Protein 1UUR (pdb70)

Foldseek 3Di:
DCVVPLQVVLVVVLVVLVVVLVVLLVVQLVLVVPQPPDDPPVSCPVLVVSLVVLVVVLVVLVVSLVSLVVCLQPDQDDLQVLVRSVVSNQSSVVSNLQSVLQNVVSCCPNPNVVDDCDQSKAKEWPAAPDDEEAEAFDWADQAHTKIAMHHYSDGQWDFDFFKFKDKAFVVPPDDDQWDQRGFHADDVTRMTTGRITGHDWDVLGKMWIKIWTWMQGNVRDIDIHIHDTHQIYTYDHDLVCCQSNLLNSLLCCQAPPHFKGFLSSNVSSVQVSLCNLLVADSNCGLDTCDPVNSVLLCVPQPVNDRMDGSVSSVVSSVFVSLLSSLLNPAPCNVVCCSFQNAVERDDDVGLQVVPPDDPQQEWHWYADPVDRNWIKIWTWHDDPPIDIDIHTCDPVCADDPPDGPLVSQLQDSRHWWYFGFDADDVRRTGTDTDTSCRSCVVPDDDDDDDDDDDDDDPRD

GO terms:
  GO:0005634 nucleus (C, IDA)
  GO:0003677 DNA binding (F, IDA)
  GO:0005829 cytosol (C, IDA)
  GO:0010468 regulation of gene expression (P, IDA)
  GO:0010628 positive regulation of gene expression (P, IDA)
  GO:0030587 sorocarp development (P, HMP)
  GO:0097696 cell surface receptor signaling pathway via STAT (P, IDA)
  GO:0010628 positive regulation of gene expression (P, IMP)
  GO:0045892 negative regulation of DNA-templated transcription (P, IMP)
  GO:0031149 sorocarp stalk cell differentiation (P, IMP)
  GO:0031154 culmination involved in sorocarp development (P, IMP)
  GO:0005515 protein binding (F, IPI)
  GO:0042802 identical protein binding (F, IPI)

Secondary structure (DSSP, 8-state):
---HHHHHHHHHHHHHHHHHHHHHHHHHHHHHHTS-SS-SHHHHHHHHHHHHHHHHHHHHHHHHHHHHHHHHHHS---HHHHHHHHHHHHHHHHHHHHHHHHHHHHHHHHSTTS----SS-EEEEEE---S-EEETT-B--TTTSEEEEE--SS--EEEEEEEEEEEE-SS------EE--EE--BTTTTEEE---EE-S--SS--BEEEEEEEEEETTS-EEEEEPPP---BEEESSTTTHHHHHHHHHHHHHHSS-SEEEHHHHHHHHHHHHHHHTT--SSS-SS---HHHHHHHHHHTTTT-SEEEHHHHHHHHHHHHHHHHHHHHSTTHHHHHHHTSS-BS--HHHHHHTTSS--TT-EEEEE-SSSTT-EEEEEE-SSSS--EEEEE--GGGSBTTTB-HHHHHTT-TT--SBEEEEE-TTS-EEEEE--HHHHTGGGS---SSPPP-----S--

Structure (mmCIF, N/CA/C/O backbone):
data_1UUR
#
_entry.id   1UUR
#
_cell.length_a   121.600
_cell.length_b   144.000
_cell.length_c   67.100
_cell.angle_alpha   90.00
_cell.angle_beta   90.00
_cell.angle_gamma   90.00
#
_symmetry.space_group_name_H-M   'C 2 2 21'
#
loop_
_entity.id
_entity.type
_entity.pdbx_description
1 polymer 'STATA PROTEIN'
2 water water
#
loop_
_atom_site.group_PDB
_atom_site.id
_atom_site.type_symbol
_atom_site.label_atom_id
_atom_site.label_alt_id
_atom_site.label_comp_id
_atom_site.label_asym_id
_atom_site.label_entity_id
_atom_site.label_seq_id
_atom_site.pdbx_PDB_ins_code
_atom_site.Cartn_x
_atom_site.Cartn_y
_atom_site.Cartn_z
_atom_site.occupancy
_atom_site.B_iso_or_equiv
_atom_site.auth_seq_id
_atom_site.auth_comp_id
_atom_site.auth_asym_id
_atom_site.auth_atom_id
_atom_site.pdbx_PDB_model_num
ATOM 1 N N . SER A 1 8 ? 2.436 38.859 15.526 1.00 118.06 242 SER A N 1
ATOM 2 C CA . SER A 1 8 ? 2.458 38.975 14.039 1.00 120.27 242 SER A CA 1
ATOM 3 C C . SER A 1 8 ? 1.244 39.737 13.521 1.00 124.66 242 SER A C 1
ATOM 4 O O . SER A 1 8 ? 0.247 39.897 14.230 1.00 128.05 242 SER A O 1
ATOM 7 N N . SER A 1 9 ? 1.341 40.196 12.276 1.00 125.10 243 SER A N 1
ATOM 8 C CA . SER A 1 9 ? 0.281 40.958 11.621 1.00 123.99 243 SER A CA 1
ATOM 9 C C . SER A 1 9 ? 0.108 42.376 12.176 1.00 123.19 243 SER A C 1
ATOM 10 O O . SER A 1 9 ? -1.009 42.899 12.218 1.00 121.90 243 SER A O 1
ATOM 13 N N . PRO A 1 10 ? 1.211 43.020 12.610 1.00 121.16 244 PRO A N 1
ATOM 14 C CA . PRO A 1 10 ? 1.107 44.381 13.145 1.00 114.71 244 PRO A CA 1
ATOM 15 C C . PRO A 1 10 ? 0.825 45.350 12.007 1.00 110.72 244 PRO A C 1
ATOM 16 O O . PRO A 1 10 ? 1.050 46.551 12.135 1.00 101.13 244 PRO A O 1
ATOM 20 N N . GLN A 1 11 ? 0.333 44.803 10.896 1.00 112.86 245 GLN A N 1
ATOM 21 C CA . GLN A 1 11 ? -0.024 45.574 9.705 1.00 110.37 245 GLN A CA 1
ATOM 22 C C . GLN A 1 11 ? -0.611 46.954 10.048 1.00 107.91 245 GLN A C 1
ATOM 23 O O . GLN A 1 11 ? -0.501 47.895 9.259 1.00 112.84 245 GLN A O 1
ATOM 29 N N . PRO A 1 12 ? -1.262 47.087 11.218 1.00 96.77 246 PRO A N 1
ATOM 30 C CA . PRO A 1 12 ? -1.813 48.404 11.545 1.00 87.32 246 PRO A CA 1
ATOM 31 C C . PRO A 1 12 ? -0.740 49.402 11.987 1.00 75.69 246 PRO A C 1
ATOM 32 O O . PRO A 1 12 ? -0.360 50.298 11.243 1.00 70.04 246 PRO A O 1
ATOM 36 N N . ILE A 1 13 ? -0.267 49.229 13.215 1.00 76.39 247 ILE A N 1
ATOM 37 C CA . ILE A 1 13 ? 0.758 50.082 13.812 1.00 64.12 247 ILE A CA 1
ATOM 38 C C . ILE A 1 13 ? 1.713 50.694 12.788 1.00 62.42 247 ILE A C 1
ATOM 39 O O . ILE A 1 13 ? 1.915 51.907 12.744 1.00 60.77 247 ILE A O 1
ATOM 44 N N . LEU A 1 14 ? 2.298 49.833 11.965 1.00 56.87 248 LEU A N 1
ATOM 45 C CA . LEU A 1 14 ? 3.280 50.257 10.982 1.00 46.44 248 LEU A CA 1
ATOM 46 C C . LEU A 1 14 ? 2.760 51.035 9.790 1.00 42.46 248 LEU A C 1
ATOM 47 O O . LEU A 1 14 ? 3.321 52.065 9.446 1.00 50.42 248 LEU A O 1
ATOM 52 N N . ASP A 1 15 ? 1.700 50.571 9.148 1.00 51.51 249 ASP A N 1
ATOM 53 C CA . ASP A 1 15 ? 1.196 51.312 8.001 1.00 63.28 249 ASP A CA 1
ATOM 54 C C . ASP A 1 15 ? 0.642 52.670 8.437 1.00 62.14 249 ASP A C 1
ATOM 55 O O . ASP A 1 15 ? 0.513 53.595 7.630 1.00 58.20 249 ASP A O 1
ATOM 60 N N . THR A 1 16 ? 0.340 52.787 9.727 1.00 54.68 250 THR A N 1
ATOM 61 C CA . THR A 1 16 ? -0.174 54.030 10.292 1.00 55.22 250 THR A CA 1
ATOM 62 C C . THR A 1 16 ? 0.997 55.002 10.360 1.00 52.23 250 THR A C 1
ATOM 63 O O . THR A 1 16 ? 0.926 56.117 9.848 1.00 52.44 250 THR A O 1
ATOM 67 N N . ILE A 1 17 ? 2.076 54.544 10.991 1.00 51.12 251 ILE A N 1
ATOM 68 C CA . ILE A 1 17 ? 3.302 55.315 11.175 1.00 51.87 251 ILE A CA 1
ATOM 69 C C . ILE A 1 17 ? 4.012 55.654 9.871 1.00 53.56 251 ILE A C 1
ATOM 70 O O . ILE A 1 17 ? 4.753 56.631 9.791 1.00 45.51 251 ILE A O 1
ATOM 75 N N . TYR A 1 18 ? 3.798 54.832 8.854 1.00 53.94 252 TYR A N 1
ATOM 76 C CA . TYR A 1 18 ? 4.418 55.062 7.563 1.00 58.38 252 TYR A CA 1
ATOM 77 C C . TYR A 1 18 ? 3.777 56.280 6.919 1.00 64.75 252 TYR A C 1
ATOM 78 O O . TYR A 1 18 ? 4.471 57.104 6.315 1.00 64.00 252 TYR A O 1
ATOM 87 N N . LYS A 1 19 ? 2.453 56.383 7.039 1.00 61.10 253 LYS A N 1
ATOM 88 C CA . LYS A 1 19 ? 1.731 57.511 6.468 1.00 57.51 253 LYS A CA 1
ATOM 89 C C . LYS A 1 19 ? 2.117 58.785 7.211 1.00 54.01 253 LYS A C 1
ATOM 90 O O . LYS A 1 19 ? 2.178 59.869 6.621 1.00 37.21 253 LYS A O 1
ATOM 96 N N . LEU A 1 20 ? 2.391 58.653 8.505 1.00 36.68 254 LEU A N 1
ATOM 97 C CA . LEU A 1 20 ? 2.802 59.808 9.285 1.00 43.84 254 LEU A CA 1
ATOM 98 C C . LEU A 1 20 ? 4.136 60.321 8.749 1.00 48.78 254 LEU A C 1
ATOM 99 O O . LEU A 1 20 ? 4.281 61.508 8.457 1.00 44.54 254 LEU A O 1
ATOM 104 N N . LEU A 1 21 ? 5.107 59.420 8.618 1.00 53.63 255 LEU A N 1
ATOM 105 C CA . LEU A 1 21 ? 6.430 59.786 8.122 1.00 51.71 255 LEU A CA 1
ATOM 106 C C . LEU A 1 21 ? 6.415 60.378 6.725 1.00 48.94 255 LEU A C 1
ATOM 107 O O . LEU A 1 21 ? 7.188 61.287 6.432 1.00 46.28 255 LEU A O 1
ATOM 112 N N . SER A 1 22 ? 5.564 59.860 5.848 1.00 42.18 256 SER A N 1
ATOM 113 C CA . SER A 1 22 ? 5.507 60.406 4.496 1.00 59.84 256 SER A CA 1
ATOM 114 C C . SER A 1 22 ? 4.990 61.845 4.533 1.00 57.15 256 SER A C 1
ATOM 115 O O . SER A 1 22 ? 5.440 62.692 3.761 1.00 53.92 256 SER A O 1
ATOM 118 N N . GLU A 1 23 ? 4.054 62.111 5.443 1.00 58.06 257 GLU A N 1
ATOM 119 C CA . GLU A 1 23 ? 3.461 63.442 5.601 1.00 49.23 257 GLU A CA 1
ATOM 120 C C . GLU A 1 23 ? 4.433 64.375 6.279 1.00 44.68 257 GLU A C 1
ATOM 121 O O . GLU A 1 23 ? 4.657 65.496 5.829 1.00 49.20 257 GLU A O 1
ATOM 127 N N . GLN A 1 24 ? 5.010 63.877 7.369 1.00 20.90 258 GLN A N 1
ATOM 128 C CA . GLN A 1 24 ? 5.977 64.622 8.173 1.00 20.88 258 GLN A CA 1
ATOM 129 C C . GLN A 1 24 ? 7.205 64.940 7.357 1.00 20.90 258 GLN A C 1
ATOM 130 O O . GLN A 1 24 ? 7.896 65.928 7.614 1.00 20.93 258 GLN A O 1
ATOM 136 N N . GLU A 1 25 ? 7.413 64.131 6.329 1.00 51.88 259 GLU A N 1
ATOM 137 C CA . GLU A 1 25 ? 8.505 64.296 5.400 1.00 51.46 259 GLU A CA 1
ATOM 138 C C . GLU A 1 25 ? 8.260 65.585 4.618 1.00 52.07 259 GLU A C 1
ATOM 139 O O . GLU A 1 25 ? 9.174 66.381 4.398 1.00 54.51 259 GLU A O 1
ATOM 145 N N . GLN A 1 26 ? 7.014 65.790 4.209 1.00 40.47 260 GLN A N 1
ATOM 146 C CA . GLN A 1 26 ? 6.664 66.972 3.435 1.00 39.87 260 GLN A CA 1
ATOM 147 C C . GLN A 1 26 ? 6.516 68.210 4.302 1.00 44.02 260 GLN A C 1
ATOM 148 O O . GLN A 1 26 ? 6.734 69.329 3.850 1.00 31.68 260 GLN A O 1
ATOM 154 N N . THR A 1 27 ? 6.132 68.005 5.553 1.00 46.59 261 THR A N 1
ATOM 155 C CA . THR A 1 27 ? 5.978 69.113 6.472 1.00 42.31 261 THR A CA 1
ATOM 156 C C . THR A 1 27 ? 7.342 69.753 6.684 1.00 44.53 261 THR A C 1
ATOM 157 O O . THR A 1 27 ? 7.4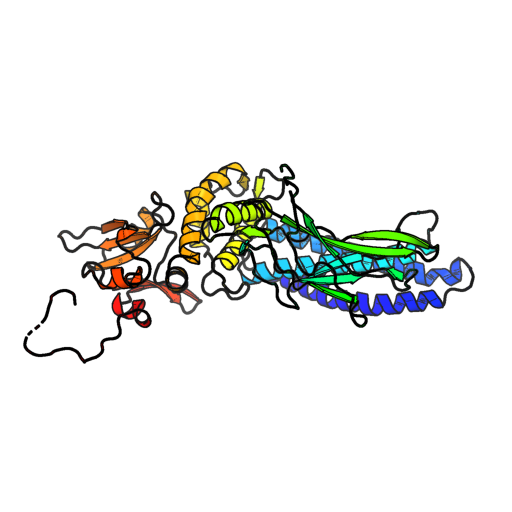51 70.976 6.731 1.00 45.33 261 THR A O 1
ATOM 161 N N . LEU A 1 28 ? 8.378 68.925 6.817 1.00 46.54 262 LEU A N 1
ATOM 162 C CA . LEU A 1 28 ? 9.739 69.433 7.017 1.00 55.86 262 LEU A CA 1
ATOM 163 C C . LEU A 1 28 ? 10.275 70.172 5.779 1.00 54.55 262 LEU A C 1
ATOM 164 O O . LEU A 1 28 ? 11.149 71.026 5.890 1.00 55.75 262 LEU A O 1
ATOM 169 N N . VAL A 1 29 ? 9.755 69.837 4.602 1.00 47.91 263 VAL A N 1
ATOM 170 C CA . VAL A 1 29 ? 10.176 70.489 3.368 1.00 50.27 263 VAL A CA 1
ATOM 171 C C . VAL A 1 29 ? 9.647 71.906 3.375 1.00 56.72 263 VAL A C 1
ATOM 172 O O . VAL A 1 29 ? 10.404 72.864 3.217 1.00 63.34 263 VAL A O 1
ATOM 176 N N . GLN A 1 30 ? 8.337 72.030 3.556 1.00 58.32 264 GLN A N 1
ATOM 177 C CA . GLN A 1 30 ? 7.700 73.334 3.590 1.00 64.11 264 GLN A CA 1
ATOM 178 C C . GLN A 1 30 ? 8.118 74.100 4.842 1.00 53.23 264 GLN A C 1
ATOM 179 O O . GLN A 1 30 ? 8.039 75.322 4.880 1.00 64.73 264 GLN A O 1
ATOM 185 N N . MET A 1 31 ? 8.586 73.389 5.860 1.00 49.69 265 MET A N 1
ATOM 186 C CA . MET A 1 31 ? 9.012 74.044 7.090 1.00 48.03 265 MET A CA 1
ATOM 187 C C . MET A 1 31 ? 10.420 74.606 6.964 1.00 46.59 265 MET A C 1
ATOM 188 O O . MET A 1 31 ? 10.718 75.652 7.521 1.00 45.48 265 MET A O 1
ATOM 193 N N . ILE A 1 32 ? 11.283 73.899 6.241 1.00 48.25 266 ILE A N 1
ATOM 194 C CA . ILE A 1 32 ? 12.659 74.336 6.016 1.00 49.12 266 ILE A CA 1
ATOM 195 C C . ILE A 1 32 ? 12.645 75.601 5.152 1.00 54.69 266 ILE A C 1
ATOM 196 O O . ILE A 1 32 ? 13.489 76.481 5.303 1.00 49.01 266 ILE A O 1
ATOM 201 N N . HIS A 1 33 ? 11.680 75.666 4.239 1.00 54.26 267 HIS A N 1
ATOM 202 C CA . HIS A 1 33 ? 11.514 76.800 3.334 1.00 51.52 267 HIS A CA 1
ATOM 203 C C . HIS A 1 33 ? 10.896 77.955 4.111 1.00 57.43 267 HIS A C 1
ATOM 204 O O . HIS A 1 33 ? 11.437 79.057 4.163 1.00 55.66 267 HIS A O 1
ATOM 211 N N . GLU A 1 34 ? 9.753 77.676 4.722 1.00 63.21 268 GLU A N 1
ATOM 212 C CA . GLU A 1 34 ? 9.031 78.652 5.515 1.00 66.84 268 GLU A CA 1
ATOM 213 C C . GLU A 1 34 ? 9.976 79.313 6.525 1.00 68.17 268 GLU A C 1
ATOM 214 O O . GLU A 1 34 ? 9.922 80.523 6.730 1.00 73.63 268 GLU A O 1
ATOM 220 N N . GLN A 1 35 ? 10.855 78.527 7.143 1.00 64.56 269 GLN A N 1
ATOM 221 C CA . GLN A 1 35 ? 11.777 79.080 8.128 1.00 61.33 269 GLN A CA 1
ATOM 222 C C . GLN A 1 35 ? 12.794 80.046 7.533 1.00 64.84 269 GLN A C 1
ATOM 223 O O . GLN A 1 35 ? 12.677 81.245 7.745 1.00 65.38 269 GLN A O 1
ATOM 229 N N . SER A 1 36 ? 13.780 79.538 6.791 1.00 69.86 270 SER A N 1
ATOM 230 C CA . SER A 1 36 ? 14.824 80.387 6.203 1.00 74.39 270 SER A CA 1
ATOM 231 C C . SER A 1 36 ? 14.248 81.607 5.509 1.00 76.93 270 SER A C 1
ATOM 232 O O . SER A 1 36 ? 14.925 82.625 5.353 1.00 79.54 270 SER A O 1
ATOM 235 N N . LEU A 1 37 ? 12.999 81.494 5.082 1.00 71.70 271 LEU A N 1
ATOM 236 C CA . LEU A 1 37 ? 12.322 82.602 4.430 1.00 75.73 271 LEU A CA 1
ATOM 237 C C . LEU A 1 37 ? 12.117 83.655 5.518 1.00 83.60 271 LEU A C 1
ATOM 238 O O . LEU A 1 37 ? 12.736 84.722 5.509 1.00 88.37 271 LEU A O 1
ATOM 243 N N . LEU A 1 38 ? 11.245 83.311 6.462 1.00 84.19 272 LEU A N 1
ATOM 244 C CA . LEU A 1 38 ? 10.888 84.140 7.607 1.00 79.78 272 LEU A CA 1
ATOM 245 C C . LEU A 1 38 ? 12.098 84.484 8.479 1.00 77.13 272 LEU A C 1
ATOM 246 O O . LEU A 1 38 ? 11.958 85.097 9.531 1.00 76.68 272 LEU A O 1
ATOM 251 N N . LEU A 1 39 ? 13.285 84.088 8.038 1.00 76.69 273 LEU A N 1
ATOM 252 C CA . LEU A 1 39 ? 14.501 84.337 8.797 1.00 79.32 273 LEU A CA 1
ATOM 253 C C . LEU A 1 39 ? 15.303 85.476 8.186 1.00 91.10 273 LEU A C 1
ATOM 254 O O . LEU A 1 39 ? 15.973 86.220 8.901 1.00 96.85 273 LEU A O 1
ATOM 259 N N . ASN A 1 40 ? 15.245 85.607 6.864 1.00 97.09 274 ASN A N 1
ATOM 260 C CA . ASN A 1 40 ? 15.966 86.677 6.183 1.00 97.55 274 ASN A CA 1
ATOM 261 C C . ASN A 1 40 ? 15.122 87.942 6.231 1.00 97.40 274 ASN A C 1
ATOM 262 O O . ASN A 1 40 ? 15.616 89.046 6.007 1.00 93.87 274 ASN A O 1
ATOM 267 N N . ARG A 1 41 ? 13.845 87.760 6.548 1.00 99.29 275 ARG A N 1
ATOM 268 C CA . ARG A 1 41 ? 12.896 88.858 6.636 1.00 98.77 275 ARG A CA 1
ATOM 269 C C . ARG A 1 41 ? 12.743 89.418 8.049 1.00 101.29 275 ARG A C 1
ATOM 270 O O . ARG A 1 41 ? 11.789 90.139 8.339 1.00 98.71 275 ARG A O 1
ATOM 278 N N . LEU A 1 42 ? 13.673 89.078 8.934 1.00 105.44 276 LEU A N 1
ATOM 279 C CA . LEU A 1 42 ? 13.622 89.608 10.289 1.00 104.87 276 LEU A CA 1
ATOM 280 C C . LEU A 1 42 ? 14.444 90.890 10.300 1.00 109.61 276 LEU A C 1
ATOM 281 O O . LEU A 1 42 ? 15.633 90.883 9.958 1.00 106.48 276 LEU A O 1
ATOM 286 N N . PRO A 1 43 ? 13.810 92.012 10.681 1.00 113.39 277 PRO A N 1
ATOM 287 C CA . PRO A 1 43 ? 14.446 93.331 10.748 1.00 115.37 277 PRO A CA 1
ATOM 288 C C . PRO A 1 43 ? 15.737 93.289 11.548 1.00 119.06 277 PRO A C 1
ATOM 289 O O . PRO A 1 43 ? 16.032 92.292 12.205 1.00 120.25 277 PRO A O 1
ATOM 293 N N . PRO A 1 44 ? 16.529 94.371 11.498 1.00 123.23 278 PRO A N 1
ATOM 294 C CA . PRO A 1 44 ? 17.791 94.425 12.241 1.00 127.56 278 PRO A CA 1
ATOM 295 C C . PRO A 1 44 ? 17.599 93.925 13.671 1.00 128.85 278 PRO A C 1
ATOM 296 O O . PRO A 1 44 ? 18.436 93.200 14.205 1.00 135.94 278 PRO A O 1
ATOM 300 N N . THR A 1 45 ? 16.484 94.323 14.276 1.00 96.72 279 THR A N 1
ATOM 301 C CA . THR A 1 45 ? 16.110 93.917 15.627 1.00 96.18 279 THR A CA 1
ATOM 302 C C . THR A 1 45 ? 14.791 94.588 15.962 1.00 96.79 279 THR A C 1
ATOM 303 O O . THR A 1 45 ? 14.528 95.721 15.589 1.00 96.23 279 THR A O 1
ATOM 307 N N . LEU A 1 46 ? 13.970 93.849 16.682 1.00 96.29 280 LEU A N 1
ATOM 308 C CA . LEU A 1 46 ? 12.643 94.269 17.097 1.00 96.41 280 LEU A CA 1
ATOM 309 C C . LEU A 1 46 ? 12.086 93.052 17.810 1.00 96.85 280 LEU A C 1
ATOM 310 O O . LEU A 1 46 ? 12.459 91.926 17.494 1.00 96.30 280 LEU A O 1
ATOM 315 N N . ASP A 1 47 ? 11.229 93.261 18.795 1.00 125.37 281 ASP A N 1
ATOM 316 C CA . ASP A 1 47 ? 10.715 92.119 19.524 1.00 135.65 281 ASP A CA 1
ATOM 317 C C . ASP A 1 47 ? 9.383 91.560 19.055 1.00 136.25 281 ASP A C 1
ATOM 318 O O . ASP A 1 47 ? 9.326 90.763 18.122 1.00 141.12 281 ASP A O 1
ATOM 323 N N . GLU A 1 48 ? 8.312 91.995 19.700 1.00 135.08 282 GLU A N 1
ATOM 324 C CA . GLU A 1 48 ? 6.977 91.498 19.416 1.00 134.29 282 GLU A CA 1
ATOM 325 C C . GLU A 1 48 ? 6.492 91.371 17.979 1.00 132.64 282 GLU A C 1
ATOM 326 O O . GLU A 1 48 ? 6.625 90.307 17.377 1.00 129.56 282 GLU A O 1
ATOM 332 N N . ASN A 1 49 ? 5.913 92.429 17.429 1.00 132.48 283 ASN A N 1
ATOM 333 C CA . ASN A 1 49 ? 5.399 92.358 16.070 1.00 134.11 283 ASN A CA 1
ATOM 334 C C . ASN A 1 49 ? 6.251 91.528 15.131 1.00 134.11 283 ASN A C 1
ATOM 335 O O . ASN A 1 49 ? 5.725 90.753 14.334 1.00 135.76 283 ASN A O 1
ATOM 340 N N . SER A 1 50 ? 7.566 91.675 15.234 1.00 134.16 284 SER A N 1
ATOM 341 C CA . SER A 1 50 ? 8.472 90.936 14.364 1.00 135.29 284 SER A CA 1
ATOM 342 C C . SER A 1 50 ? 8.644 89.450 14.695 1.00 132.52 284 SER A C 1
ATOM 343 O O . SER A 1 50 ? 8.802 88.624 13.791 1.00 133.42 284 SER A O 1
ATOM 346 N N . LEU A 1 51 ? 8.599 89.102 15.978 1.00 125.49 285 LEU A N 1
ATOM 347 C CA . LEU A 1 51 ? 8.792 87.711 16.379 1.00 113.11 285 LEU A CA 1
ATOM 348 C C . LEU A 1 51 ? 7.529 86.933 16.739 1.00 106.77 285 LEU A C 1
ATOM 349 O O . LEU A 1 51 ? 7.599 85.919 17.428 1.00 107.17 285 LEU A O 1
ATOM 354 N N . ALA A 1 52 ? 6.376 87.399 16.275 1.00 103.58 286 ALA A N 1
ATOM 355 C CA . ALA A 1 52 ? 5.119 86.706 16.547 1.00 99.64 286 ALA A CA 1
ATOM 356 C C . ALA A 1 52 ? 5.020 85.453 15.677 1.00 95.32 286 ALA A C 1
ATOM 357 O O . ALA A 1 52 ? 4.617 84.388 16.144 1.00 94.81 286 ALA A O 1
ATOM 359 N N . PRO A 1 53 ? 5.390 85.569 14.392 1.00 94.21 287 PRO A N 1
ATOM 360 C CA . PRO A 1 53 ? 5.334 84.430 13.475 1.00 87.71 287 PRO A CA 1
ATOM 361 C C . PRO A 1 53 ? 6.368 83.351 13.797 1.00 82.51 287 PRO A C 1
ATOM 362 O O . PRO A 1 53 ? 6.173 82.180 13.478 1.00 82.50 287 PRO A O 1
ATOM 366 N N . LEU A 1 54 ? 7.473 83.747 14.419 1.00 74.97 288 LEU A N 1
ATOM 367 C CA . LEU A 1 54 ? 8.504 82.784 14.777 1.00 66.01 288 LEU A CA 1
ATOM 368 C C . LEU A 1 54 ? 8.045 81.979 15.967 1.00 67.87 288 LEU A C 1
ATOM 369 O O . LEU A 1 54 ? 8.288 80.780 16.045 1.00 76.20 288 LEU A O 1
ATOM 374 N N . LYS A 1 55 ? 7.387 82.648 16.904 1.00 73.19 289 LYS A N 1
ATOM 375 C CA . LYS A 1 55 ? 6.888 81.969 18.087 1.00 78.09 289 LYS A CA 1
ATOM 376 C C . LYS A 1 55 ? 5.798 80.987 17.667 1.00 73.85 289 LYS A C 1
ATOM 377 O O . LYS A 1 55 ? 5.676 79.908 18.244 1.00 72.58 289 LYS A O 1
ATOM 383 N N . SER A 1 56 ? 5.014 81.357 16.658 1.00 66.29 290 SER A N 1
ATOM 384 C CA . SER A 1 56 ? 3.950 80.480 16.177 1.00 69.37 290 SER A CA 1
ATOM 385 C C . SER A 1 56 ? 4.543 79.231 15.520 1.00 71.31 290 SER A 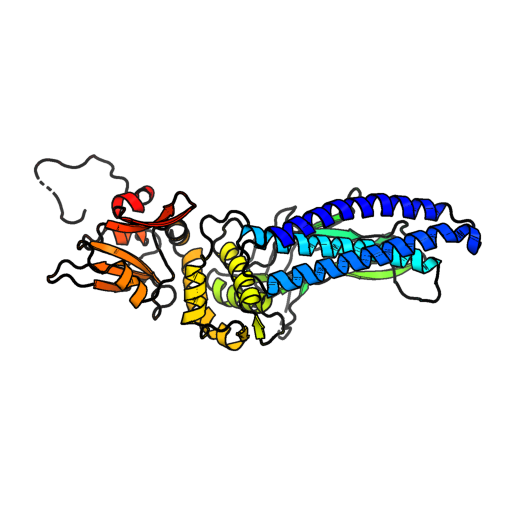C 1
ATOM 386 O O . SER A 1 56 ? 3.942 78.156 15.555 1.00 69.88 290 SER A O 1
ATOM 389 N N . LEU A 1 57 ? 5.723 79.380 14.925 1.00 67.01 291 LEU A N 1
ATOM 390 C CA . LEU A 1 57 ? 6.401 78.265 14.279 1.00 59.05 291 LEU A CA 1
ATOM 391 C C . LEU A 1 57 ? 6.924 77.356 15.383 1.00 60.95 291 LEU A C 1
ATOM 392 O O . LEU A 1 57 ? 6.651 76.154 15.403 1.00 59.32 291 LEU A O 1
ATOM 397 N N . SER A 1 58 ? 7.676 77.942 16.307 1.00 61.61 292 SER A N 1
ATOM 398 C CA . SER A 1 58 ? 8.223 77.189 17.426 1.00 63.35 292 SER A CA 1
ATOM 399 C C . SER A 1 58 ? 7.144 76.297 18.034 1.00 63.50 292 SER A C 1
ATOM 400 O O . SER A 1 58 ? 7.409 75.159 18.420 1.00 61.07 292 SER A O 1
ATOM 403 N N . GLN A 1 59 ? 5.925 76.822 18.111 1.00 62.71 293 GLN A N 1
ATOM 404 C CA . GLN A 1 59 ? 4.806 76.074 18.665 1.00 66.60 293 GLN A CA 1
ATOM 405 C C . GLN A 1 59 ? 4.545 74.836 17.825 1.00 68.80 293 GLN A C 1
ATOM 406 O O . GLN A 1 59 ? 4.398 73.734 18.354 1.00 69.03 293 GLN A O 1
ATOM 412 N N . LYS A 1 60 ? 4.491 75.035 16.511 1.00 66.07 294 LYS A N 1
ATOM 413 C CA . LYS A 1 60 ? 4.247 73.955 15.567 1.00 59.01 294 LYS A CA 1
ATOM 414 C C . LYS A 1 60 ? 5.352 72.921 15.687 1.00 56.20 294 LYS A C 1
ATOM 415 O O . LYS A 1 60 ? 5.094 71.720 15.699 1.00 53.93 294 LYS A O 1
ATOM 421 N N . GLN A 1 61 ? 6.589 73.393 15.791 1.00 47.05 295 GLN A N 1
ATOM 422 C CA . GLN A 1 61 ? 7.718 72.490 15.912 1.00 45.65 295 GLN A CA 1
ATOM 423 C C . GLN A 1 61 ? 7.593 71.624 17.157 1.00 44.09 295 GLN A C 1
ATOM 424 O O . GLN A 1 61 ? 7.625 70.402 17.061 1.00 48.91 295 GLN A O 1
ATOM 430 N N . ILE A 1 62 ? 7.440 72.251 18.321 1.00 43.27 296 ILE A N 1
ATOM 431 C CA . ILE A 1 62 ? 7.333 71.498 19.569 1.00 47.09 296 ILE A CA 1
ATOM 432 C C . ILE A 1 62 ? 6.203 70.491 19.521 1.00 51.51 296 ILE A C 1
ATOM 433 O O . ILE A 1 62 ? 6.355 69.356 19.980 1.00 48.92 296 ILE A O 1
ATOM 438 N N . THR A 1 63 ? 5.067 70.911 18.976 1.00 46.03 297 THR A N 1
ATOM 439 C CA . THR A 1 63 ? 3.928 70.021 18.845 1.00 34.78 297 THR A CA 1
ATOM 440 C C . THR A 1 63 ? 4.387 68.805 18.042 1.00 42.79 297 THR A C 1
ATOM 441 O O . THR A 1 63 ? 4.277 67.671 18.520 1.00 40.91 297 THR A O 1
ATOM 445 N N . LEU A 1 64 ? 4.911 69.058 16.837 1.00 41.89 298 LEU A N 1
ATOM 446 C CA . LEU A 1 64 ? 5.397 68.014 15.930 1.00 38.68 298 LEU A CA 1
ATOM 447 C C . LEU A 1 64 ? 6.508 67.157 16.535 1.00 45.37 298 LEU A C 1
ATOM 448 O O . LEU A 1 64 ? 6.593 65.957 16.264 1.00 46.97 298 LEU A O 1
ATOM 453 N N . SER A 1 65 ? 7.374 67.775 17.330 1.00 37.01 299 SER A N 1
ATOM 454 C CA . SER A 1 65 ? 8.443 67.037 17.985 1.00 37.90 299 SER A CA 1
ATOM 455 C C . SER A 1 65 ? 7.793 65.952 18.838 1.00 49.66 299 SER A C 1
ATOM 456 O O . SER A 1 65 ? 8.242 64.798 18.871 1.00 53.21 299 SER A O 1
ATOM 459 N N . GLY A 1 66 ? 6.724 66.350 19.522 1.00 53.02 300 GLY A N 1
ATOM 460 C CA . GLY A 1 66 ? 5.991 65.448 20.385 1.00 39.53 300 GLY A CA 1
ATOM 461 C C . GLY A 1 66 ? 5.416 64.271 19.638 1.00 40.75 300 GLY A C 1
ATOM 462 O O . GLY A 1 66 ? 5.540 63.136 20.105 1.00 44.70 300 GLY A O 1
ATOM 463 N N . GLN A 1 67 ? 4.779 64.525 18.494 1.00 29.69 301 GLN A N 1
ATOM 464 C CA . GLN A 1 67 ? 4.215 63.426 17.707 1.00 42.13 301 GLN A CA 1
ATOM 465 C C . GLN A 1 67 ? 5.354 62.488 17.332 1.00 43.49 301 GLN A C 1
ATOM 466 O O . GLN A 1 67 ? 5.226 61.270 17.432 1.00 38.30 301 GLN A O 1
ATOM 472 N N . MET A 1 68 ? 6.482 63.070 16.939 1.00 45.56 302 MET A N 1
ATOM 473 C CA . MET A 1 68 ? 7.657 62.290 16.603 1.00 41.75 302 MET A CA 1
ATOM 474 C C . MET A 1 68 ? 8.102 61.413 17.784 1.00 43.38 302 MET A C 1
ATOM 475 O O . MET A 1 68 ? 8.539 60.287 17.573 1.00 52.15 302 MET A O 1
ATOM 480 N N . ASN A 1 69 ? 7.997 61.909 19.020 1.00 46.47 303 ASN A N 1
ATOM 481 C CA . ASN A 1 69 ? 8.373 61.098 20.195 1.00 56.06 303 ASN A CA 1
ATOM 482 C C . ASN A 1 69 ? 7.385 59.942 20.463 1.00 57.61 303 ASN A C 1
ATOM 483 O O . ASN A 1 69 ? 7.794 58.838 20.850 1.00 54.75 303 ASN A O 1
ATOM 488 N N . THR A 1 70 ? 6.091 60.193 20.260 1.00 48.19 304 THR A N 1
ATOM 489 C CA . THR A 1 70 ? 5.085 59.155 20.463 1.00 50.37 304 THR A CA 1
ATOM 490 C C . THR A 1 70 ? 5.357 58.029 19.489 1.00 54.67 304 THR A C 1
ATOM 491 O O . THR A 1 70 ? 5.297 56.850 19.840 1.00 55.53 304 THR A O 1
ATOM 495 N N . GLU A 1 71 ? 5.645 58.414 18.255 1.00 53.52 305 GLU A N 1
ATOM 496 C CA . GLU A 1 71 ? 5.947 57.466 17.200 1.00 48.28 305 GLU A CA 1
ATOM 497 C C . GLU A 1 71 ? 7.118 56.568 17.582 1.00 47.08 305 GLU A C 1
ATOM 498 O O . GLU A 1 71 ? 7.015 55.337 17.512 1.00 37.38 305 GLU A O 1
ATOM 504 N N . MET A 1 72 ? 8.227 57.176 17.995 1.00 40.36 306 MET A N 1
ATOM 505 C CA . MET A 1 72 ? 9.400 56.401 18.368 1.00 43.40 306 MET A CA 1
ATOM 506 C C . MET A 1 72 ? 9.066 55.365 19.438 1.00 46.67 306 MET A C 1
ATOM 507 O O . MET A 1 72 ? 9.416 54.192 19.303 1.00 33.55 306 MET A O 1
ATOM 512 N N . SER A 1 73 ? 8.383 55.794 20.496 1.00 53.94 307 SER A N 1
ATOM 513 C CA . SER A 1 73 ? 8.006 54.872 21.566 1.00 56.96 307 SER A CA 1
ATOM 514 C C . SER A 1 73 ? 7.125 53.753 21.010 1.00 48.99 307 SER A C 1
ATOM 515 O O . SER A 1 73 ? 7.342 52.579 21.312 1.00 39.13 307 SER A O 1
ATOM 518 N N . ALA A 1 74 ? 6.142 54.124 20.191 1.00 42.28 308 ALA A N 1
ATOM 519 C CA . ALA A 1 74 ? 5.236 53.160 19.578 1.00 35.52 308 ALA A CA 1
ATOM 520 C C . ALA A 1 74 ? 6.021 52.085 18.839 1.00 49.68 308 ALA A C 1
ATOM 521 O O . ALA A 1 74 ? 5.736 50.894 18.982 1.00 54.75 308 ALA A O 1
ATOM 523 N N . LEU A 1 75 ? 7.002 52.507 18.044 1.00 52.11 309 LEU A N 1
ATOM 524 C CA . LEU A 1 75 ? 7.837 51.572 17.299 1.00 43.46 309 LEU A CA 1
ATOM 525 C C . LEU A 1 75 ? 8.690 50.759 18.256 1.00 46.83 309 LEU A C 1
ATOM 526 O O . LEU A 1 75 ? 8.729 49.531 18.169 1.00 46.87 309 LEU A O 1
ATOM 531 N N . ASP A 1 76 ? 9.376 51.449 19.167 1.00 40.91 310 ASP A N 1
ATOM 532 C CA . ASP A 1 76 ? 10.243 50.784 20.139 1.00 49.22 310 ASP A CA 1
ATOM 533 C C . ASP A 1 76 ? 9.528 49.763 20.992 1.00 46.72 310 ASP A C 1
ATOM 534 O O . ASP A 1 76 ? 10.139 48.815 21.484 1.00 56.80 310 ASP A O 1
ATOM 539 N N . ALA A 1 77 ? 8.233 49.966 21.174 1.00 41.91 311 ALA A N 1
ATOM 540 C CA . ALA A 1 77 ? 7.443 49.055 21.975 1.00 38.16 311 ALA A CA 1
ATOM 541 C C . ALA A 1 77 ? 7.011 47.864 21.130 1.00 48.21 311 ALA A C 1
ATOM 542 O O . ALA A 1 77 ? 6.914 46.747 21.633 1.00 66.09 311 ALA A O 1
ATOM 544 N N . THR A 1 78 ? 6.752 48.097 19.848 1.00 47.25 312 THR A N 1
ATOM 545 C CA . THR A 1 78 ? 6.335 47.012 18.972 1.00 50.88 312 THR A CA 1
ATOM 546 C C . THR A 1 78 ? 7.448 45.978 18.833 1.00 53.12 312 THR A C 1
ATOM 547 O O . THR A 1 78 ? 7.213 44.782 19.020 1.00 50.59 312 THR A O 1
ATOM 551 N N . LYS A 1 79 ? 8.657 46.444 18.519 1.00 57.79 313 LYS A N 1
ATOM 552 C CA . LYS A 1 79 ? 9.805 45.553 18.355 1.00 57.32 313 LYS A CA 1
ATOM 553 C C . LYS A 1 79 ? 10.023 44.753 19.633 1.00 56.65 313 LYS A C 1
ATOM 554 O O . LYS A 1 79 ? 10.430 43.591 19.598 1.00 62.90 313 LYS A O 1
ATOM 560 N N . LYS A 1 80 ? 9.732 45.388 20.761 1.00 60.60 314 LYS A N 1
ATOM 561 C CA . LYS A 1 80 ? 9.901 44.776 22.074 1.00 59.16 314 LYS A CA 1
ATOM 562 C C . LYS A 1 80 ? 8.728 43.887 22.524 1.00 54.97 314 LYS A C 1
ATOM 563 O O . LYS A 1 80 ? 8.897 43.020 23.380 1.00 46.98 314 LYS A O 1
ATOM 569 N N . GLY A 1 81 ? 7.551 44.077 21.934 1.00 52.32 315 GLY A N 1
ATOM 570 C CA . GLY A 1 81 ? 6.406 43.285 22.347 1.00 50.08 315 GLY A CA 1
ATOM 571 C C . GLY A 1 81 ? 5.624 42.508 21.308 1.00 54.93 315 GLY A C 1
ATOM 572 O O . GLY A 1 81 ? 4.591 41.931 21.629 1.00 59.90 315 GLY A O 1
ATOM 573 N N . MET A 1 82 ? 6.085 42.483 20.068 1.00 59.43 316 MET A N 1
ATOM 574 C CA . MET A 1 82 ? 5.370 41.725 19.052 1.00 63.39 316 MET A CA 1
ATOM 575 C C . MET A 1 82 ? 6.319 40.951 18.168 1.00 64.99 316 MET A C 1
ATOM 576 O O . MET A 1 82 ? 7.357 41.471 17.767 1.00 71.66 316 MET A O 1
ATOM 581 N N . ILE A 1 83 ? 5.981 39.699 17.885 1.00 59.41 317 ILE A N 1
ATOM 582 C CA . ILE A 1 83 ? 6.805 38.911 16.987 1.00 53.86 317 ILE A CA 1
ATOM 583 C C . ILE A 1 83 ? 6.407 39.422 15.608 1.00 53.95 317 ILE A C 1
ATOM 584 O O . ILE A 1 83 ? 5.261 39.269 15.178 1.00 52.89 317 ILE A O 1
ATOM 589 N N . LEU A 1 84 ? 7.351 40.048 14.924 1.00 50.35 318 LEU A N 1
ATOM 590 C CA . LEU A 1 84 ? 7.075 40.600 13.613 1.00 45.21 318 LEU A CA 1
ATOM 591 C C . LEU A 1 84 ? 7.493 39.661 12.500 1.00 38.60 318 LEU A C 1
ATOM 592 O O . LEU A 1 84 ? 8.545 39.043 12.574 1.00 47.44 318 LEU A O 1
ATOM 597 N N . GLU A 1 85 ? 6.662 39.561 11.470 1.00 45.87 319 GLU A N 1
ATOM 598 C CA . GLU A 1 85 ? 6.974 38.723 10.326 1.00 54.79 319 GLU A CA 1
ATOM 599 C C . GLU A 1 85 ? 7.962 39.480 9.438 1.00 59.80 319 GLU A C 1
ATOM 600 O O . GLU A 1 85 ? 7.955 40.713 9.397 1.00 57.79 319 GLU A O 1
ATOM 606 N N . PRO A 1 86 ? 8.832 38.749 8.724 1.00 57.22 320 PRO A N 1
ATOM 607 C CA . PRO A 1 86 ? 9.839 39.322 7.830 1.00 53.28 320 PRO A CA 1
ATOM 608 C C . PRO A 1 86 ? 9.528 40.713 7.273 1.00 51.33 320 PRO A C 1
ATOM 609 O O . PRO A 1 86 ? 10.272 41.661 7.523 1.00 47.87 320 PRO A O 1
ATOM 613 N N . THR A 1 87 ? 8.433 40.846 6.532 1.00 50.09 321 THR A N 1
ATOM 614 C CA . THR A 1 87 ? 8.077 42.141 5.957 1.00 53.84 321 THR A CA 1
ATOM 615 C C . THR A 1 87 ? 7.909 43.248 6.991 1.00 52.45 321 THR A C 1
ATOM 616 O O . THR A 1 87 ? 8.527 44.307 6.872 1.00 56.18 321 THR A O 1
ATOM 620 N N . ASP A 1 88 ? 7.063 43.010 7.991 1.00 41.13 322 ASP A N 1
ATOM 621 C CA . ASP A 1 88 ? 6.822 43.990 9.046 1.00 39.38 322 ASP A CA 1
ATOM 622 C C . ASP A 1 88 ? 8.118 44.314 9.777 1.00 42.16 322 ASP A C 1
ATOM 623 O O . ASP A 1 88 ? 8.317 45.432 10.252 1.00 45.44 322 ASP A O 1
ATOM 628 N N . LEU A 1 89 ? 9.002 43.331 9.871 1.00 39.68 323 LEU A N 1
ATOM 629 C CA . LEU A 1 89 ? 10.265 43.522 10.566 1.00 35.86 323 LEU A CA 1
ATOM 630 C C . LEU A 1 89 ? 11.179 44.495 9.841 1.00 40.65 323 LEU A C 1
ATOM 631 O O . LEU A 1 89 ? 11.701 45.450 10.423 1.00 47.27 323 LEU A O 1
ATOM 636 N N . ALA A 1 90 ? 11.361 44.239 8.556 1.00 38.37 324 ALA A N 1
ATOM 637 C CA . ALA A 1 90 ? 12.204 45.064 7.720 1.00 38.36 324 ALA A CA 1
ATOM 638 C C . ALA A 1 90 ? 11.673 46.491 7.693 1.00 43.90 324 ALA A C 1
ATOM 639 O O . ALA A 1 90 ? 12.439 47.452 7.584 1.00 47.41 324 ALA A O 1
ATOM 641 N N . LYS A 1 91 ? 10.352 46.610 7.796 1.00 43.78 325 LYS A N 1
ATOM 642 C CA . LYS A 1 91 ? 9.672 47.897 7.782 1.00 37.09 325 LYS A CA 1
ATOM 643 C C . LYS A 1 91 ? 9.878 48.666 9.077 1.00 36.32 325 LYS A C 1
ATOM 644 O O . LYS A 1 91 ? 10.147 49.864 9.040 1.00 38.72 325 LYS A O 1
ATOM 650 N N . LEU A 1 92 ? 9.742 47.996 10.220 1.00 24.64 326 LEU A N 1
ATOM 651 C CA . LEU A 1 92 ? 9.943 48.681 11.496 1.00 38.74 326 LEU A CA 1
ATOM 652 C C . LEU A 1 92 ? 11.350 49.271 11.505 1.00 41.82 326 LEU A C 1
ATOM 653 O O . LEU A 1 92 ? 11.568 50.405 11.935 1.00 44.59 326 LEU A O 1
ATOM 658 N N . PHE A 1 93 ? 12.308 48.497 11.022 1.00 32.85 327 PHE A N 1
ATOM 659 C CA . PHE A 1 93 ? 13.671 48.975 10.992 1.00 32.85 327 PHE A CA 1
ATOM 660 C C . PHE A 1 93 ? 13.826 50.191 10.093 1.00 35.66 327 PHE A C 1
ATOM 661 O O . PHE A 1 93 ? 14.546 51.131 10.432 1.00 39.96 327 PHE A O 1
ATOM 669 N N . ALA A 1 94 ? 13.138 50.170 8.956 1.00 34.44 328 ALA A N 1
ATOM 670 C CA . ALA A 1 94 ? 13.194 51.263 7.995 1.00 32.76 328 ALA A CA 1
ATOM 671 C C . ALA A 1 94 ? 12.529 52.517 8.535 1.00 38.13 328 ALA A C 1
ATOM 672 O O . ALA A 1 94 ? 13.032 53.621 8.347 1.00 38.60 328 ALA A O 1
ATOM 674 N N . LEU A 1 95 ? 11.393 52.344 9.200 1.00 37.03 329 LEU A N 1
ATOM 675 C CA . LEU A 1 95 ? 10.671 53.470 9.761 1.00 30.41 329 LEU A CA 1
ATOM 676 C C . LEU A 1 95 ? 11.454 54.086 10.898 1.00 34.03 329 LEU A C 1
ATOM 677 O O . LEU A 1 95 ? 11.497 55.308 11.039 1.00 41.42 329 LEU A O 1
ATOM 682 N N . LYS A 1 96 ? 12.061 53.228 11.714 1.00 32.55 330 LYS A N 1
ATOM 683 C CA . LYS A 1 96 ? 12.839 53.671 12.861 1.00 25.16 330 LYS A CA 1
ATOM 684 C C . LYS A 1 96 ? 13.955 54.594 12.429 1.00 39.97 330 LYS A C 1
ATOM 685 O O . LYS A 1 96 ? 14.132 55.661 13.011 1.00 41.42 330 LYS A O 1
ATOM 691 N N . GLN A 1 97 ? 14.693 54.174 11.400 1.00 43.39 331 GLN A N 1
ATOM 692 C CA . GLN A 1 97 ? 15.811 54.942 10.863 1.00 33.94 331 GLN A CA 1
ATOM 693 C C . GLN A 1 97 ? 15.377 56.285 10.296 1.00 39.67 331 GLN A C 1
ATOM 694 O O . GLN A 1 97 ? 16.016 57.304 10.563 1.00 39.03 331 GLN A O 1
ATOM 700 N N . ASP A 1 98 ? 14.294 56.295 9.523 1.00 40.04 332 ASP A N 1
ATOM 701 C CA . ASP A 1 98 ? 13.816 57.545 8.942 1.00 43.86 332 ASP A CA 1
ATOM 702 C C . ASP A 1 98 ? 13.243 58.498 9.978 1.00 40.14 332 ASP A C 1
ATOM 703 O O . ASP A 1 98 ? 13.485 59.700 9.921 1.00 41.83 332 ASP A O 1
ATOM 708 N N . LEU A 1 99 ? 12.487 57.976 10.932 1.00 39.32 333 LEU A N 1
ATOM 709 C CA . LEU A 1 99 ? 11.946 58.833 11.970 1.00 46.23 333 LEU A CA 1
ATOM 710 C C . LEU A 1 99 ? 13.096 59.473 12.772 1.00 45.45 333 LEU A C 1
ATOM 711 O O . LEU A 1 99 ? 13.008 60.638 13.171 1.00 38.15 333 LEU A O 1
ATOM 716 N N . GLN A 1 100 ? 14.169 58.718 13.010 1.00 37.14 334 GLN A N 1
ATOM 717 C CA . GLN A 1 100 ? 15.311 59.257 13.753 1.00 37.61 334 GLN A CA 1
ATOM 718 C C . GLN A 1 100 ? 15.886 60.473 13.048 1.00 37.38 334 GLN A C 1
ATOM 719 O O . GLN A 1 100 ? 16.244 61.472 13.685 1.00 39.53 334 GLN A O 1
ATOM 725 N N . ILE A 1 101 ? 15.990 60.363 11.728 1.00 33.33 335 ILE A N 1
ATOM 726 C CA . ILE A 1 101 ? 16.534 61.423 10.906 1.00 36.28 335 ILE A CA 1
ATOM 727 C C . ILE A 1 101 ? 15.601 62.619 10.939 1.00 38.25 335 ILE A C 1
ATOM 728 O O . ILE A 1 101 ? 16.048 63.750 11.122 1.00 39.22 335 ILE A O 1
ATOM 733 N N . GLN A 1 102 ? 14.304 62.367 10.783 1.00 38.73 336 GLN A N 1
ATOM 734 C CA . GLN A 1 102 ? 13.315 63.444 10.816 1.00 34.41 336 GLN A CA 1
ATOM 735 C C . GLN A 1 102 ? 13.419 64.180 12.132 1.00 33.76 336 GLN A C 1
ATOM 736 O O . GLN A 1 102 ? 13.393 65.408 12.179 1.00 39.26 336 GLN A O 1
ATOM 742 N N . PHE A 1 103 ? 13.525 63.415 13.208 1.00 38.82 337 PHE A N 1
ATOM 743 C CA . PHE A 1 103 ? 13.639 63.997 14.527 1.00 49.46 337 PHE A CA 1
ATOM 744 C C . PHE A 1 103 ? 14.873 64.915 14.624 1.00 54.25 337 PHE A C 1
ATOM 745 O O . PHE A 1 103 ? 14.766 66.041 15.115 1.00 55.71 337 PHE A O 1
ATOM 753 N N . LYS A 1 104 ? 16.034 64.457 14.152 1.00 47.45 338 LYS A N 1
ATOM 754 C CA . LYS A 1 104 ? 17.237 65.292 14.210 1.00 42.38 338 LYS A CA 1
ATOM 755 C C . LYS A 1 104 ? 17.108 66.537 13.363 1.00 38.13 338 LYS A C 1
ATOM 756 O O . LYS A 1 104 ? 17.532 67.618 13.763 1.00 34.03 338 LYS A O 1
ATOM 762 N N . GLN A 1 105 ? 16.531 66.380 12.180 1.00 45.51 339 GLN A N 1
ATOM 763 C CA . GLN A 1 105 ? 16.328 67.510 11.286 1.00 42.68 339 GLN A CA 1
ATOM 764 C C . GLN A 1 105 ? 15.523 68.561 12.036 1.00 43.17 339 GLN A C 1
ATOM 765 O O . GLN A 1 105 ? 15.995 69.672 12.259 1.00 44.64 339 GLN A O 1
ATOM 771 N N . LEU A 1 106 ? 14.310 68.193 12.437 1.00 44.47 340 LEU A N 1
ATOM 772 C CA . LEU A 1 106 ? 13.431 69.103 13.157 1.00 45.01 340 LEU A CA 1
ATOM 773 C C . LEU A 1 106 ? 14.153 69.750 14.326 1.00 41.92 340 LEU A C 1
ATOM 774 O O . LEU A 1 106 ? 13.992 70.939 14.585 1.00 45.53 340 LEU A O 1
ATOM 779 N N . SER A 1 107 ? 14.954 68.965 15.033 1.00 42.66 341 SER A N 1
ATOM 780 C CA . SER A 1 107 ? 15.690 69.487 16.172 1.00 40.12 341 SER A CA 1
ATOM 781 C C . SER A 1 107 ? 16.606 70.656 15.824 1.00 37.76 341 SER A C 1
ATOM 782 O O . SER A 1 107 ? 16.630 71.637 16.550 1.00 41.51 341 SER A O 1
ATOM 785 N N . LEU A 1 108 ? 17.356 70.553 14.726 1.00 47.12 342 LEU A N 1
ATOM 786 C CA . LEU A 1 108 ? 18.263 71.623 14.301 1.00 44.99 342 LEU A CA 1
ATOM 787 C C . LEU A 1 108 ? 17.496 72.886 13.878 1.00 46.28 342 LEU A C 1
ATOM 788 O O . LEU A 1 108 ? 17.979 74.004 14.057 1.00 46.01 342 LEU A O 1
ATOM 793 N N . LEU A 1 109 ? 16.306 72.715 13.311 1.00 38.09 343 LEU A N 1
ATOM 794 C CA . LEU A 1 109 ? 15.507 73.867 12.904 1.00 47.75 343 LEU A CA 1
ATOM 795 C C . LEU A 1 109 ? 15.018 74.600 14.140 1.00 50.00 343 LEU A C 1
ATOM 796 O O . LEU A 1 109 ? 15.028 75.829 14.195 1.00 45.99 343 LEU A O 1
ATOM 801 N N . HIS A 1 110 ? 14.585 73.826 15.127 1.00 49.84 344 HIS A N 1
ATOM 802 C CA . HIS A 1 110 ? 14.085 74.375 16.371 1.00 52.73 344 HIS A CA 1
ATOM 803 C C . HIS A 1 110 ? 15.189 75.066 17.169 1.00 57.48 344 HIS A C 1
ATOM 804 O O . HIS A 1 110 ? 14.985 76.170 17.675 1.00 58.07 344 HIS A O 1
ATOM 811 N N . ASN A 1 111 ? 16.346 74.415 17.302 1.00 53.37 345 ASN A N 1
ATOM 812 C CA . ASN A 1 111 ? 17.458 75.022 18.027 1.00 53.46 345 ASN A CA 1
ATOM 813 C C . ASN A 1 111 ? 17.755 76.350 17.372 1.00 54.30 345 ASN A C 1
ATOM 814 O O . ASN A 1 111 ? 18.113 77.311 18.042 1.00 55.08 345 ASN A O 1
ATOM 819 N N . GLU A 1 112 ? 17.605 76.407 16.055 1.00 51.72 346 GLU A N 1
ATOM 820 C CA . GLU A 1 112 ? 17.900 77.637 15.348 1.00 58.38 346 GLU A CA 1
ATOM 821 C C . GLU A 1 112 ? 16.934 78.751 15.683 1.00 56.70 346 GLU A C 1
ATOM 822 O O . GLU A 1 112 ? 17.351 79.859 16.002 1.00 58.47 346 GLU A O 1
ATOM 828 N N . ILE A 1 113 ? 15.644 78.453 15.605 1.00 63.94 347 ILE A N 1
ATOM 829 C CA . ILE A 1 113 ? 14.611 79.429 15.916 1.00 57.05 347 ILE A CA 1
ATOM 830 C C . ILE A 1 113 ? 14.672 79.812 17.390 1.00 59.05 347 ILE A C 1
ATOM 831 O O . ILE A 1 113 ? 14.210 80.881 17.780 1.00 64.72 347 ILE A O 1
ATOM 836 N N . GLN A 1 114 ? 15.253 78.939 18.202 1.00 57.83 348 GLN A N 1
ATOM 837 C CA . GLN A 1 114 ? 15.368 79.196 19.628 1.00 57.63 348 GLN A CA 1
ATOM 838 C C . GLN A 1 114 ? 16.556 80.110 19.930 1.00 59.99 348 GLN A C 1
ATOM 839 O O . GLN A 1 114 ? 16.491 80.926 20.846 1.00 64.06 348 GLN A O 1
ATOM 845 N N . SER A 1 115 ? 17.632 79.973 19.154 1.00 61.76 349 SER A N 1
ATOM 846 C CA . SER A 1 115 ? 18.838 80.791 19.322 1.00 59.32 349 SER A CA 1
ATOM 847 C C . SER A 1 115 ? 18.502 82.242 19.059 1.00 71.25 349 SER A C 1
ATOM 848 O O . SER A 1 115 ? 19.341 83.135 19.212 1.00 70.37 349 SER A O 1
ATOM 851 N N . ILE A 1 116 ? 17.258 82.453 18.649 1.00 77.52 350 ILE A N 1
ATOM 852 C CA . ILE A 1 116 ? 16.730 83.768 18.334 1.00 76.34 350 ILE A CA 1
ATOM 853 C C . ILE A 1 116 ? 15.803 84.242 19.452 1.00 80.78 350 ILE A C 1
ATOM 854 O O . ILE A 1 116 ? 16.095 85.218 20.149 1.00 79.84 350 ILE A O 1
ATOM 859 N N . LEU A 1 117 ? 14.693 83.534 19.621 1.00 77.53 351 LEU A N 1
ATOM 860 C CA . LEU A 1 117 ? 13.713 83.865 20.643 1.00 80.75 351 LEU A CA 1
ATOM 861 C C . LEU A 1 117 ? 14.291 83.912 22.059 1.00 87.42 351 LEU A C 1
ATOM 862 O O . LEU A 1 117 ? 14.061 84.874 22.796 1.00 96.49 351 LEU A O 1
ATOM 867 N N . ASN A 1 118 ? 15.030 82.878 22.445 1.00 80.55 352 ASN A N 1
ATOM 868 C CA . ASN A 1 118 ? 15.602 82.839 23.782 1.00 76.75 352 ASN A CA 1
ATOM 869 C C . ASN A 1 118 ? 17.109 82.638 23.826 1.00 78.36 352 ASN A C 1
ATOM 870 O O . ASN A 1 118 ? 17.590 81.634 24.348 1.00 75.24 352 ASN A O 1
ATOM 875 N N . PRO A 1 119 ? 17.883 83.582 23.271 1.00 79.10 353 PRO A N 1
ATOM 876 C CA . PRO A 1 119 ? 19.331 83.375 23.333 1.00 84.52 353 PRO A CA 1
ATOM 877 C C . PRO A 1 119 ? 19.748 83.385 24.798 1.00 100.60 353 PRO A C 1
ATOM 878 O O . PRO A 1 119 ? 18.895 83.455 25.689 1.00 110.20 353 PRO A O 1
ATOM 882 N N . GLN A 1 120 ? 21.048 83.327 25.058 1.00 107.07 354 GLN A N 1
ATOM 883 C CA . GLN A 1 120 ? 21.494 83.306 26.436 1.00 103.42 354 GLN A CA 1
ATOM 884 C C . GLN A 1 120 ? 21.311 81.889 26.932 1.00 105.87 354 GLN A C 1
ATOM 885 O O . GLN A 1 120 ? 21.940 81.476 27.902 1.00 109.87 354 GLN A O 1
ATOM 886 N N . HIS A 1 121 ? 20.435 81.148 26.256 1.00 106.23 355 HIS A N 1
ATOM 887 C CA . HIS A 1 121 ? 20.196 79.765 26.613 1.00 106.06 355 HIS A CA 1
ATOM 888 C C . HIS A 1 121 ? 21.490 79.035 26.332 1.00 115.26 355 HIS A C 1
ATOM 889 O O . HIS A 1 121 ? 21.701 77.913 26.791 1.00 114.35 355 HIS A O 1
ATOM 890 N N . SER A 1 122 ? 22.350 79.698 25.558 1.00 125.12 356 SER A N 1
ATOM 891 C CA . SER A 1 122 ? 23.660 79.173 25.203 1.00 130.71 356 SER A CA 1
ATOM 892 C C . SER A 1 122 ? 23.741 77.842 24.479 1.00 134.42 356 SER A C 1
ATOM 893 O O . SER A 1 122 ? 22.727 77.196 24.202 1.00 134.62 356 SER A O 1
ATOM 894 N N . ALA A 1 123 ? 24.972 77.447 24.162 1.00 134.49 357 ALA A N 1
ATOM 895 C CA . ALA A 1 123 ? 25.219 76.184 23.489 1.00 134.03 357 ALA A CA 1
ATOM 896 C C . ALA A 1 123 ? 24.713 76.040 22.067 1.00 132.64 357 ALA A C 1
ATOM 897 O O . ALA A 1 123 ? 24.796 76.968 21.258 1.00 131.27 357 ALA A O 1
ATOM 898 N N . PRO A 1 124 ? 24.189 74.855 21.769 1.00 132.17 358 PRO A N 1
ATOM 899 C CA . PRO A 1 124 ? 23.682 74.568 20.443 1.00 126.50 358 PRO A CA 1
ATOM 900 C C . PRO A 1 124 ? 24.834 74.234 19.519 1.00 124.22 358 PRO A C 1
ATOM 901 O O . PRO A 1 124 ? 24.681 73.435 18.596 1.00 125.19 358 PRO A O 1
ATOM 902 N N . LYS A 1 125 ? 25.989 74.844 19.787 1.00 124.57 359 LYS A N 1
ATOM 903 C CA . LYS A 1 125 ? 27.174 74.630 18.972 1.00 118.75 359 LYS A CA 1
ATOM 904 C C . LYS A 1 125 ? 26.821 74.827 17.511 1.00 117.75 359 LYS A C 1
ATOM 905 O O . LYS A 1 125 ? 25.695 75.229 17.215 1.00 125.35 359 LYS A O 1
ATOM 906 N N . PRO A 1 126 ? 27.749 74.590 16.569 1.00 109.90 360 PRO A N 1
ATOM 907 C CA . PRO A 1 126 ? 27.340 74.790 15.173 1.00 94.37 360 PRO A CA 1
ATOM 908 C C . PRO A 1 126 ? 26.124 73.890 14.941 1.00 83.44 360 PRO A C 1
ATOM 909 O O . PRO A 1 126 ? 26.169 72.702 15.266 1.00 81.56 360 PRO A O 1
ATOM 913 N N . ASN A 1 127 ? 25.038 74.444 14.405 1.00 66.26 361 ASN A N 1
ATOM 914 C CA . ASN A 1 127 ? 23.827 73.652 14.181 1.00 54.68 361 ASN A CA 1
ATOM 915 C C . ASN A 1 127 ? 23.860 72.726 12.968 1.00 54.26 361 ASN A C 1
ATOM 916 O O . ASN A 1 127 ? 23.124 72.926 11.998 1.00 62.01 361 ASN A O 1
ATOM 921 N N . VAL A 1 128 ? 24.707 71.702 13.041 1.00 48.15 362 VAL A N 1
ATOM 922 C CA . VAL A 1 128 ? 24.868 70.729 11.962 1.00 58.26 362 VAL A CA 1
ATOM 923 C C . VAL A 1 128 ? 24.660 69.336 12.550 1.00 57.84 362 VAL A C 1
ATOM 924 O O . VAL A 1 128 ? 24.531 69.195 13.758 1.00 66.46 362 VAL A O 1
ATOM 928 N N . ALA A 1 129 ? 24.643 68.312 11.701 1.00 53.72 363 ALA A N 1
ATOM 929 C CA . ALA A 1 129 ? 24.464 66.940 12.166 1.00 46.85 363 ALA A CA 1
ATOM 930 C C . ALA A 1 129 ? 24.805 65.927 11.092 1.00 49.08 363 ALA A C 1
ATOM 931 O O . ALA A 1 129 ? 24.384 66.067 9.949 1.00 59.40 363 ALA A O 1
ATOM 933 N N . LEU A 1 130 ? 25.571 64.909 11.457 1.00 39.41 364 LEU A N 1
ATOM 934 C CA . LEU A 1 130 ? 25.912 63.861 10.517 1.00 31.93 364 LEU A CA 1
ATOM 935 C C . LEU A 1 130 ? 25.123 62.629 10.888 1.00 33.39 364 LEU A C 1
ATOM 936 O O . LEU A 1 130 ? 25.261 62.123 11.997 1.00 42.44 364 LEU A O 1
ATOM 941 N N . VAL A 1 131 ? 24.304 62.150 9.959 1.00 40.04 365 VAL A N 1
ATOM 942 C CA . VAL A 1 131 ? 23.503 60.952 10.178 1.00 37.50 365 VAL A CA 1
ATOM 943 C C . VAL A 1 131 ? 23.702 59.952 9.057 1.00 31.64 365 VAL A C 1
ATOM 944 O O . VAL A 1 131 ? 24.015 60.314 7.931 1.00 40.01 365 VAL A O 1
ATOM 948 N N . LEU A 1 132 ? 23.524 58.683 9.387 1.00 38.51 366 LEU A N 1
ATOM 949 C CA . LEU A 1 132 ? 23.647 57.622 8.412 1.00 33.46 366 LEU A CA 1
ATOM 950 C C . LEU A 1 132 ? 22.307 57.460 7.700 1.00 37.84 366 LEU A C 1
ATOM 951 O O . LEU A 1 132 ? 21.374 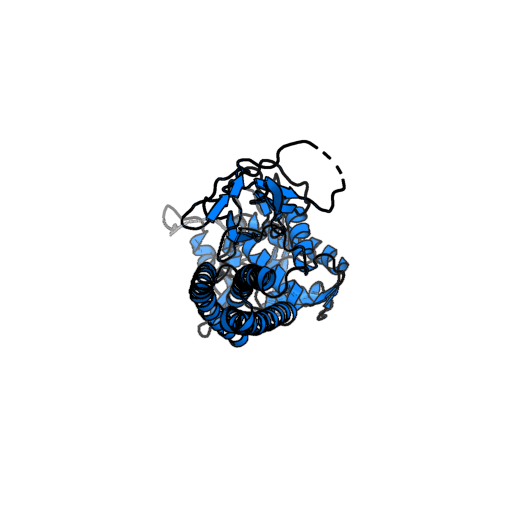56.878 8.241 1.00 40.82 366 LEU A O 1
ATOM 956 N N . LYS A 1 133 ? 22.218 57.989 6.487 1.00 47.82 367 LYS A N 1
ATOM 957 C CA . LYS A 1 133 ? 20.998 57.911 5.694 1.00 45.40 367 LYS A CA 1
ATOM 958 C C . LYS A 1 133 ? 20.740 56.471 5.247 1.00 51.30 367 LYS A C 1
ATOM 959 O O . LYS A 1 133 ? 19.611 56.112 4.921 1.00 55.44 367 LYS A O 1
ATOM 965 N N . SER A 1 134 ? 21.797 55.657 5.231 1.00 48.75 368 SER A N 1
ATOM 966 C CA . SER A 1 134 ? 21.716 54.246 4.834 1.00 48.48 368 SER A CA 1
ATOM 967 C C . SER A 1 134 ? 23.010 53.502 5.184 1.00 47.27 368 SER A C 1
ATOM 968 O O . SER A 1 134 ? 24.103 54.052 5.048 1.00 49.42 368 SER A O 1
ATOM 971 N N . GLN A 1 135 ? 22.869 52.254 5.635 1.00 43.49 369 GLN A N 1
ATOM 972 C CA . GLN A 1 135 ? 24.000 51.410 6.032 1.00 36.86 369 GLN A CA 1
ATOM 973 C C . GLN A 1 135 ? 23.698 49.922 5.834 1.00 37.24 369 GLN A C 1
ATOM 974 O O . GLN A 1 135 ? 22.550 49.490 5.913 1.00 46.03 369 GLN A O 1
ATOM 980 N N . PRO A 1 136 ? 24.734 49.116 5.583 1.00 35.19 370 PRO A N 1
ATOM 981 C CA . PRO A 1 136 ? 24.538 47.681 5.374 1.00 35.21 370 PRO A CA 1
ATOM 982 C C . PRO A 1 136 ? 24.610 46.867 6.652 1.00 47.02 370 PRO A C 1
ATOM 983 O O . PRO A 1 136 ? 24.452 45.647 6.627 1.00 44.89 370 PRO A O 1
ATOM 987 N N . PHE A 1 137 ? 24.863 47.538 7.767 1.00 50.37 371 PHE A N 1
ATOM 988 C CA . PHE A 1 137 ? 24.973 46.853 9.047 1.00 51.42 371 PHE A CA 1
ATOM 989 C C . PHE A 1 137 ? 23.595 46.657 9.657 1.00 50.94 371 PHE A C 1
ATOM 990 O O . PHE A 1 137 ? 22.660 47.383 9.330 1.00 63.00 371 PHE A O 1
ATOM 998 N N . PRO A 1 138 ? 23.452 45.676 10.563 1.00 52.45 372 PRO A N 1
ATOM 999 C CA . PRO A 1 138 ? 24.497 44.744 11.004 1.00 54.66 372 PRO A CA 1
ATOM 1000 C C . PRO A 1 138 ? 24.790 43.640 9.982 1.00 52.77 372 PRO A C 1
ATOM 1001 O O . PRO A 1 138 ? 23.987 43.392 9.083 1.00 48.98 372 PRO A O 1
ATOM 1005 N N . VAL A 1 139 ? 25.944 42.989 10.118 1.00 57.50 373 VAL A N 1
ATOM 1006 C CA . VAL A 1 139 ? 26.346 41.904 9.212 1.00 52.15 373 VAL A CA 1
ATOM 1007 C C . VAL A 1 139 ? 27.744 41.405 9.551 1.00 46.08 373 VAL A C 1
ATOM 1008 O O . VAL A 1 139 ? 28.498 42.072 10.247 1.00 49.49 373 VAL A O 1
ATOM 1012 N N . VAL A 1 140 ? 28.074 40.217 9.069 1.00 50.05 374 VAL A N 1
ATOM 1013 C CA . VAL A 1 140 ? 29.394 39.650 9.279 1.00 47.14 374 VAL A CA 1
ATOM 1014 C C . VAL A 1 140 ? 30.085 39.769 7.930 1.00 54.50 374 VAL A C 1
ATOM 1015 O O . VAL A 1 140 ? 29.685 39.122 6.959 1.00 48.77 374 VAL A O 1
ATOM 1019 N N . ILE A 1 141 ? 31.112 40.612 7.874 1.00 63.66 375 ILE A N 1
ATOM 1020 C CA . ILE A 1 141 ? 31.847 40.860 6.638 1.00 62.01 375 ILE A CA 1
ATOM 1021 C C . ILE A 1 141 ? 33.144 40.089 6.503 1.00 58.55 375 ILE A C 1
ATOM 1022 O O . ILE A 1 141 ? 33.916 39.983 7.449 1.00 72.23 375 ILE A O 1
ATOM 1027 N N . SER A 1 142 ? 33.387 39.560 5.312 1.00 63.08 376 SER A N 1
ATOM 1028 C CA . SER A 1 142 ? 34.605 38.807 5.054 1.00 72.25 376 SER A CA 1
ATOM 1029 C C . SER A 1 142 ? 35.714 39.787 4.657 1.00 68.61 376 SER A C 1
ATOM 1030 O O . SER A 1 142 ? 35.576 40.543 3.692 1.00 66.91 376 SER A O 1
ATOM 1033 N N . LYS A 1 143 ? 36.802 39.772 5.425 1.00 66.98 377 LYS A N 1
ATOM 1034 C CA . LYS A 1 143 ? 37.952 40.645 5.199 1.00 61.52 377 LYS A CA 1
ATOM 1035 C C . LYS A 1 143 ? 38.301 40.848 3.738 1.00 55.88 377 LYS A C 1
ATOM 1036 O O . LYS A 1 143 ? 38.486 39.891 2.991 1.00 51.14 377 LYS A O 1
ATOM 1042 N N . GLY A 1 144 ? 38.396 42.107 3.337 1.00 54.84 378 GLY A N 1
ATOM 1043 C CA . GLY A 1 144 ? 38.742 42.406 1.966 1.00 57.64 378 GLY A CA 1
ATOM 1044 C C . GLY A 1 144 ? 37.593 42.747 1.041 1.00 60.83 378 GLY A C 1
ATOM 1045 O O . GLY A 1 144 ? 37.841 43.253 -0.050 1.00 59.94 378 GLY A O 1
ATOM 1046 N N . LYS A 1 145 ? 36.349 42.470 1.427 1.00 62.48 379 LYS A N 1
ATOM 1047 C CA . LYS A 1 145 ? 35.254 42.825 0.536 1.00 68.30 379 LYS A CA 1
ATOM 1048 C C . LYS A 1 145 ? 35.099 44.342 0.548 1.00 65.70 379 LYS A C 1
ATOM 1049 O O . LYS A 1 145 ? 35.534 45.009 1.488 1.00 60.24 379 LYS A O 1
ATOM 1055 N N . GLN A 1 146 ? 34.508 44.894 -0.503 1.00 59.10 380 GLN A N 1
ATOM 1056 C CA . GLN A 1 146 ? 34.318 46.330 -0.556 1.00 60.21 380 GLN A CA 1
ATOM 1057 C C . GLN A 1 146 ? 32.861 46.647 -0.772 1.00 57.89 380 GLN A C 1
ATOM 1058 O O . GLN A 1 146 ? 32.196 46.028 -1.597 1.00 52.92 380 GLN A O 1
ATOM 1064 N N . LEU A 1 147 ? 32.377 47.629 -0.021 1.00 59.29 381 LEU A N 1
ATOM 1065 C CA . LEU A 1 147 ? 30.990 48.053 -0.087 1.00 56.95 381 LEU A CA 1
ATOM 1066 C C . LEU A 1 147 ? 30.616 48.701 -1.406 1.00 61.65 381 LEU A C 1
ATOM 1067 O O . LEU A 1 147 ? 31.475 49.223 -2.124 1.00 60.46 381 LEU A O 1
ATOM 1072 N N . GLY A 1 148 ? 29.320 48.657 -1.709 1.00 60.40 382 GLY A N 1
ATOM 1073 C CA . GLY A 1 148 ? 28.801 49.265 -2.916 1.00 50.68 382 GLY A CA 1
ATOM 1074 C C . GLY A 1 148 ? 28.809 50.770 -2.741 1.00 52.28 382 GLY A C 1
ATOM 1075 O O . GLY A 1 148 ? 28.874 51.281 -1.612 1.00 50.76 382 GLY A O 1
ATOM 1076 N N . GLU A 1 149 ? 28.732 51.486 -3.856 1.00 55.41 383 GLU A N 1
ATOM 1077 C CA . GLU A 1 149 ? 28.764 52.937 -3.816 1.00 61.79 383 GLU A CA 1
ATOM 1078 C C . GLU A 1 149 ? 27.569 53.561 -3.104 1.00 57.59 383 GLU A C 1
ATOM 1079 O O . GLU A 1 149 ? 27.632 54.712 -2.683 1.00 61.75 383 GLU A O 1
ATOM 1085 N N . ASN A 1 150 ? 26.485 52.812 -2.953 1.00 57.22 384 ASN A N 1
ATOM 1086 C CA . ASN A 1 150 ? 25.307 53.360 -2.295 1.00 55.74 384 ASN A CA 1
ATOM 1087 C C . ASN A 1 150 ? 24.883 52.597 -1.051 1.00 52.51 384 ASN A C 1
ATOM 1088 O O . ASN A 1 150 ? 23.752 52.739 -0.583 1.00 43.25 384 ASN A O 1
ATOM 1093 N N . GLN A 1 151 ? 25.797 51.800 -0.514 1.00 49.70 385 GLN A N 1
ATOM 1094 C CA . GLN A 1 151 ? 25.510 51.003 0.668 1.00 45.82 385 GLN A CA 1
ATOM 1095 C C . GLN A 1 151 ? 25.719 51.764 1.962 1.00 52.90 385 GLN A C 1
ATOM 1096 O O . GLN A 1 151 ? 25.046 51.505 2.959 1.00 48.74 385 GLN A O 1
ATOM 1102 N N . LEU A 1 152 ? 26.652 52.702 1.953 1.00 46.50 386 LEU A N 1
ATOM 1103 C CA . LEU A 1 152 ? 26.939 53.439 3.165 1.00 43.26 386 LEU A CA 1
ATOM 1104 C C . LEU A 1 152 ? 26.959 54.934 2.884 1.00 48.41 386 LEU A C 1
ATOM 1105 O O . LEU A 1 152 ? 28.006 55.508 2.592 1.00 56.68 386 LEU A O 1
ATOM 1110 N N . VAL A 1 153 ? 25.791 55.559 2.974 1.00 42.29 387 VAL A N 1
ATOM 1111 C CA . VAL A 1 153 ? 25.677 56.984 2.711 1.00 39.77 387 VAL A CA 1
ATOM 1112 C C . VAL A 1 153 ? 25.445 57.809 3.965 1.00 37.35 387 VAL A C 1
ATOM 1113 O O . VAL A 1 153 ? 24.621 57.465 4.809 1.00 47.72 387 VAL A O 1
ATOM 1117 N N . VAL A 1 154 ? 26.190 58.902 4.080 1.00 39.51 388 VAL A N 1
ATOM 1118 C CA . VAL A 1 154 ? 26.076 59.796 5.227 1.00 34.80 388 VAL A CA 1
ATOM 1119 C C . VAL A 1 154 ? 25.423 61.082 4.779 1.00 35.34 388 VAL A C 1
ATOM 1120 O O . VAL A 1 154 ? 25.751 61.619 3.725 1.00 36.41 388 VAL A O 1
ATOM 1124 N N . LEU A 1 155 ? 24.497 61.567 5.594 1.00 33.93 389 LEU A N 1
ATOM 1125 C CA . LEU A 1 155 ? 23.772 62.786 5.301 1.00 33.89 389 LEU A CA 1
ATOM 1126 C C . LEU A 1 155 ? 24.053 63.874 6.342 1.00 37.65 389 LEU A C 1
ATOM 1127 O O . LEU A 1 155 ? 24.082 63.613 7.541 1.00 52.50 389 LEU A O 1
ATOM 1132 N N . VAL A 1 156 ? 24.273 65.092 5.865 1.00 42.35 390 VAL A N 1
ATOM 1133 C CA . VAL A 1 156 ? 24.536 66.234 6.731 1.00 35.36 390 VAL A CA 1
ATOM 1134 C C . VAL A 1 156 ? 23.217 67.001 6.857 1.00 44.14 390 VAL A C 1
ATOM 1135 O O . VAL A 1 156 ? 22.571 67.300 5.838 1.00 37.88 390 VAL A O 1
ATOM 1139 N N . LEU A 1 157 ? 22.814 67.306 8.093 1.00 35.64 391 LEU A N 1
ATOM 1140 C CA . LEU A 1 157 ? 21.576 68.052 8.333 1.00 35.08 391 LEU A CA 1
ATOM 1141 C C . LEU A 1 157 ? 21.925 69.467 8.814 1.00 36.06 391 LEU A C 1
ATOM 1142 O O . LEU A 1 157 ? 22.878 69.658 9.569 1.00 41.80 391 LEU A O 1
ATOM 1147 N N . THR A 1 158 ? 21.162 70.458 8.364 1.00 36.95 392 THR A N 1
ATOM 1148 C CA . THR A 1 158 ? 21.432 71.842 8.729 1.00 39.77 392 THR A CA 1
ATOM 1149 C C . THR A 1 158 ? 20.193 72.553 9.208 1.00 43.86 392 THR A C 1
ATOM 1150 O O . THR A 1 158 ? 19.138 71.956 9.330 1.00 43.00 392 THR A O 1
ATOM 1154 N N . GLY A 1 159 ? 20.343 73.842 9.484 1.00 47.48 393 GLY A N 1
ATOM 1155 C CA . GLY A 1 159 ? 19.219 74.655 9.885 1.00 49.53 393 GLY A CA 1
ATOM 1156 C C . GLY A 1 159 ? 18.826 75.370 8.609 1.00 53.73 393 GLY A C 1
ATOM 1157 O O . GLY A 1 159 ? 19.420 75.125 7.560 1.00 59.82 393 GLY A O 1
ATOM 1158 N N . ALA A 1 160 ? 17.829 76.242 8.678 1.00 54.79 394 ALA A N 1
ATOM 1159 C CA . ALA A 1 160 ? 17.394 76.992 7.507 1.00 50.96 394 ALA A CA 1
ATOM 1160 C C . ALA A 1 160 ? 18.546 77.840 6.953 1.00 59.45 394 ALA A C 1
ATOM 1161 O O . ALA A 1 160 ? 18.746 77.915 5.746 1.00 72.92 394 ALA A O 1
ATOM 1163 N N . ARG A 1 161 ? 19.293 78.490 7.841 1.00 61.99 395 ARG A N 1
ATOM 1164 C CA . ARG A 1 161 ? 20.422 79.321 7.434 1.00 69.06 395 ARG A CA 1
ATOM 1165 C C . ARG A 1 161 ? 21.688 78.684 7.963 1.00 66.58 395 ARG A C 1
ATOM 1166 O O . ARG A 1 161 ? 21.741 78.245 9.106 1.00 68.79 395 ARG A O 1
ATOM 1174 N N . SER A 1 162 ? 22.712 78.635 7.127 1.00 77.98 396 SER A N 1
ATOM 1175 C CA . SER A 1 162 ? 23.970 78.038 7.525 1.00 68.03 396 SER A CA 1
ATOM 1176 C C . SER A 1 162 ? 24.903 79.138 7.969 1.00 71.15 396 SER A C 1
ATOM 1177 O O . SER A 1 162 ? 25.306 79.993 7.181 1.00 75.91 396 SER A O 1
ATOM 1180 N N . ASN A 1 163 ? 25.225 79.110 9.251 1.00 77.31 397 ASN A N 1
ATOM 1181 C CA . ASN A 1 163 ? 26.110 80.087 9.861 1.00 73.14 397 ASN A CA 1
ATOM 1182 C C . ASN A 1 163 ? 27.466 79.430 10.033 1.00 68.60 397 ASN A C 1
ATOM 1183 O O . ASN A 1 163 ? 28.082 79.547 11.092 1.00 70.44 397 ASN A O 1
ATOM 1188 N N . PHE A 1 164 ? 27.926 78.736 8.992 1.00 63.20 398 PHE A N 1
ATOM 1189 C CA . PHE A 1 164 ? 29.206 78.029 9.056 1.00 61.92 398 PHE A CA 1
ATOM 1190 C C . PHE A 1 164 ? 29.642 77.457 7.712 1.00 56.07 398 PHE A C 1
ATOM 1191 O O . PHE A 1 164 ? 28.908 77.523 6.729 1.00 64.24 398 PHE A O 1
ATOM 1199 N N . HIS A 1 165 ? 30.846 76.890 7.696 1.00 44.34 399 HIS A N 1
ATOM 1200 C CA . HIS A 1 165 ? 31.428 76.277 6.511 1.00 49.46 399 HIS A CA 1
ATOM 1201 C C . HIS A 1 165 ? 32.025 74.941 6.917 1.00 58.39 399 HIS A C 1
ATOM 1202 O O . HIS A 1 165 ? 32.338 74.727 8.088 1.00 68.77 399 HIS A O 1
ATOM 1209 N N . ILE A 1 166 ? 32.191 74.046 5.951 1.00 57.17 400 ILE A N 1
ATOM 1210 C CA . ILE A 1 166 ? 32.750 72.729 6.226 1.00 48.98 400 ILE A CA 1
ATOM 1211 C C . ILE A 1 166 ? 34.158 72.615 5.676 1.00 49.73 400 ILE A C 1
ATOM 1212 O O . ILE A 1 166 ? 34.386 72.909 4.506 1.00 51.60 400 ILE A O 1
ATOM 1217 N N . ASN A 1 167 ? 35.098 72.204 6.529 1.00 54.64 401 ASN A N 1
ATOM 1218 C CA . ASN A 1 167 ? 36.496 72.036 6.130 1.00 63.43 401 ASN A CA 1
ATOM 1219 C C . ASN A 1 167 ? 36.819 70.564 6.093 1.00 67.95 401 ASN A C 1
ATOM 1220 O O . ASN A 1 167 ? 36.457 69.824 7.006 1.00 79.91 401 ASN A O 1
ATOM 1225 N N . GLY A 1 168 ? 37.507 70.141 5.040 1.00 76.13 402 GLY A N 1
ATOM 1226 C CA . GLY A 1 168 ? 37.880 68.744 4.920 1.00 73.80 402 GLY A CA 1
ATOM 1227 C C . GLY A 1 168 ? 36.746 67.797 4.570 1.00 64.62 402 GLY A C 1
ATOM 1228 O O . GLY A 1 168 ? 35.574 68.181 4.538 1.00 65.95 402 GLY A O 1
ATOM 1229 N N . PRO A 1 169 ? 37.079 66.533 4.295 1.00 55.78 403 PRO A N 1
ATOM 1230 C CA . PRO A 1 169 ? 36.096 65.511 3.941 1.00 59.39 403 PRO A CA 1
ATOM 1231 C C . PRO A 1 169 ? 35.515 64.824 5.172 1.00 58.85 403 PRO A C 1
ATOM 1232 O O . PRO A 1 169 ? 36.042 64.970 6.281 1.00 54.31 403 PRO A O 1
ATOM 1236 N N . VAL A 1 170 ? 34.426 64.086 4.966 1.00 58.48 404 VAL A N 1
ATOM 1237 C CA . VAL A 1 170 ? 33.777 63.347 6.047 1.00 60.79 404 VAL A CA 1
ATOM 1238 C C . VAL A 1 170 ? 34.612 62.094 6.258 1.00 59.10 404 VAL A C 1
ATOM 1239 O O . VAL A 1 170 ? 34.966 61.420 5.294 1.00 64.26 404 VAL A O 1
ATOM 1243 N N . LYS A 1 171 ? 34.938 61.782 7.507 1.00 50.28 405 LYS A N 1
ATOM 1244 C CA . LYS A 1 171 ? 35.756 60.610 7.769 1.00 50.01 405 LYS A CA 1
ATOM 1245 C C . LYS A 1 171 ? 35.044 59.471 8.483 1.00 56.80 405 LYS A C 1
ATOM 1246 O O . LYS A 1 171 ? 34.141 59.685 9.298 1.00 60.26 405 LYS A O 1
ATOM 1252 N N . ALA A 1 172 ? 35.467 58.254 8.158 1.00 56.34 406 ALA A N 1
ATOM 1253 C CA . ALA A 1 172 ? 34.910 57.057 8.763 1.00 56.79 406 ALA A CA 1
ATOM 1254 C C . ALA A 1 172 ? 35.940 56.527 9.744 1.00 56.18 406 ALA A C 1
ATOM 1255 O O . ALA A 1 172 ? 37.127 56.443 9.424 1.00 55.37 406 ALA A O 1
ATOM 1257 N N . THR A 1 173 ? 35.479 56.182 10.941 1.00 58.33 407 THR A N 1
ATOM 1258 C CA . THR A 1 173 ? 36.353 55.668 11.985 1.00 58.64 407 THR A CA 1
ATOM 1259 C C . THR A 1 173 ? 35.760 54.438 12.636 1.00 61.78 407 THR A C 1
ATOM 1260 O O . THR A 1 173 ? 34.672 54.497 13.205 1.00 69.23 407 THR A O 1
ATOM 1264 N N . MET A 1 174 ? 36.482 53.328 12.564 1.00 63.22 408 MET A N 1
ATOM 1265 C CA . MET A 1 174 ? 36.016 52.089 13.161 1.00 55.01 408 MET A CA 1
ATOM 1266 C C . MET A 1 174 ? 36.264 52.104 14.659 1.00 61.97 408 MET A C 1
ATOM 1267 O O . MET A 1 174 ? 37.328 52.510 15.127 1.00 65.74 408 MET A O 1
ATOM 1272 N N . ILE A 1 175 ? 35.276 51.646 15.412 1.00 65.97 409 ILE A N 1
ATOM 1273 C CA . ILE A 1 175 ? 35.380 51.641 16.859 1.00 64.74 409 ILE A CA 1
ATOM 1274 C C . ILE A 1 175 ? 34.952 50.303 17.483 1.00 70.01 409 ILE A C 1
ATOM 1275 O O . ILE A 1 175 ? 34.027 49.654 16.994 1.00 66.85 409 ILE A O 1
ATOM 1280 N N . CYS A 1 176 ? 35.646 49.886 18.543 1.00 72.09 410 CYS A N 1
ATOM 1281 C CA . CYS A 1 176 ? 35.329 48.643 19.267 1.00 79.18 410 CYS A CA 1
ATOM 1282 C C . CYS A 1 176 ? 35.333 49.017 20.756 1.00 86.80 410 CYS A C 1
ATOM 1283 O O . CYS A 1 176 ? 36.396 49.361 21.290 1.00 88.41 410 CYS A O 1
ATOM 1286 N N . ASP A 1 177 ? 34.169 48.937 21.423 1.00 98.56 411 ASP A N 1
ATOM 1287 C CA . ASP A 1 177 ? 34.065 49.371 22.826 1.00 101.47 411 ASP A CA 1
ATOM 1288 C C . ASP A 1 177 ? 34.304 48.337 23.918 1.00 101.25 411 ASP A C 1
ATOM 1289 O O . ASP A 1 177 ? 34.008 48.582 25.090 1.00 101.61 411 ASP A O 1
ATOM 1294 N N . SER A 1 178 ? 34.636 47.128 23.460 1.00 101.55 412 SER A N 1
ATOM 1295 C CA . SER A 1 178 ? 35.256 46.103 24.314 1.00 101.24 412 SER A CA 1
ATOM 1296 C C . SER A 1 178 ? 36.766 46.263 23.983 1.00 101.38 412 SER A C 1
ATOM 1297 O O . SER A 1 178 ? 37.486 45.297 23.644 1.00 96.84 412 SER A O 1
ATOM 1300 N N . HIS A 1 179 ? 37.160 47.527 24.093 1.00 96.82 413 HIS A N 1
ATOM 1301 C CA . HIS A 1 179 ? 38.482 48.093 23.886 1.00 101.66 413 HIS A CA 1
ATOM 1302 C C . HIS A 1 179 ? 39.705 47.209 24.196 1.00 101.01 413 HIS A C 1
ATOM 1303 O O . HIS A 1 179 ? 40.826 47.392 23.725 1.00 96.80 413 HIS A O 1
ATOM 1310 N N . PRO A 1 180 ? 39.585 46.522 25.301 1.00 101.57 414 PRO A N 1
ATOM 1311 C CA . PRO A 1 180 ? 40.731 45.701 25.632 1.00 101.35 414 PRO A CA 1
ATOM 1312 C C . PRO A 1 180 ? 40.912 44.432 24.819 1.00 101.59 414 PRO A C 1
ATOM 1313 O O . PRO A 1 180 ? 41.861 43.686 25.141 1.00 101.58 414 PRO A O 1
ATOM 1314 N N . PRO A 1 186 ? 48.066 47.045 14.955 1.00 97.82 420 PRO A N 1
ATOM 1315 C CA . PRO A 1 186 ? 48.158 48.484 15.336 1.00 110.21 420 PRO A CA 1
ATOM 1316 C C . PRO A 1 186 ? 48.031 49.352 14.103 1.00 116.42 420 PRO A C 1
ATOM 1317 O O . PRO A 1 186 ? 48.685 50.395 13.982 1.00 117.97 420 PRO A O 1
ATOM 1318 N N . THR A 1 187 ? 47.179 48.921 13.176 1.00 119.81 421 THR A N 1
ATOM 1319 C CA . THR A 1 187 ? 47.001 49.670 11.940 1.00 120.76 421 THR A CA 1
ATOM 1320 C C . THR A 1 187 ? 45.606 49.983 11.383 1.00 119.02 421 THR A C 1
ATOM 1321 O O . THR A 1 187 ? 44.590 49.973 12.083 1.00 118.19 421 THR A O 1
ATOM 1325 N N . THR A 1 188 ? 45.623 50.256 10.080 1.00 117.33 422 THR A N 1
ATOM 1326 C CA . THR A 1 188 ? 44.494 50.660 9.244 1.00 110.91 422 THR A CA 1
ATOM 1327 C C . THR A 1 188 ? 43.463 49.637 8.740 1.00 104.52 422 THR A C 1
ATOM 1328 O O . THR A 1 188 ? 43.656 49.002 7.701 1.00 107.12 422 THR A O 1
ATOM 1332 N N . PRO A 1 189 ? 42.329 49.511 9.446 1.00 93.62 423 PRO A N 1
ATOM 1333 C CA . PRO A 1 189 ? 41.235 48.593 9.118 1.00 90.10 423 PRO A CA 1
ATOM 1334 C C . PRO A 1 189 ? 40.412 48.999 7.898 1.00 90.68 423 PRO A C 1
ATOM 1335 O O . PRO A 1 189 ? 39.717 48.168 7.309 1.00 95.54 423 PRO A O 1
ATOM 1339 N N . LEU A 1 190 ? 40.485 50.270 7.515 1.00 83.30 424 LEU A N 1
ATOM 1340 C CA . LEU A 1 190 ? 39.690 50.735 6.388 1.00 72.68 424 LEU A CA 1
ATOM 1341 C C . LEU A 1 190 ? 40.425 51.468 5.280 1.00 72.46 424 LEU A C 1
ATOM 1342 O O . LEU A 1 190 ? 41.489 52.063 5.482 1.00 70.27 424 LEU A O 1
ATOM 1347 N N . GLU A 1 191 ? 39.813 51.427 4.104 1.00 67.17 425 GLU A N 1
ATOM 1348 C CA . GLU A 1 191 ? 40.330 52.098 2.931 1.00 72.24 425 GLU A CA 1
ATOM 1349 C C . GLU A 1 191 ? 39.204 52.997 2.432 1.00 70.00 425 GLU A C 1
ATOM 1350 O O . GLU A 1 191 ? 38.049 52.578 2.366 1.00 68.36 425 GLU A O 1
ATOM 1356 N N . MET A 1 192 ? 39.548 54.232 2.091 1.00 72.84 426 MET A N 1
ATOM 1357 C CA . MET A 1 192 ? 38.577 55.195 1.598 1.00 79.28 426 MET A CA 1
ATOM 1358 C C . MET A 1 192 ? 37.651 55.711 2.691 1.00 78.41 426 MET A C 1
ATOM 1359 O O . MET A 1 192 ? 36.422 55.683 2.555 1.00 70.97 426 MET A O 1
ATOM 1364 N N . ASP A 1 193 ? 38.277 56.198 3.762 1.00 73.37 427 ASP A N 1
ATOM 1365 C CA . ASP A 1 193 ? 37.604 56.754 4.929 1.00 63.19 427 ASP A CA 1
ATOM 1366 C C . ASP A 1 193 ? 37.188 58.198 4.698 1.00 62.73 427 ASP A C 1
ATOM 1367 O O . ASP A 1 193 ? 36.247 58.679 5.320 1.00 62.25 427 ASP A O 1
ATOM 1372 N N . SER A 1 194 ? 37.906 58.893 3.824 1.00 52.98 428 SER A N 1
ATOM 1373 C CA . SER A 1 194 ? 37.584 60.279 3.522 1.00 53.55 428 SER A CA 1
ATOM 1374 C C . SER A 1 194 ? 36.793 60.425 2.227 1.00 50.26 428 SER A C 1
ATOM 1375 O O . SER A 1 194 ? 37.217 59.965 1.169 1.00 55.45 428 SER A O 1
ATOM 1378 N N . GLN A 1 195 ? 35.641 61.080 2.323 1.00 41.60 429 GLN A N 1
ATOM 1379 C CA . GLN A 1 195 ? 34.783 61.302 1.171 1.00 45.24 429 GLN A CA 1
ATOM 1380 C C . GLN A 1 195 ? 34.248 62.734 1.123 1.00 50.17 429 GLN A C 1
ATOM 1381 O O . GLN A 1 195 ? 33.921 63.333 2.153 1.00 46.51 429 GLN A O 1
ATOM 1387 N N . PRO A 1 196 ? 34.180 63.316 -0.078 1.00 53.21 430 PRO A N 1
ATOM 1388 C CA . PRO A 1 196 ? 33.659 64.681 -0.161 1.00 53.48 430 PRO A CA 1
ATOM 1389 C C . PRO A 1 196 ? 32.139 64.645 -0.040 1.00 51.07 430 PRO A C 1
ATOM 1390 O O . PRO A 1 196 ? 31.538 63.576 0.058 1.00 50.37 430 PRO A O 1
ATOM 1394 N N . ILE A 1 197 ? 31.513 65.810 -0.075 1.00 50.27 431 ILE A N 1
ATOM 1395 C CA . ILE A 1 197 ? 30.067 65.878 0.056 1.00 49.23 431 ILE A CA 1
ATOM 1396 C C . ILE A 1 197 ? 29.341 66.363 -1.188 1.00 43.74 431 ILE A C 1
ATOM 1397 O O . ILE A 1 197 ? 29.690 67.383 -1.771 1.00 50.01 431 ILE A O 1
ATOM 1402 N N . TYR A 1 198 ? 28.314 65.624 -1.584 1.00 56.54 432 TYR A N 1
ATOM 1403 C CA . TYR A 1 198 ? 27.515 65.998 -2.742 1.00 64.60 432 TYR A CA 1
ATOM 1404 C C . TYR A 1 198 ? 26.646 67.205 -2.363 1.00 65.43 432 TYR A C 1
ATOM 1405 O O . TYR A 1 198 ? 25.885 67.171 -1.398 1.00 65.37 432 TYR A O 1
ATOM 1414 N N . PRO A 1 199 ? 26.767 68.296 -3.124 1.00 58.37 433 PRO A N 1
ATOM 1415 C CA . PRO A 1 199 ? 26.030 69.545 -2.919 1.00 53.08 433 PRO A CA 1
ATOM 1416 C C . PRO A 1 199 ? 24.502 69.475 -2.993 1.00 53.45 433 PRO A C 1
ATOM 1417 O O . PRO A 1 199 ? 23.824 69.924 -2.080 1.00 64.30 433 PRO A O 1
ATOM 1421 N N . ALA A 1 200 ? 23.956 68.933 -4.076 1.00 54.23 434 ALA A N 1
ATOM 1422 C CA . ALA A 1 200 ? 22.504 68.864 -4.234 1.00 57.10 434 ALA A CA 1
ATOM 1423 C C . ALA A 1 200 ? 21.810 68.064 -3.153 1.00 60.32 434 ALA A C 1
ATOM 1424 O O . ALA A 1 200 ? 20.587 68.158 -2.982 1.00 59.33 434 ALA A O 1
ATOM 1426 N N . THR A 1 201 ? 22.593 67.283 -2.421 1.00 57.46 435 THR A N 1
ATOM 1427 C CA . THR A 1 201 ? 22.037 66.429 -1.391 1.00 54.67 435 THR A CA 1
ATOM 1428 C C . THR A 1 201 ? 22.763 66.424 -0.048 1.00 61.42 435 THR A C 1
ATOM 1429 O O . THR A 1 201 ? 22.217 65.935 0.943 1.00 68.51 435 THR A O 1
ATOM 1433 N N . LEU A 1 202 ? 23.974 66.977 -0.011 1.00 50.27 436 LEU A N 1
ATOM 1434 C CA . LEU A 1 202 ? 24.792 67.019 1.208 1.00 45.76 436 LEU A CA 1
ATOM 1435 C C . LEU A 1 202 ? 25.057 65.615 1.727 1.00 50.60 436 LEU A C 1
ATOM 1436 O O . LEU A 1 202 ? 25.058 65.361 2.934 1.00 50.58 436 LEU A O 1
ATOM 1441 N N . THR A 1 203 ? 25.291 64.694 0.806 1.00 50.51 437 THR A N 1
ATOM 1442 C CA . THR A 1 203 ? 25.543 63.327 1.202 1.00 55.17 437 THR A CA 1
ATOM 1443 C C . THR A 1 203 ? 26.965 62.921 0.884 1.00 48.83 437 THR A C 1
ATOM 1444 O O . THR A 1 203 ? 27.644 63.565 0.095 1.00 52.76 437 THR A O 1
ATOM 1448 N N . ALA A 1 204 ? 27.421 61.864 1.536 1.00 44.69 438 ALA A N 1
ATOM 1449 C CA . ALA A 1 204 ? 28.760 61.357 1.321 1.00 43.00 438 ALA A CA 1
ATOM 1450 C C . ALA A 1 204 ? 28.667 59.847 1.281 1.00 47.84 438 ALA A C 1
ATOM 1451 O O . ALA A 1 204 ? 28.266 59.208 2.256 1.00 41.42 438 ALA A O 1
ATOM 1453 N N . HIS A 1 205 ? 29.027 59.279 0.140 1.00 48.27 439 HIS A N 1
ATOM 1454 C CA . HIS A 1 205 ? 28.972 57.840 -0.030 1.00 42.77 439 HIS A CA 1
ATOM 1455 C C . HIS A 1 205 ? 30.300 57.190 0.349 1.00 47.41 439 HIS A C 1
ATOM 1456 O O . HIS A 1 205 ? 31.366 57.633 -0.077 1.00 49.68 439 HIS A O 1
ATOM 1463 N N . PHE A 1 206 ? 30.227 56.150 1.175 1.00 50.69 440 PHE A N 1
ATOM 1464 C CA . PHE A 1 206 ? 31.419 55.431 1.614 1.00 52.86 440 PHE A CA 1
ATOM 1465 C C . PHE A 1 206 ? 31.469 53.979 1.145 1.00 57.05 440 PHE A C 1
ATOM 1466 O O . PHE A 1 206 ? 30.818 53.097 1.713 1.00 57.95 440 PHE A O 1
ATOM 1474 N N . PRO A 1 207 ? 32.237 53.720 0.081 1.00 59.42 441 PRO A N 1
ATOM 1475 C CA . PRO A 1 207 ? 32.399 52.381 -0.483 1.00 53.81 441 PRO A CA 1
ATOM 1476 C C . PRO A 1 207 ? 33.572 51.760 0.248 1.00 50.56 441 PRO A C 1
ATOM 1477 O O . PRO A 1 207 ? 34.538 51.330 -0.376 1.00 58.60 441 PRO A O 1
ATOM 1481 N N . LEU A 1 208 ? 33.488 51.734 1.573 1.00 47.42 442 LEU A N 1
ATOM 1482 C CA . LEU A 1 208 ? 34.567 51.201 2.397 1.00 47.09 442 LEU A CA 1
ATOM 1483 C C . LEU A 1 208 ? 35.115 49.838 2.000 1.00 53.48 442 LEU A C 1
ATOM 1484 O O . LEU A 1 208 ? 34.396 48.949 1.533 1.00 47.19 442 LEU A O 1
ATOM 1489 N N . LYS A 1 209 ? 36.413 49.697 2.222 1.00 56.95 443 LYS A N 1
ATOM 1490 C CA . LYS A 1 209 ? 37.145 48.471 1.956 1.00 61.99 443 LYS A CA 1
ATOM 1491 C C . LYS A 1 209 ? 37.628 47.983 3.329 1.00 53.93 443 LYS A C 1
ATOM 1492 O O . LYS A 1 209 ? 38.357 48.687 4.034 1.00 45.79 443 LYS A O 1
ATOM 1498 N N . PHE A 1 210 ? 37.205 46.788 3.717 1.00 49.15 4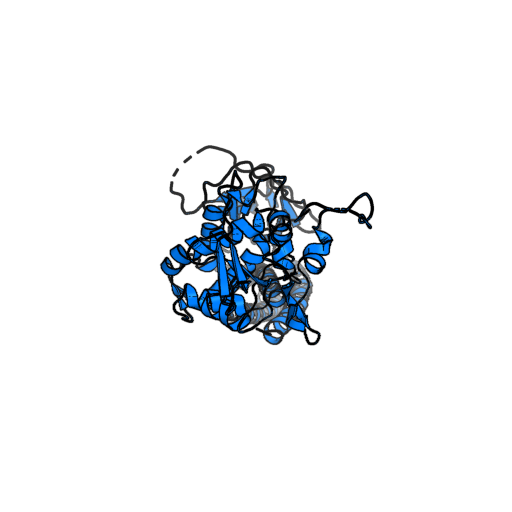44 PHE A N 1
ATOM 1499 C CA . PHE A 1 210 ? 37.593 46.253 5.010 1.00 52.39 444 PHE A CA 1
ATOM 1500 C C . PHE A 1 210 ? 38.897 45.481 4.932 1.00 52.96 444 PHE A C 1
ATOM 1501 O O . PHE A 1 210 ? 38.952 44.348 4.463 1.00 59.71 444 PHE A O 1
ATOM 1509 N N . LEU A 1 211 ? 39.948 46.131 5.415 1.00 63.34 445 LEU A N 1
ATOM 1510 C CA . LEU A 1 211 ? 41.299 45.600 5.386 1.00 62.13 445 LEU A CA 1
ATOM 1511 C C . LEU A 1 211 ? 41.714 44.759 6.571 1.00 67.14 445 LEU A C 1
ATOM 1512 O O . LEU A 1 211 ? 42.840 44.277 6.604 1.00 81.32 445 LEU A O 1
ATOM 1517 N N . ALA A 1 212 ? 40.839 44.576 7.552 1.00 68.75 446 ALA A N 1
ATOM 1518 C CA . ALA A 1 212 ? 41.243 43.771 8.698 1.00 63.37 446 ALA A CA 1
ATOM 1519 C C . ALA A 1 212 ? 40.123 43.114 9.479 1.00 64.36 446 ALA A C 1
ATOM 1520 O O . ALA A 1 212 ? 39.029 43.658 9.606 1.00 78.41 446 ALA A O 1
ATOM 1522 N N . GLY A 1 213 ? 40.413 41.929 10.000 1.00 61.40 447 GLY A N 1
ATOM 1523 C CA . GLY A 1 213 ? 39.439 41.216 10.795 1.00 54.09 447 GLY A CA 1
ATOM 1524 C C . GLY A 1 213 ? 39.294 41.968 12.099 1.00 64.93 447 GLY A C 1
ATOM 1525 O O . GLY A 1 213 ? 40.096 42.850 12.408 1.00 62.09 447 GLY A O 1
ATOM 1526 N N . THR A 1 214 ? 38.285 41.612 12.879 1.00 72.15 448 THR A N 1
ATOM 1527 C CA . THR A 1 214 ? 38.027 42.293 14.136 1.00 74.21 448 THR A CA 1
ATOM 1528 C C . THR A 1 214 ? 38.336 41.427 15.346 1.00 80.90 448 THR A C 1
ATOM 1529 O O . THR A 1 214 ? 38.239 41.881 16.484 1.00 87.58 448 THR A O 1
ATOM 1533 N N . ARG A 1 215 ? 38.711 40.180 15.097 1.00 83.81 449 ARG A N 1
ATOM 1534 C CA . ARG A 1 215 ? 39.003 39.246 16.173 1.00 84.45 449 ARG A CA 1
ATOM 1535 C C . ARG A 1 215 ? 37.719 38.960 16.930 1.00 86.85 449 ARG A C 1
ATOM 1536 O O . ARG A 1 215 ? 37.664 39.081 18.151 1.00 87.84 449 ARG A O 1
ATOM 1544 N N . LYS A 1 216 ? 36.686 38.589 16.180 1.00 92.11 450 LYS A N 1
ATOM 1545 C CA . LYS A 1 216 ? 35.376 38.258 16.733 1.00 96.97 450 LYS A CA 1
ATOM 1546 C C . LYS A 1 216 ? 34.825 39.270 17.750 1.00 94.06 450 LYS A C 1
ATOM 1547 O O . LYS A 1 216 ? 34.256 38.887 18.774 1.00 96.73 450 LYS A O 1
ATOM 1553 N N . CYS A 1 217 ? 34.984 40.559 17.460 1.00 83.80 451 CYS A N 1
ATOM 1554 C CA . CYS A 1 217 ? 34.475 41.609 18.340 1.00 83.13 451 CYS A CA 1
ATOM 1555 C C . CYS A 1 217 ? 33.550 42.542 17.568 1.00 74.60 451 CYS A C 1
ATOM 1556 O O . CYS A 1 217 ? 33.872 42.935 16.452 1.00 75.40 451 CYS A O 1
ATOM 1559 N N . SER A 1 218 ? 32.399 42.888 18.140 1.00 67.47 452 SER A N 1
ATOM 1560 C CA . SER A 1 218 ? 31.497 43.800 17.447 1.00 61.30 452 SER A CA 1
ATOM 1561 C C . SER A 1 218 ? 32.234 45.100 17.203 1.00 64.09 452 SER A C 1
ATOM 1562 O O . SER A 1 218 ? 33.166 45.458 17.920 1.00 66.20 452 SER A O 1
ATOM 1565 N N . VAL A 1 219 ? 31.791 45.822 16.193 1.00 62.88 453 VAL A N 1
ATOM 1566 C CA . VAL A 1 219 ? 32.450 47.049 15.821 1.00 49.74 453 VAL A CA 1
ATOM 1567 C C . VAL A 1 219 ? 31.381 48.001 15.313 1.00 50.37 453 VAL A C 1
ATOM 1568 O O . VAL A 1 219 ? 30.281 47.564 14.970 1.00 44.90 453 VAL A O 1
ATOM 1572 N N . ASN A 1 220 ? 31.686 49.295 15.304 1.00 44.00 454 ASN A N 1
ATOM 1573 C CA . ASN A 1 220 ? 30.742 50.300 14.830 1.00 45.15 454 ASN A CA 1
ATOM 1574 C C . ASN A 1 220 ? 31.533 51.349 14.092 1.00 46.59 454 ASN A C 1
ATOM 1575 O O . ASN A 1 220 ? 32.710 51.543 14.370 1.00 52.49 454 ASN A O 1
ATOM 1580 N N . LEU A 1 221 ? 30.896 52.021 13.146 1.00 42.35 455 LEU A N 1
ATOM 1581 C CA . LEU A 1 221 ? 31.573 53.077 12.423 1.00 29.41 455 LEU A CA 1
ATOM 1582 C C . LEU A 1 221 ? 31.086 54.404 12.982 1.00 40.36 455 LEU A C 1
ATOM 1583 O O . LEU A 1 221 ? 29.955 54.507 13.448 1.00 33.55 455 LEU A O 1
ATOM 1588 N N . LYS A 1 222 ? 31.959 55.405 12.937 1.00 49.30 456 LYS A N 1
ATOM 1589 C CA . LYS A 1 222 ? 31.663 56.753 13.404 1.00 44.32 456 LYS A CA 1
ATOM 1590 C C . LYS A 1 222 ? 32.122 57.722 12.321 1.00 42.24 456 LYS A C 1
ATOM 1591 O O . LYS A 1 222 ? 33.226 57.612 11.798 1.00 47.64 456 LYS A O 1
ATOM 1597 N N . PHE A 1 223 ? 31.264 58.662 11.970 1.00 36.49 457 PHE A N 1
ATOM 1598 C CA . PHE A 1 223 ? 31.611 59.623 10.948 1.00 27.49 457 PHE A CA 1
ATOM 1599 C C . PHE A 1 223 ? 31.742 60.980 11.590 1.00 37.94 457 PHE A C 1
ATOM 1600 O O . PHE A 1 223 ? 31.059 61.278 12.567 1.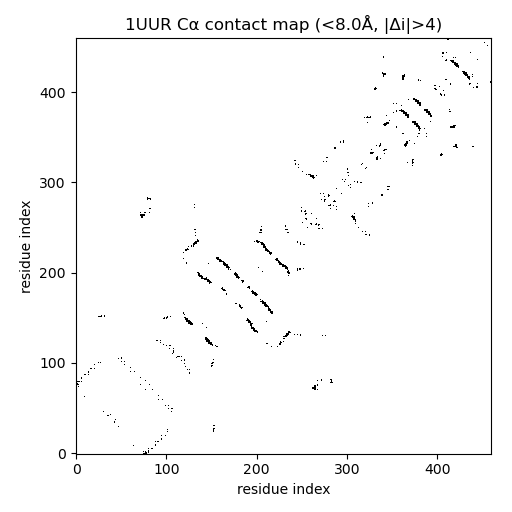00 37.58 457 PHE A O 1
ATOM 1608 N N . GLY A 1 224 ? 32.622 61.800 11.029 1.00 40.28 458 GLY A N 1
ATOM 1609 C CA . GLY A 1 224 ? 32.826 63.133 11.554 1.00 39.17 458 GLY A CA 1
ATOM 1610 C C . GLY A 1 224 ? 33.402 64.053 10.506 1.00 47.86 458 GLY A C 1
ATOM 1611 O O . GLY A 1 224 ? 34.032 63.603 9.553 1.00 53.55 458 GLY A O 1
ATOM 1612 N N . VAL A 1 225 ? 33.172 65.348 10.684 1.00 43.15 459 VAL A N 1
ATOM 1613 C CA . VAL A 1 225 ? 33.670 66.362 9.769 1.00 47.02 459 VAL A CA 1
ATOM 1614 C C . VAL A 1 225 ? 34.004 67.583 10.593 1.00 52.52 459 VAL A C 1
ATOM 1615 O O . VAL A 1 225 ? 33.456 67.775 11.685 1.00 40.26 459 VAL A O 1
ATOM 1619 N N . ASN A 1 226 ? 34.896 68.413 10.070 1.00 47.03 460 ASN A N 1
ATOM 1620 C CA . ASN A 1 226 ? 35.260 69.620 10.776 1.00 38.15 460 ASN A CA 1
ATOM 1621 C C . ASN A 1 226 ? 34.478 70.779 10.219 1.00 44.65 460 ASN A C 1
ATOM 1622 O O . ASN A 1 226 ? 34.430 70.998 9.017 1.00 40.45 460 ASN A O 1
ATOM 1627 N N . ILE A 1 227 ? 33.841 71.506 11.122 1.00 52.89 461 ILE A N 1
ATOM 1628 C CA . ILE A 1 227 ? 33.033 72.653 10.771 1.00 50.08 461 ILE A CA 1
ATOM 1629 C C . ILE A 1 227 ? 33.714 73.888 11.328 1.00 50.68 461 ILE A C 1
ATOM 1630 O O . ILE A 1 227 ? 34.178 73.887 12.466 1.00 54.65 461 ILE A O 1
ATOM 1635 N N . ARG A 1 228 ? 33.799 74.935 10.519 1.00 50.84 462 ARG A N 1
ATOM 1636 C CA . ARG A 1 228 ? 34.392 76.172 10.988 1.00 52.02 462 ARG A CA 1
ATOM 1637 C C . ARG A 1 228 ? 33.280 77.190 11.169 1.00 50.60 462 ARG A C 1
ATOM 1638 O O . ARG A 1 228 ? 32.584 77.558 10.226 1.00 47.35 462 ARG A O 1
ATOM 1646 N N . ASP A 1 229 ? 33.112 77.610 12.413 1.00 50.28 463 ASP A N 1
ATOM 1647 C CA . ASP A 1 229 ? 32.113 78.586 12.805 1.00 54.15 463 ASP A CA 1
ATOM 1648 C C . ASP A 1 229 ? 32.269 79.863 11.971 1.00 54.57 463 ASP A C 1
ATOM 1649 O O . ASP A 1 229 ? 33.216 80.016 11.205 1.00 58.79 463 ASP A O 1
ATOM 1654 N N . LEU A 1 230 ? 31.334 80.786 12.124 1.00 58.65 464 LEU A N 1
ATOM 1655 C CA . LEU A 1 230 ? 31.396 82.048 11.406 1.00 53.52 464 LEU A CA 1
ATOM 1656 C C . LEU A 1 230 ? 32.317 82.990 12.204 1.00 57.30 464 LEU A C 1
ATOM 1657 O O . LEU A 1 230 ? 32.629 84.102 11.779 1.00 54.00 464 LEU A O 1
ATOM 1662 N N . ASP A 1 231 ? 32.746 82.523 13.373 1.00 62.61 465 ASP A N 1
ATOM 1663 C CA . ASP A 1 231 ? 33.636 83.285 14.238 1.00 51.17 465 ASP A CA 1
ATOM 1664 C C . ASP A 1 231 ? 34.993 82.608 14.229 1.00 46.38 465 ASP A C 1
ATOM 1665 O O . ASP A 1 231 ? 35.810 82.857 15.104 1.00 58.74 465 ASP A O 1
ATOM 1670 N N . ASN A 1 232 ? 35.212 81.747 13.236 1.00 48.22 466 ASN A N 1
ATOM 1671 C CA . ASN A 1 232 ? 36.451 80.982 13.071 1.00 53.53 466 ASN A CA 1
ATOM 1672 C C . ASN A 1 232 ? 36.732 79.925 14.129 1.00 57.31 466 ASN A C 1
ATOM 1673 O O . ASN A 1 232 ? 37.878 79.496 14.299 1.00 51.89 466 ASN A O 1
ATOM 1678 N N . VAL A 1 233 ? 35.686 79.503 14.832 1.00 55.15 467 VAL A N 1
ATOM 1679 C CA . VAL A 1 233 ? 35.817 78.469 15.848 1.00 50.87 467 VAL A CA 1
ATOM 1680 C C . VAL A 1 233 ? 35.642 77.117 15.172 1.00 47.37 467 VAL A C 1
ATOM 1681 O O . VAL A 1 233 ? 34.624 76.872 14.535 1.00 54.75 467 VAL A O 1
ATOM 1685 N N . THR A 1 234 ? 36.629 76.239 15.301 1.00 45.38 468 THR A N 1
ATOM 1686 C CA . THR A 1 234 ? 36.519 74.934 14.674 1.00 54.83 468 THR A CA 1
ATOM 1687 C C . THR A 1 234 ? 36.041 73.851 15.617 1.00 60.21 468 THR A C 1
ATOM 1688 O O . THR A 1 234 ? 36.655 73.586 16.652 1.00 71.63 468 THR A O 1
ATOM 1692 N N . THR A 1 235 ? 34.941 73.219 15.224 1.00 63.28 469 THR A N 1
ATOM 1693 C CA . THR A 1 235 ? 34.308 72.156 15.993 1.00 56.77 469 THR A CA 1
ATOM 1694 C C . THR A 1 235 ? 34.204 70.910 15.125 1.00 52.04 469 THR A C 1
ATOM 1695 O O . THR A 1 235 ? 33.950 71.007 13.929 1.00 57.74 469 THR A O 1
ATOM 1699 N N . THR A 1 236 ? 34.420 69.738 15.707 1.00 51.05 470 THR A N 1
ATOM 1700 C CA . THR A 1 236 ? 34.272 68.520 14.924 1.00 49.32 470 THR A CA 1
ATOM 1701 C C . THR A 1 236 ? 32.906 67.971 15.250 1.00 45.14 470 THR A C 1
ATOM 1702 O O . THR A 1 236 ? 32.605 67.748 16.411 1.00 44.32 470 THR A O 1
ATOM 1706 N N . VAL A 1 237 ? 32.072 67.780 14.235 1.00 46.48 471 VAL A N 1
ATOM 1707 C CA . VAL A 1 237 ? 30.746 67.227 14.458 1.00 44.33 471 VAL A CA 1
ATOM 1708 C C . VAL A 1 237 ? 30.755 65.762 14.065 1.00 44.36 471 VAL A C 1
ATOM 1709 O O . VAL A 1 237 ? 31.287 65.396 13.021 1.00 52.80 471 VAL A O 1
ATOM 1713 N N . GLU A 1 238 ? 30.169 64.921 14.910 1.00 49.92 472 GLU A N 1
ATOM 1714 C CA . GLU A 1 238 ? 30.125 63.492 14.642 1.00 53.21 472 GLU A CA 1
ATOM 1715 C C . GLU A 1 238 ? 28.730 62.886 14.617 1.00 47.25 472 GLU A C 1
ATOM 1716 O O . GLU A 1 238 ? 27.747 63.490 15.054 1.00 38.70 472 GLU A O 1
ATOM 1722 N N . SER A 1 239 ? 28.675 61.674 14.089 1.00 37.68 473 SER A N 1
ATOM 1723 C CA . SER A 1 239 ? 27.450 60.931 13.956 1.00 39.40 473 SER A CA 1
ATOM 1724 C C . SER A 1 239 ? 27.410 59.931 15.090 1.00 43.14 473 SER A C 1
ATOM 1725 O O . SER A 1 239 ? 28.433 59.646 15.699 1.00 47.07 473 SER A O 1
ATOM 1728 N N . ASP A 1 240 ? 26.230 59.401 15.385 1.00 44.15 474 ASP A N 1
ATOM 1729 C CA . ASP A 1 240 ? 26.128 58.382 16.421 1.00 47.70 474 ASP A CA 1
ATOM 1730 C C . ASP A 1 240 ? 26.762 57.127 15.798 1.00 47.92 474 ASP A C 1
ATOM 1731 O O . ASP A 1 240 ? 27.012 57.090 14.594 1.00 54.22 474 ASP A O 1
ATOM 1736 N N . ALA A 1 241 ? 27.036 56.107 16.601 1.00 40.51 475 ALA A N 1
ATOM 1737 C CA . ALA A 1 241 ? 27.633 54.898 16.055 1.00 39.32 475 ALA A CA 1
ATOM 1738 C C . ALA A 1 241 ? 26.652 54.190 15.125 1.00 36.28 475 ALA A C 1
ATOM 1739 O O . ALA A 1 241 ? 25.438 54.260 15.304 1.00 42.81 475 ALA A O 1
ATOM 1741 N N . SER A 1 242 ? 27.190 53.510 14.122 1.00 38.93 476 SER A N 1
ATOM 1742 C CA . SER A 1 242 ? 26.369 52.770 13.172 1.00 41.37 476 SER A CA 1
ATOM 1743 C C . SER A 1 242 ? 25.921 51.497 13.862 1.00 31.32 476 SER A C 1
ATOM 1744 O O . SER A 1 242 ? 26.229 51.279 15.027 1.00 32.79 476 SER A O 1
ATOM 1747 N N . ASN A 1 243 ? 25.189 50.655 13.147 1.00 36.98 477 ASN A N 1
ATOM 1748 C CA . ASN A 1 243 ? 24.762 49.401 13.733 1.00 32.01 477 ASN A CA 1
ATOM 1749 C C . ASN A 1 243 ? 26.039 48.609 13.876 1.00 36.19 477 ASN A C 1
ATOM 1750 O O . ASN A 1 243 ? 26.996 48.844 13.151 1.00 53.93 477 ASN A O 1
ATOM 1755 N N . PRO A 1 244 ? 26.070 47.654 14.803 1.00 35.41 478 PRO A N 1
ATOM 1756 C CA . PRO A 1 244 ? 27.283 46.862 14.986 1.00 32.95 478 PRO A CA 1
ATOM 1757 C C . PRO A 1 244 ? 27.521 45.982 13.790 1.00 30.61 478 PRO A C 1
ATOM 1758 O O . PRO A 1 244 ? 26.646 45.840 12.948 1.00 33.31 478 PRO A O 1
ATOM 1762 N N . PHE A 1 245 ? 28.712 45.399 13.729 1.00 39.07 479 PHE A N 1
ATOM 1763 C CA . PHE A 1 245 ? 29.081 44.475 12.668 1.00 42.41 479 PHE A CA 1
ATOM 1764 C C . PHE A 1 245 ? 30.447 43.923 13.017 1.00 36.96 479 PHE A C 1
ATOM 1765 O O . PHE A 1 245 ? 31.107 44.475 13.878 1.00 39.73 479 PHE A O 1
ATOM 1773 N N . VAL A 1 246 ? 30.848 42.822 12.385 1.00 43.88 480 VAL A N 1
ATOM 1774 C CA . VAL A 1 246 ? 32.152 42.200 12.630 1.00 50.13 480 VAL A CA 1
ATOM 1775 C C . VAL A 1 246 ? 32.836 41.833 11.322 1.00 46.02 480 VAL A C 1
ATOM 1776 O O . VAL A 1 246 ? 32.167 41.522 10.341 1.00 51.58 480 VAL A O 1
ATOM 1780 N N . VAL A 1 247 ? 34.168 41.865 11.309 1.00 47.32 481 VAL A N 1
ATOM 1781 C CA . VAL A 1 247 ? 34.923 41.482 10.119 1.00 47.22 481 VAL A CA 1
ATOM 1782 C C . VAL A 1 247 ? 35.711 40.211 10.419 1.00 46.66 481 VAL A C 1
ATOM 1783 O O . VAL A 1 247 ? 36.537 40.204 11.332 1.00 41.89 481 VAL A O 1
ATOM 1787 N N . ILE A 1 248 ? 35.441 39.140 9.668 1.00 41.21 482 ILE A N 1
ATOM 1788 C CA . ILE A 1 248 ? 36.151 37.875 9.862 1.00 50.01 482 ILE A CA 1
ATOM 1789 C C . ILE A 1 248 ? 37.190 37.683 8.758 1.00 58.05 482 ILE A C 1
ATOM 1790 O O . ILE A 1 248 ? 37.138 38.358 7.732 1.00 68.11 482 ILE A O 1
ATOM 1795 N N . THR A 1 249 ? 38.139 36.773 8.967 1.00 65.22 483 THR A N 1
ATOM 1796 C CA . THR A 1 249 ? 39.199 36.540 7.983 1.00 71.79 483 THR A CA 1
ATOM 1797 C C . THR A 1 249 ? 39.177 35.138 7.393 1.00 78.46 483 THR A C 1
ATOM 1798 O O . THR A 1 249 ? 39.977 34.809 6.515 1.00 75.13 483 THR A O 1
ATOM 1802 N N . ASN A 1 250 ? 38.266 34.309 7.880 1.00 83.95 484 ASN A N 1
ATOM 1803 C CA . ASN A 1 250 ? 38.165 32.945 7.396 1.00 92.73 484 ASN A CA 1
ATOM 1804 C C . ASN A 1 250 ? 36.773 32.424 7.740 1.00 95.31 484 ASN A C 1
ATOM 1805 O O . ASN A 1 250 ? 36.215 32.769 8.785 1.00 97.28 484 ASN A O 1
ATOM 1810 N N . GLU A 1 251 ? 36.218 31.596 6.861 1.00 87.10 485 GLU A N 1
ATOM 1811 C CA . GLU A 1 251 ? 34.890 31.039 7.065 1.00 83.42 485 GLU A CA 1
ATOM 1812 C C . GLU A 1 251 ? 34.823 30.213 8.343 1.00 79.10 485 GLU A C 1
ATOM 1813 O O . GLU A 1 251 ? 33.786 29.653 8.667 1.00 83.34 485 GLU A O 1
ATOM 1819 N N . CYS A 1 252 ? 35.930 30.147 9.071 1.00 83.71 486 CYS A N 1
ATOM 1820 C CA . CYS A 1 252 ? 35.982 29.380 10.310 1.00 92.37 486 CYS A CA 1
ATOM 1821 C C . CYS A 1 252 ? 35.412 30.185 11.460 1.00 93.12 486 CYS A C 1
ATOM 1822 O O . CYS A 1 252 ? 34.870 29.629 12.414 1.00 96.06 486 CYS A O 1
ATOM 1825 N N . GLN A 1 253 ? 35.536 31.502 11.359 1.00 91.32 487 GLN A N 1
ATOM 1826 C CA . GLN A 1 253 ? 35.060 32.395 12.402 1.00 86.42 487 GLN A CA 1
ATOM 1827 C C . GLN A 1 253 ? 33.602 32.828 12.273 1.00 78.48 487 GLN A C 1
ATOM 1828 O O . GLN A 1 253 ? 33.036 33.343 13.235 1.00 79.79 487 GLN A O 1
ATOM 1834 N N . TRP A 1 254 ? 32.990 32.628 11.108 1.00 70.35 488 TRP A N 1
ATOM 1835 C CA . TRP A 1 254 ? 31.618 33.082 10.926 1.00 62.48 488 TRP A CA 1
ATOM 1836 C C . TRP A 1 254 ? 30.743 32.919 12.165 1.00 63.91 488 TRP A C 1
ATOM 1837 O O . TRP A 1 254 ? 29.932 33.786 12.475 1.00 64.74 488 TRP A O 1
ATOM 1848 N N . GLU A 1 255 ? 30.907 31.817 12.880 1.00 63.24 489 GLU A N 1
ATOM 1849 C CA . GLU A 1 255 ? 30.116 31.580 14.073 1.00 64.45 489 GLU A CA 1
ATOM 1850 C C . GLU A 1 255 ? 30.400 32.549 15.199 1.00 61.65 489 GLU A C 1
ATOM 1851 O O . GLU A 1 255 ? 29.583 33.407 15.505 1.00 70.77 489 GLU A O 1
ATOM 1857 N N . GLY A 1 256 ? 31.554 32.374 15.835 1.00 62.22 490 GLY A N 1
ATOM 1858 C CA . GLY A 1 256 ? 31.937 33.233 16.939 1.00 62.11 490 GLY A CA 1
ATOM 1859 C C . GLY A 1 256 ? 31.644 34.700 16.694 1.00 62.44 490 GLY A C 1
ATOM 1860 O O . GLY A 1 256 ? 31.217 35.411 17.599 1.00 64.89 490 GLY A O 1
ATOM 1861 N N . SER A 1 257 ? 31.878 35.156 15.469 1.00 55.75 491 SER A N 1
ATOM 1862 C CA . SER A 1 257 ? 31.628 36.545 15.112 1.00 54.43 491 SER A CA 1
ATOM 1863 C C . SER A 1 257 ? 30.128 36.787 15.090 1.00 46.86 491 SER A C 1
ATOM 1864 O O . SER A 1 257 ? 29.629 37.693 15.748 1.00 48.18 491 SER A O 1
ATOM 1867 N N . ALA A 1 258 ? 29.424 35.956 14.327 1.00 47.62 492 ALA A N 1
ATOM 1868 C CA . ALA A 1 258 ? 27.972 36.039 14.176 1.00 43.76 492 ALA A CA 1
ATOM 1869 C C . ALA A 1 258 ? 27.229 35.983 15.507 1.00 44.98 492 ALA A C 1
ATOM 1870 O O . ALA A 1 258 ? 26.244 36.695 15.710 1.00 40.82 492 ALA A O 1
ATOM 1872 N N . GLY A 1 259 ? 27.692 35.126 16.411 1.00 45.64 493 GLY A N 1
ATOM 1873 C CA . GLY A 1 259 ? 27.043 35.023 17.704 1.00 53.77 493 GLY A CA 1
ATOM 1874 C C . GLY A 1 259 ? 27.245 36.300 18.494 1.00 56.44 493 GLY A C 1
ATOM 1875 O O . GLY A 1 259 ? 26.299 36.871 19.040 1.00 58.33 493 GLY A O 1
ATOM 1876 N N . VAL A 1 260 ? 28.494 36.746 18.550 1.00 46.24 494 VAL A N 1
ATOM 1877 C CA . VAL A 1 260 ? 28.852 37.963 19.259 1.00 54.62 494 VAL A CA 1
ATOM 1878 C C . VAL A 1 260 ? 28.028 39.134 18.727 1.00 60.55 494 VAL A C 1
ATOM 1879 O O . VAL A 1 260 ? 27.506 39.950 19.503 1.00 56.57 494 VAL A O 1
ATOM 1883 N N . LEU A 1 261 ? 27.914 39.199 17.401 1.00 59.09 495 LEU A N 1
ATOM 1884 C CA . LEU A 1 261 ? 27.154 40.247 16.724 1.00 50.88 495 LEU A CA 1
ATOM 1885 C C . LEU A 1 261 ? 25.678 40.141 17.100 1.00 51.56 495 LEU A C 1
ATOM 1886 O O . LEU A 1 261 ? 25.039 41.146 17.430 1.00 45.02 495 LEU A O 1
ATOM 1891 N N . LEU A 1 262 ? 25.151 38.917 17.066 1.00 51.36 496 LEU A N 1
ATOM 1892 C CA . LEU A 1 262 ? 23.756 38.673 17.413 1.00 48.59 496 LEU A CA 1
ATOM 1893 C C . LEU A 1 262 ? 23.487 38.988 18.875 1.00 50.67 496 LEU A C 1
ATOM 1894 O O . LEU A 1 262 ? 22.497 39.642 19.200 1.00 50.40 496 LEU A O 1
ATOM 1899 N N . LYS A 1 263 ? 24.367 38.511 19.751 1.00 46.88 497 LYS A N 1
ATOM 1900 C CA . LYS A 1 263 ? 24.227 38.745 21.184 1.00 46.65 497 LYS A CA 1
ATOM 1901 C C . LYS A 1 263 ? 24.219 40.249 21.435 1.00 52.05 497 LYS A C 1
ATOM 1902 O O . LYS A 1 263 ? 23.362 40.757 22.176 1.00 37.41 497 LYS A O 1
ATOM 1908 N N . LYS A 1 264 ? 25.167 40.955 20.811 1.00 45.39 498 LYS A N 1
ATOM 1909 C CA . LYS A 1 264 ? 25.265 42.403 20.973 1.00 48.67 498 LYS A CA 1
ATOM 1910 C C . LYS A 1 264 ? 24.045 43.146 20.457 1.00 50.71 498 LYS A C 1
ATOM 1911 O O . LYS A 1 264 ? 23.505 44.017 21.139 1.00 45.21 498 LYS A O 1
ATOM 1917 N N . ASP A 1 265 ? 23.607 42.810 19.252 1.00 51.83 499 ASP A N 1
ATOM 1918 C CA . ASP A 1 265 ? 22.451 43.479 18.686 1.00 49.29 499 ASP A CA 1
ATOM 1919 C C . ASP A 1 265 ? 21.187 43.132 19.474 1.00 51.03 499 ASP A C 1
ATOM 1920 O O . ASP A 1 265 ? 20.333 43.985 19.700 1.00 54.26 499 ASP A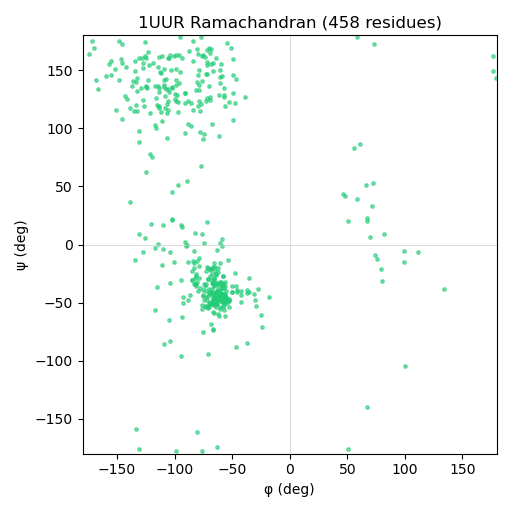 O 1
ATOM 1925 N N . ALA A 1 266 ? 21.083 41.880 19.908 1.00 51.19 500 ALA A N 1
ATOM 1926 C CA . ALA A 1 266 ? 19.910 41.412 20.642 1.00 47.71 500 ALA A CA 1
ATOM 1927 C C . ALA A 1 266 ? 19.692 42.044 22.011 1.00 44.70 500 ALA A C 1
ATOM 1928 O O . ALA A 1 266 ? 18.605 42.534 22.305 1.00 40.32 500 ALA A O 1
ATOM 1930 N N . PHE A 1 267 ? 20.720 42.030 22.849 1.00 48.60 501 PHE A N 1
ATOM 1931 C CA . PHE A 1 267 ? 20.594 42.576 24.189 1.00 53.81 501 PHE A CA 1
ATOM 1932 C C . PHE A 1 267 ? 20.999 44.028 24.310 1.00 64.32 501 PHE A C 1
ATOM 1933 O O . PHE A 1 267 ? 20.257 44.843 24.857 1.00 78.99 501 PHE A O 1
ATOM 1941 N N . ASP A 1 268 ? 22.183 44.346 23.803 1.00 68.11 502 ASP A N 1
ATOM 1942 C CA . ASP A 1 268 ? 22.707 45.701 23.862 1.00 78.00 502 ASP A CA 1
ATOM 1943 C C . ASP A 1 268 ? 22.867 46.131 25.317 1.00 79.50 502 ASP A C 1
ATOM 1944 O O . ASP A 1 268 ? 21.969 46.748 25.898 1.00 76.20 502 ASP A O 1
ATOM 1949 N N . GLY A 1 269 ? 24.014 45.791 25.899 1.00 81.09 503 GLY A N 1
ATOM 1950 C CA . GLY A 1 269 ? 24.297 46.159 27.274 1.00 83.43 503 GLY A CA 1
ATOM 1951 C C . GLY A 1 269 ? 23.242 45.822 28.316 1.00 81.68 503 GLY A C 1
ATOM 1952 O O . GLY A 1 269 ? 23.226 46.425 29.386 1.00 87.37 503 GLY A O 1
ATOM 1953 N N . GLN A 1 270 ? 22.354 44.880 28.018 1.00 73.99 504 GLN A N 1
ATOM 1954 C CA . GLN A 1 270 ? 21.330 44.480 28.977 1.00 65.86 504 GLN A CA 1
ATOM 1955 C C . GLN A 1 270 ? 21.503 43.011 29.323 1.00 70.11 504 GLN A C 1
ATOM 1956 O O . GLN A 1 270 ? 22.085 42.248 28.552 1.00 69.66 504 GLN A O 1
ATOM 1962 N N . LEU A 1 271 ? 21.006 42.603 30.482 1.00 69.71 505 LEU A N 1
ATOM 1963 C CA . LEU A 1 271 ? 21.138 41.210 30.857 1.00 71.08 505 LEU A CA 1
ATOM 1964 C C . LEU A 1 271 ? 19.898 40.441 30.457 1.00 69.12 505 LEU A C 1
ATOM 1965 O O . LEU A 1 271 ? 19.985 39.260 30.141 1.00 76.12 505 LEU A O 1
ATOM 1970 N N . GLU A 1 272 ? 18.747 41.111 30.455 1.00 65.69 506 GLU A N 1
ATOM 1971 C CA . GLU A 1 272 ? 17.493 40.460 30.075 1.00 69.64 506 GLU A CA 1
ATOM 1972 C C . GLU A 1 272 ? 16.711 41.238 29.019 1.00 69.76 506 GLU A C 1
ATOM 1973 O O . GLU A 1 272 ? 16.562 42.462 29.120 1.00 73.51 506 GLU A O 1
ATOM 1979 N N . ILE A 1 273 ? 16.213 40.526 28.009 1.00 54.17 507 ILE A N 1
ATOM 1980 C CA . ILE A 1 273 ? 15.416 41.155 26.956 1.00 48.18 507 ILE A CA 1
ATOM 1981 C C . ILE A 1 273 ? 14.148 40.348 26.767 1.00 46.20 507 ILE A C 1
ATOM 1982 O O . ILE A 1 273 ? 14.089 39.191 27.168 1.00 54.10 507 ILE A O 1
ATOM 1987 N N . THR A 1 274 ? 13.128 40.950 26.167 1.00 45.34 508 THR A N 1
ATOM 1988 C CA . THR A 1 274 ? 11.871 40.239 25.959 1.00 50.69 508 THR A CA 1
ATOM 1989 C C . THR A 1 274 ? 12.075 39.151 24.924 1.00 52.78 508 THR A C 1
ATOM 1990 O O . THR A 1 274 ? 13.072 39.146 24.209 1.00 60.60 508 THR A O 1
ATOM 1994 N N . TRP A 1 275 ? 11.133 38.220 24.851 1.00 55.03 509 TRP A N 1
ATOM 1995 C CA . TRP A 1 275 ? 11.217 37.136 23.883 1.00 53.95 509 TRP A CA 1
ATOM 1996 C C . TRP A 1 275 ? 11.100 37.746 22.489 1.00 51.37 509 TRP A C 1
ATOM 1997 O O . TRP A 1 275 ? 11.910 37.468 21.607 1.00 47.37 509 TRP A O 1
ATOM 2008 N N . ALA A 1 276 ? 10.099 38.602 22.313 1.00 49.73 510 ALA A N 1
ATOM 2009 C CA . ALA A 1 276 ? 9.851 39.254 21.034 1.00 50.34 510 ALA A CA 1
ATOM 2010 C C . ALA A 1 276 ? 11.079 40.028 20.568 1.00 46.91 510 ALA A C 1
ATOM 2011 O O . ALA A 1 276 ? 11.473 39.938 19.412 1.00 49.79 510 ALA A O 1
ATOM 2013 N N . GLN A 1 277 ? 11.670 40.798 21.473 1.00 52.86 511 GLN A N 1
ATOM 2014 C CA . GLN A 1 277 ? 12.867 41.575 21.168 1.00 54.86 511 GLN A CA 1
ATOM 2015 C C . GLN A 1 277 ? 13.963 40.650 20.638 1.00 59.11 511 GLN A C 1
ATOM 2016 O O . GLN A 1 277 ? 14.636 40.947 19.645 1.00 53.09 511 GLN A O 1
ATOM 2022 N N . PHE A 1 278 ? 14.128 39.524 21.319 1.00 47.60 512 PHE A N 1
ATOM 2023 C CA . PHE A 1 278 ? 15.136 38.549 20.960 1.00 44.69 512 PHE A CA 1
ATOM 2024 C C . PHE A 1 278 ? 14.954 37.926 19.579 1.00 43.37 512 PHE A C 1
ATOM 2025 O O . PHE A 1 278 ? 15.843 38.040 18.737 1.00 45.39 512 PHE A O 1
ATOM 2033 N N . ILE A 1 279 ? 13.825 37.258 19.345 1.00 48.77 513 ILE A N 1
ATOM 2034 C CA . ILE A 1 279 ? 13.596 36.623 18.048 1.00 55.17 513 ILE A CA 1
ATOM 2035 C C . ILE A 1 279 ? 13.497 37.613 16.890 1.00 51.14 513 ILE A C 1
ATOM 2036 O O . ILE A 1 279 ? 13.925 37.316 15.775 1.00 53.12 513 ILE A O 1
ATOM 2041 N N . ASN A 1 280 ? 12.947 38.792 17.139 1.00 42.82 514 ASN A N 1
ATOM 2042 C CA . ASN A 1 280 ? 12.871 39.771 16.078 1.00 42.25 514 ASN A CA 1
ATOM 2043 C C . ASN A 1 280 ? 14.287 40.049 15.581 1.00 46.44 514 ASN A C 1
ATOM 2044 O O . ASN A 1 280 ? 14.497 40.281 14.400 1.00 58.22 514 ASN A O 1
ATOM 2049 N N . THR A 1 281 ? 15.262 40.005 16.484 1.00 51.96 515 THR A N 1
ATOM 2050 C CA . THR A 1 281 ? 16.653 40.258 16.115 1.00 44.10 515 THR A CA 1
ATOM 2051 C C . THR A 1 281 ? 17.234 39.060 15.378 1.00 40.64 515 THR A C 1
ATOM 2052 O O . THR A 1 281 ? 17.916 39.215 14.363 1.00 36.70 515 THR A O 1
ATOM 2056 N N . LEU A 1 282 ? 16.963 37.868 15.901 1.00 35.98 516 LEU A N 1
ATOM 2057 C CA . LEU A 1 282 ? 17.449 36.632 15.304 1.00 41.48 516 LEU A CA 1
ATOM 2058 C C . LEU A 1 282 ? 16.872 36.479 13.905 1.00 43.51 516 LEU A C 1
ATOM 2059 O O . LEU A 1 282 ? 17.587 36.167 12.952 1.00 41.27 516 LEU A O 1
ATOM 2064 N N . GLN A 1 283 ? 15.573 36.702 13.774 1.00 30.96 517 GLN A N 1
ATOM 2065 C CA . GLN A 1 283 ? 14.957 36.594 12.466 1.00 38.98 517 GLN A CA 1
ATOM 2066 C C . GLN A 1 283 ? 15.759 37.480 11.510 1.00 36.94 517 GLN A C 1
ATOM 2067 O O . GLN A 1 283 ? 16.143 37.066 10.417 1.00 29.42 517 GLN A O 1
ATOM 2073 N N . ARG A 1 284 ? 16.024 38.707 11.941 1.00 32.84 518 ARG A N 1
ATOM 2074 C CA . ARG A 1 284 ? 16.781 39.634 11.120 1.00 40.96 518 ARG A CA 1
ATOM 2075 C C . ARG A 1 284 ? 18.141 39.061 10.751 1.00 41.27 518 ARG A C 1
ATOM 2076 O O . ARG A 1 284 ? 18.553 39.119 9.588 1.00 47.46 518 ARG A O 1
ATOM 2084 N N . HIS A 1 285 ? 18.838 38.512 11.738 1.00 32.25 519 HIS A N 1
ATOM 2085 C CA . HIS A 1 285 ? 20.150 37.936 11.492 1.00 42.39 519 HIS A CA 1
ATOM 2086 C C . HIS A 1 285 ? 20.083 36.616 10.733 1.00 41.57 519 HIS A C 1
ATOM 2087 O O . HIS A 1 285 ? 20.955 36.303 9.923 1.00 40.94 519 HIS A O 1
ATOM 2094 N N . PHE A 1 286 ? 19.039 35.845 10.988 1.00 37.51 520 PHE A N 1
ATOM 2095 C CA . PHE A 1 286 ? 18.894 34.575 10.308 1.00 42.18 520 PHE A CA 1
ATOM 2096 C C . PHE A 1 286 ? 18.799 34.770 8.795 1.00 42.59 520 PHE A C 1
ATOM 2097 O O . PHE A 1 286 ? 19.384 34.004 8.035 1.00 49.79 520 PHE A O 1
ATOM 2105 N N . LEU A 1 287 ? 18.070 35.795 8.363 1.00 37.32 521 LEU A N 1
ATOM 2106 C CA . LEU A 1 287 ? 17.911 36.064 6.942 1.00 37.50 521 LEU A CA 1
ATOM 2107 C C . LEU A 1 287 ? 19.197 36.574 6.337 1.00 43.56 521 LEU A C 1
ATOM 2108 O O . LEU A 1 287 ? 19.464 36.352 5.161 1.00 42.92 521 LEU A O 1
ATOM 2113 N N . ILE A 1 288 ? 19.997 37.262 7.142 1.00 42.71 522 ILE A N 1
ATOM 2114 C CA . ILE A 1 288 ? 21.275 37.784 6.672 1.00 36.93 522 ILE A CA 1
ATOM 2115 C C . ILE A 1 288 ? 22.298 36.661 6.510 1.00 45.21 522 ILE A C 1
ATOM 2116 O O . ILE A 1 288 ? 23.133 36.686 5.597 1.00 50.80 522 ILE A O 1
ATOM 2121 N N . ALA A 1 289 ? 22.229 35.681 7.406 1.00 46.09 523 ALA A N 1
ATOM 2122 C CA . ALA A 1 289 ? 23.133 34.537 7.369 1.00 45.49 523 ALA A CA 1
ATOM 2123 C C . ALA A 1 289 ? 22.877 33.750 6.086 1.00 46.54 523 ALA A C 1
ATOM 2124 O O . ALA A 1 289 ? 23.784 33.490 5.294 1.00 46.89 523 ALA A O 1
ATOM 2126 N N . THR A 1 290 ? 21.614 33.390 5.898 1.00 47.51 524 THR A N 1
ATOM 2127 C CA . THR A 1 290 ? 21.155 32.633 4.743 1.00 45.95 524 THR A CA 1
ATOM 2128 C C . THR A 1 290 ? 21.047 33.486 3.480 1.00 48.64 524 THR A C 1
ATOM 2129 O O . THR A 1 290 ? 20.499 33.049 2.469 1.00 52.04 524 THR A O 1
ATOM 2133 N N . LYS A 1 291 ? 21.554 34.709 3.555 1.00 48.30 525 LYS A N 1
ATOM 2134 C CA . LYS A 1 291 ? 21.541 35.616 2.421 1.00 37.98 525 LYS A CA 1
ATOM 2135 C C . LYS A 1 291 ? 20.185 35.668 1.706 1.00 42.26 525 LYS A C 1
ATOM 2136 O O . LYS A 1 291 ? 20.135 35.655 0.477 1.00 37.28 525 LYS A O 1
ATOM 2142 N N . GLN A 1 292 ? 19.096 35.719 2.472 1.00 48.22 526 GLN A N 1
ATOM 2143 C CA . GLN A 1 292 ? 17.747 35.791 1.909 1.00 33.27 526 GLN A CA 1
ATOM 2144 C C . GLN A 1 292 ? 17.239 37.228 1.848 1.00 43.79 526 GLN A C 1
ATOM 2145 O O . GLN A 1 292 ? 17.788 38.121 2.504 1.00 38.62 526 GLN A O 1
ATOM 2151 N N . ASP A 1 293 ? 16.195 37.449 1.051 1.00 51.37 527 ASP A N 1
ATOM 2152 C CA . ASP A 1 293 ? 15.602 38.776 0.931 1.00 52.13 527 ASP A CA 1
ATOM 2153 C C . ASP A 1 293 ? 14.848 39.099 2.217 1.00 58.31 527 ASP A C 1
ATOM 2154 O O . ASP A 1 293 ? 13.977 38.339 2.643 1.00 53.70 527 ASP A O 1
ATOM 2159 N N . PRO A 1 294 ? 15.160 40.245 2.839 1.00 57.80 528 PRO A N 1
ATOM 2160 C CA . PRO A 1 294 ? 14.533 40.688 4.090 1.00 47.59 528 PRO A CA 1
ATOM 2161 C C . PRO A 1 294 ? 13.025 40.832 4.080 1.00 45.65 528 PRO A C 1
ATOM 2162 O O . PRO A 1 294 ? 12.371 40.530 5.068 1.00 59.81 528 PRO A O 1
ATOM 2166 N N . VAL A 1 295 ? 12.468 41.294 2.971 1.00 48.33 529 VAL A N 1
ATOM 2167 C CA . VAL A 1 295 ? 11.030 41.496 2.891 1.00 48.08 529 VAL A CA 1
ATOM 2168 C C . VAL A 1 295 ? 10.260 40.266 2.428 1.00 55.03 529 VAL A C 1
ATOM 2169 O O . VAL A 1 295 ? 9.246 39.884 3.022 1.00 54.26 529 VAL A O 1
ATOM 2173 N N . ARG A 1 296 ? 10.742 39.659 1.353 1.00 55.30 530 ARG A N 1
ATOM 2174 C CA . ARG A 1 296 ? 10.121 38.467 0.802 1.00 59.96 530 ARG A CA 1
ATOM 2175 C C . ARG A 1 296 ? 11.158 37.348 0.840 1.00 60.47 530 ARG A C 1
ATOM 2176 O O . ARG A 1 296 ? 11.739 36.987 -0.183 1.00 71.71 530 ARG A O 1
ATOM 2184 N N . PRO A 1 297 ? 11.418 36.794 2.032 1.00 51.65 531 PRO A N 1
ATOM 2185 C CA . PRO A 1 297 ? 12.403 35.718 2.141 1.00 42.07 531 PRO A CA 1
ATOM 2186 C C . PRO A 1 297 ? 11.796 34.431 1.629 1.00 36.31 531 PRO A C 1
ATOM 2187 O O . PRO A 1 297 ? 10.619 34.170 1.877 1.00 40.23 531 PRO A O 1
ATOM 2191 N N . LYS A 1 298 ? 12.587 33.629 0.920 1.00 29.84 532 LYS A N 1
ATOM 2192 C CA . LYS A 1 298 ? 12.089 32.355 0.426 1.00 36.23 532 LYS A CA 1
ATOM 2193 C C . LYS A 1 298 ? 11.599 31.541 1.614 1.00 40.61 532 LYS A C 1
ATOM 2194 O O . LYS A 1 298 ? 10.483 31.024 1.602 1.00 44.34 532 LYS A O 1
ATOM 2200 N N . ARG A 1 299 ? 12.440 31.434 2.638 1.00 39.33 533 ARG A N 1
ATOM 2201 C CA . ARG A 1 299 ? 12.081 30.703 3.842 1.00 43.30 533 ARG A CA 1
ATOM 2202 C C . ARG A 1 299 ? 12.686 31.340 5.089 1.00 47.30 533 ARG A C 1
ATOM 2203 O O . ARG A 1 299 ? 13.893 31.268 5.316 1.00 47.82 533 ARG A O 1
ATOM 2211 N N . PRO A 1 300 ? 11.846 31.986 5.911 1.00 54.28 534 PRO A N 1
ATOM 2212 C CA . PRO A 1 300 ? 12.302 32.635 7.143 1.00 53.39 534 PRO A CA 1
ATOM 2213 C C . PRO A 1 300 ? 11.997 31.663 8.269 1.00 49.48 534 PRO A C 1
ATOM 2214 O O . PRO A 1 300 ? 11.219 30.735 8.063 1.00 60.82 534 PRO A O 1
ATOM 2218 N N . LEU A 1 301 ? 12.601 31.840 9.441 1.00 44.13 535 LEU A N 1
ATOM 2219 C CA . LEU A 1 301 ? 12.271 30.939 10.541 1.00 44.97 535 LEU A CA 1
ATOM 2220 C C . LEU A 1 301 ? 10.755 31.083 10.687 1.00 38.46 535 LEU A C 1
ATOM 2221 O O . LEU A 1 301 ? 10.247 32.200 10.786 1.00 25.43 535 LEU A O 1
ATOM 2226 N N . SER A 1 302 ? 10.045 29.957 10.670 1.00 38.77 536 SER A N 1
ATOM 2227 C CA . SER A 1 302 ? 8.587 29.925 10.795 1.00 39.90 536 SER A CA 1
ATOM 2228 C C . SER A 1 302 ? 8.212 29.962 12.263 1.00 46.96 536 SER A C 1
ATOM 2229 O O . SER A 1 302 ? 9.087 29.904 13.119 1.00 59.23 536 SER A O 1
ATOM 2232 N N . SER A 1 303 ? 6.913 30.042 12.549 1.00 47.42 537 SER A N 1
ATOM 2233 C CA . SER A 1 303 ? 6.422 30.063 13.928 1.00 49.35 537 SER A CA 1
ATOM 2234 C C . SER A 1 303 ? 6.797 28.753 14.615 1.00 52.74 537 SER A C 1
ATOM 2235 O O . SER A 1 303 ? 7.066 28.717 15.820 1.00 51.11 537 SER A O 1
ATOM 2238 N N . TYR A 1 304 ? 6.814 27.680 13.832 1.00 49.76 538 TYR A N 1
ATOM 2239 C CA . TYR A 1 304 ? 7.165 26.364 14.335 1.00 48.87 538 TYR A CA 1
ATOM 2240 C C . TYR A 1 304 ? 8.604 26.378 14.802 1.00 46.30 538 TYR A C 1
ATOM 2241 O O . TYR A 1 304 ? 8.901 25.948 15.908 1.00 48.26 538 TYR A O 1
ATOM 2250 N N . ASP A 1 305 ? 9.493 26.876 13.950 1.00 45.80 539 ASP A N 1
ATOM 2251 C CA . ASP A 1 305 ? 10.907 26.938 14.279 1.00 51.40 539 ASP A CA 1
ATOM 2252 C C . ASP A 1 305 ? 11.148 27.790 15.532 1.00 53.30 539 ASP A C 1
ATOM 2253 O O . ASP A 1 305 ? 12.045 27.508 16.335 1.00 53.10 539 ASP A O 1
ATOM 2258 N N . LEU A 1 306 ? 10.340 28.830 15.698 1.00 51.55 540 LEU A N 1
ATOM 2259 C CA . LEU A 1 306 ? 10.468 29.705 16.852 1.00 52.65 540 LEU A CA 1
ATOM 2260 C C . LEU A 1 306 ? 10.115 28.938 18.122 1.00 58.74 540 LEU A C 1
ATOM 2261 O O . LEU A 1 306 ? 10.874 28.948 19.091 1.00 60.52 540 LEU A O 1
ATOM 2266 N N . LYS A 1 307 ? 8.961 28.275 18.114 1.00 54.99 541 LYS A N 1
ATOM 2267 C CA . LYS A 1 307 ? 8.533 27.505 19.277 1.00 62.40 541 LYS A CA 1
ATOM 2268 C C . LYS A 1 307 ? 9.606 26.485 19.633 1.00 63.64 541 LYS A C 1
ATOM 2269 O O . LYS A 1 307 ? 9.940 26.315 20.803 1.00 73.71 541 LYS A O 1
ATOM 2275 N N . TYR A 1 308 ? 10.138 25.806 18.621 1.00 54.91 542 TYR A N 1
ATOM 2276 C CA . TYR A 1 308 ? 11.184 24.815 18.841 1.00 56.03 542 TYR A CA 1
ATOM 2277 C C . TYR A 1 308 ? 12.321 25.474 19.609 1.00 59.45 542 TYR A C 1
ATOM 2278 O O . TYR A 1 308 ? 12.790 24.951 20.622 1.00 60.04 542 TYR A O 1
ATOM 2287 N N . ILE A 1 309 ? 12.767 26.624 19.112 1.00 53.50 543 ILE A N 1
ATOM 2288 C CA . ILE A 1 309 ? 13.846 27.363 19.752 1.00 50.70 543 ILE A CA 1
ATOM 2289 C C . ILE A 1 309 ? 13.450 27.777 21.165 1.00 51.97 543 ILE A C 1
ATOM 2290 O O . ILE A 1 309 ? 14.216 27.626 22.115 1.00 51.40 543 ILE A O 1
ATOM 2295 N N . GLN A 1 310 ? 12.235 28.282 21.295 1.00 50.85 544 GLN A N 1
ATOM 2296 C CA . GLN A 1 310 ? 11.733 28.725 22.579 1.00 54.87 544 GLN A CA 1
ATOM 2297 C C . GLN A 1 310 ? 11.585 27.621 23.615 1.00 59.78 544 GLN A C 1
ATOM 2298 O O . GLN A 1 310 ? 11.625 27.879 24.819 1.00 63.77 544 GLN A O 1
ATOM 2304 N N . THR A 1 311 ? 11.408 26.391 23.151 1.00 65.56 545 THR A N 1
ATOM 2305 C CA . THR A 1 311 ? 11.232 25.260 24.055 1.00 60.51 545 THR A CA 1
ATOM 2306 C C . THR A 1 311 ? 12.532 24.538 24.388 1.00 61.70 545 THR A C 1
ATOM 2307 O O . THR A 1 311 ? 12.801 24.227 25.554 1.00 59.07 545 THR A O 1
ATOM 2311 N N . HIS A 1 312 ? 13.344 24.287 23.369 1.00 45.78 546 HIS A N 1
ATOM 2312 C CA . HIS A 1 312 ? 14.560 23.545 23.585 1.00 50.16 546 HIS A CA 1
ATOM 2313 C C . HIS A 1 312 ? 15.709 24.320 24.181 1.00 62.56 546 HIS A C 1
ATOM 2314 O O . HIS A 1 312 ? 16.633 23.722 24.735 1.00 72.99 546 HIS A O 1
ATOM 2321 N N . PHE A 1 313 ? 15.651 25.645 24.110 1.00 61.67 547 PHE A N 1
ATOM 2322 C CA . PHE A 1 313 ? 16.748 26.438 24.645 1.00 54.08 547 PHE A CA 1
ATOM 2323 C C . PHE A 1 313 ? 16.346 27.520 25.638 1.00 58.49 547 PHE A C 1
ATOM 2324 O O . PHE A 1 313 ? 17.223 28.152 26.237 1.00 55.98 547 PHE A O 1
ATOM 2332 N N . PHE A 1 314 ? 15.049 27.740 25.838 1.00 55.02 548 PHE A N 1
ATOM 2333 C CA . PHE A 1 314 ? 14.664 28.815 26.745 1.00 63.53 548 PHE A CA 1
ATOM 2334 C C . PHE A 1 314 ? 13.648 28.590 27.859 1.00 71.29 548 PHE A C 1
ATOM 2335 O O . PHE A 1 314 ? 13.226 29.546 28.513 1.00 76.52 548 PHE A O 1
ATOM 2343 N N . GLY A 1 315 ? 13.250 27.349 28.097 1.00 76.65 549 GLY A N 1
ATOM 2344 C CA . GLY A 1 315 ? 12.297 27.118 29.167 1.00 82.73 549 GLY A CA 1
ATOM 2345 C C . GLY A 1 315 ? 10.929 27.660 28.823 1.00 75.97 549 GLY A C 1
ATOM 2346 O O . GLY A 1 315 ? 10.026 27.693 29.660 1.00 72.46 549 GLY A O 1
ATOM 2347 N N . ASN A 1 316 ? 10.795 28.113 27.583 1.00 76.31 550 ASN A N 1
ATOM 2348 C CA . ASN A 1 316 ? 9.533 28.626 27.077 1.00 79.90 550 ASN A CA 1
ATOM 2349 C C . ASN A 1 316 ? 9.055 29.924 27.719 1.00 78.58 550 ASN A C 1
ATOM 2350 O O . ASN A 1 316 ? 7.864 30.236 27.682 1.00 76.09 550 ASN A O 1
ATOM 2355 N N . ARG A 1 317 ? 9.982 30.685 28.293 1.00 78.22 551 ARG A N 1
ATOM 2356 C CA . ARG A 1 317 ? 9.643 31.953 28.935 1.00 85.93 551 ARG A CA 1
ATOM 2357 C C . ARG A 1 317 ? 9.473 33.101 27.937 1.00 82.04 551 ARG A C 1
ATOM 2358 O O . ARG A 1 317 ? 9.890 33.005 26.785 1.00 77.06 551 ARG A O 1
ATOM 2366 N N . SER A 1 318 ? 8.855 34.188 28.388 1.00 82.58 552 SER A N 1
ATOM 2367 C CA . SER A 1 318 ? 8.651 35.348 27.532 1.00 77.65 552 SER A CA 1
ATOM 2368 C C . SER A 1 318 ? 9.676 36.414 27.900 1.00 70.11 552 SER A C 1
ATOM 2369 O O . SER A 1 318 ? 9.484 37.600 27.636 1.00 67.56 552 SER A O 1
ATOM 2372 N N . ILE A 1 319 ? 10.765 35.972 28.523 1.00 56.75 553 ILE A N 1
ATOM 2373 C CA . ILE A 1 319 ? 11.851 36.859 28.918 1.00 59.56 553 ILE A CA 1
ATOM 2374 C C . ILE A 1 319 ? 13.133 36.050 28.907 1.00 59.12 553 ILE A C 1
ATOM 2375 O O . ILE A 1 319 ? 13.298 35.115 29.681 1.00 66.90 553 ILE A O 1
ATOM 2380 N N . ILE A 1 320 ? 14.040 36.428 28.016 1.00 53.87 554 ILE A N 1
ATOM 2381 C CA . ILE A 1 320 ? 15.308 35.737 27.839 1.00 53.35 554 ILE A CA 1
ATOM 2382 C C . ILE A 1 320 ? 16.490 36.405 28.544 1.00 50.06 554 ILE A C 1
ATOM 2383 O O . ILE A 1 320 ? 16.605 37.627 28.576 1.00 55.10 554 ILE A O 1
ATOM 2388 N N . HIS A 1 321 ? 17.375 35.587 29.101 1.00 57.04 555 HIS A N 1
ATOM 2389 C CA . HIS A 1 321 ? 18.543 36.091 29.814 1.00 62.79 555 HIS A CA 1
ATOM 2390 C C . HIS A 1 321 ? 19.858 35.927 29.045 1.00 64.72 555 HIS A C 1
ATOM 2391 O O . HIS A 1 321 ? 19.976 35.116 28.133 1.00 61.01 555 HIS A O 1
ATOM 2398 N N . GLN A 1 322 ? 20.848 36.705 29.458 1.00 72.58 556 GLN A N 1
ATOM 2399 C CA . GLN A 1 322 ? 22.173 36.715 28.864 1.00 75.27 556 GLN A CA 1
ATOM 2400 C C . GLN A 1 322 ? 22.871 35.352 28.752 1.00 77.11 556 GLN A C 1
ATOM 2401 O O . GLN A 1 322 ? 23.408 35.030 27.700 1.00 84.69 556 GLN A O 1
ATOM 2407 N N . GLN A 1 323 ? 22.875 34.544 29.811 1.00 77.72 557 GLN A N 1
ATOM 2408 C CA . GLN A 1 323 ? 23.576 33.257 29.735 1.00 78.32 557 GLN A CA 1
ATOM 2409 C C . GLN A 1 323 ? 22.842 32.119 29.051 1.00 73.97 557 GLN A C 1
ATOM 2410 O O . GLN A 1 323 ? 23.444 31.098 28.725 1.00 73.60 557 GLN A O 1
ATOM 2416 N N . ASP A 1 324 ? 21.546 32.283 28.833 1.00 72.26 558 ASP A N 1
ATOM 2417 C CA . ASP A 1 324 ? 20.778 31.247 28.162 1.00 69.56 558 ASP A CA 1
ATOM 2418 C C . ASP A 1 324 ? 21.168 31.282 26.706 1.00 65.93 558 ASP A C 1
ATOM 2419 O O . ASP A 1 324 ? 21.023 30.301 25.975 1.00 70.87 558 ASP A O 1
ATOM 2424 N N . PHE A 1 325 ? 21.675 32.438 26.300 1.00 64.19 559 PHE A N 1
ATOM 2425 C CA . PHE A 1 325 ? 22.111 32.658 24.934 1.00 65.03 559 PHE A CA 1
ATOM 2426 C C . PHE A 1 325 ? 23.370 31.860 24.632 1.00 65.65 559 PHE A C 1
ATOM 2427 O O . PHE A 1 325 ? 23.445 31.152 23.630 1.00 64.66 559 PHE A O 1
ATOM 2435 N N . ASP A 1 326 ? 24.364 31.990 25.499 1.00 71.51 560 ASP A N 1
ATOM 2436 C CA . ASP A 1 326 ? 25.625 31.298 25.312 1.00 80.29 560 ASP A CA 1
ATOM 2437 C C . ASP A 1 326 ? 25.436 29.832 24.955 1.00 81.35 560 ASP A C 1
ATOM 2438 O O . ASP A 1 326 ? 26.198 29.293 24.158 1.00 81.04 560 ASP A O 1
ATOM 2443 N N . LYS A 1 327 ? 24.414 29.201 25.532 1.00 78.36 561 LYS A N 1
ATOM 2444 C CA . LYS A 1 327 ? 24.118 27.785 25.284 1.00 72.96 561 LYS A CA 1
ATOM 2445 C C . LYS A 1 327 ? 23.375 27.582 23.967 1.00 70.44 561 LYS A C 1
ATOM 2446 O O . LYS A 1 327 ? 23.620 26.623 23.237 1.00 69.01 561 LYS A O 1
ATOM 2452 N N . PHE A 1 328 ? 22.440 28.481 23.693 1.00 63.06 562 PHE A N 1
ATOM 2453 C CA . PHE A 1 328 ? 21.654 28.439 22.472 1.00 48.90 562 PHE A CA 1
ATOM 2454 C C . PHE A 1 328 ? 22.550 28.530 21.241 1.00 46.65 562 PHE A C 1
ATOM 2455 O O . PHE A 1 328 ? 22.381 27.784 20.276 1.00 49.43 562 PHE A O 1
ATOM 2463 N N . TRP A 1 329 ? 23.511 29.445 21.282 1.00 41.44 563 TRP A N 1
ATOM 2464 C CA . TRP A 1 329 ? 24.405 29.645 20.152 1.00 38.22 563 TRP A CA 1
ATOM 2465 C C . TRP A 1 329 ? 25.395 28.525 19.937 1.00 35.72 563 TRP A C 1
ATOM 2466 O O . TRP A 1 329 ? 25.962 28.382 18.854 1.00 43.47 563 TRP A O 1
ATOM 2477 N N . VAL A 1 330 ? 25.616 27.736 20.978 1.00 42.84 564 VAL A N 1
ATOM 2478 C CA . VAL A 1 330 ? 26.537 26.617 20.894 1.00 46.56 564 VAL A CA 1
ATOM 2479 C C . VAL A 1 330 ? 26.022 25.661 19.839 1.00 48.70 564 VAL A C 1
ATOM 2480 O O . VAL A 1 330 ? 26.796 25.088 19.067 1.00 47.80 564 VAL A O 1
ATOM 2484 N N . TRP A 1 331 ? 24.700 25.497 19.832 1.00 39.51 565 TRP A N 1
ATOM 2485 C CA . TRP A 1 331 ? 24.020 24.609 18.903 1.00 44.40 565 TRP A CA 1
ATOM 2486 C C . TRP A 1 331 ? 23.563 25.346 17.657 1.00 53.03 565 TRP A C 1
ATOM 2487 O O . TRP A 1 331 ? 23.997 25.050 16.537 1.00 40.19 565 TRP A O 1
ATOM 2498 N N . PHE A 1 332 ? 22.677 26.313 17.872 1.00 49.92 566 PHE A N 1
ATOM 2499 C CA . PHE A 1 332 ? 22.106 27.066 16.780 1.00 47.07 566 PHE A CA 1
ATOM 2500 C C . PHE A 1 332 ? 23.134 27.664 15.845 1.00 43.70 566 PHE A C 1
ATOM 2501 O O . PHE A 1 332 ? 23.015 27.533 14.625 1.00 38.31 566 PHE A O 1
ATOM 2509 N N . GLY A 1 333 ? 24.135 28.326 16.409 1.00 43.81 567 GLY A N 1
ATOM 2510 C CA . GLY A 1 333 ? 25.164 28.916 15.578 1.00 48.74 567 GLY A CA 1
ATOM 2511 C C . GLY A 1 333 ? 25.704 27.911 14.578 1.00 53.74 567 GLY A C 1
ATOM 2512 O O . GLY A 1 333 ? 26.024 28.259 13.441 1.00 53.27 567 GLY A O 1
ATOM 2513 N N . LYS A 1 334 ? 25.799 26.654 14.999 1.00 58.77 568 LYS A N 1
ATOM 2514 C CA . LYS A 1 334 ? 26.301 25.591 14.133 1.00 56.75 568 LYS A CA 1
ATOM 2515 C C . LYS A 1 334 ? 25.322 25.241 13.015 1.00 52.81 568 LYS A C 1
ATOM 2516 O O . LYS A 1 334 ? 25.717 25.069 11.861 1.00 56.14 568 LYS A O 1
ATOM 2522 N N . SER A 1 335 ? 24.044 25.134 13.365 1.00 49.27 569 SER A N 1
ATOM 2523 C CA . SER A 1 335 ? 23.009 24.797 12.396 1.00 44.24 569 SER A CA 1
ATOM 2524 C C . SER A 1 335 ? 23.060 25.818 11.273 1.00 49.57 569 SER A C 1
ATOM 2525 O O . SER A 1 335 ? 22.792 25.508 10.105 1.00 45.05 569 SER A O 1
ATOM 2528 N N . MET A 1 336 ? 23.426 27.043 11.637 1.00 20.63 570 MET A N 1
ATOM 2529 C CA . MET A 1 336 ? 23.521 28.121 10.657 1.00 20.65 570 MET A CA 1
ATOM 2530 C C . MET A 1 336 ? 24.801 28.125 9.852 1.00 20.66 570 MET A C 1
ATOM 2531 O O . MET A 1 336 ? 24.802 28.558 8.687 1.00 20.67 570 MET A O 1
ATOM 2536 N N . GLN A 1 337 ? 25.901 27.694 10.460 1.00 48.22 571 GLN A N 1
ATOM 2537 C CA . GLN A 1 337 ? 27.145 27.668 9.714 1.00 52.65 571 GLN A CA 1
ATOM 2538 C C . GLN A 1 337 ? 26.968 26.640 8.614 1.00 51.72 571 GLN A C 1
ATOM 2539 O O . GLN A 1 337 ? 27.558 26.741 7.534 1.00 45.22 571 GLN A O 1
ATOM 2545 N N . THR A 1 338 ? 26.141 25.647 8.909 1.00 45.46 572 THR A N 1
ATOM 2546 C CA . THR A 1 338 ? 25.854 24.598 7.957 1.00 51.12 572 THR A CA 1
ATOM 2547 C C . THR A 1 338 ? 24.962 25.125 6.855 1.00 46.58 572 THR A C 1
ATOM 2548 O O . THR A 1 338 ? 25.139 24.785 5.694 1.00 47.83 572 THR A O 1
ATOM 2552 N N . LEU A 1 339 ? 23.994 25.948 7.230 1.00 42.46 573 LEU A N 1
ATOM 2553 C CA . LEU A 1 339 ? 23.077 26.511 6.259 1.00 42.30 573 LEU A CA 1
ATOM 2554 C C . LEU A 1 339 ? 23.801 27.448 5.324 1.00 45.21 573 LEU A C 1
ATOM 2555 O O . LEU A 1 339 ? 23.597 27.409 4.114 1.00 60.12 573 LEU A O 1
ATOM 2560 N N . ARG A 1 340 ? 24.665 28.283 5.884 1.00 40.83 574 ARG A N 1
ATOM 2561 C CA . ARG A 1 340 ? 25.389 29.254 5.076 1.00 49.42 574 ARG A CA 1
ATOM 2562 C C . ARG A 1 340 ? 26.624 28.734 4.343 1.00 50.65 574 ARG A C 1
ATOM 2563 O O . ARG A 1 340 ? 27.009 29.290 3.312 1.00 53.15 574 ARG A O 1
ATOM 2571 N N . TYR A 1 341 ? 27.244 27.674 4.846 1.00 53.05 575 TYR A N 1
ATOM 2572 C CA . TYR A 1 341 ? 28.450 27.193 4.195 1.00 51.94 575 TYR A CA 1
ATOM 2573 C C . TYR A 1 341 ? 28.411 25.807 3.566 1.00 56.67 575 TYR A C 1
ATOM 2574 O O . TYR A 1 341 ? 29.017 25.611 2.513 1.00 54.44 575 TYR A O 1
ATOM 2583 N N . GLN A 1 342 ? 27.721 24.843 4.177 1.00 61.40 576 GLN A N 1
ATOM 2584 C CA . GLN A 1 342 ? 27.668 23.507 3.570 1.00 66.34 576 GLN A CA 1
ATOM 2585 C C . GLN A 1 342 ? 26.850 23.523 2.277 1.00 60.83 576 GLN A C 1
ATOM 2586 O O . GLN A 1 342 ? 25.680 23.919 2.262 1.00 66.60 576 GLN A O 1
ATOM 2592 N N . ARG A 1 343 ? 27.491 23.071 1.202 1.00 54.44 577 ARG A N 1
ATOM 2593 C CA . ARG A 1 343 ? 26.924 23.040 -0.147 1.00 61.86 577 ARG A CA 1
ATOM 2594 C C . ARG A 1 343 ? 25.513 22.474 -0.361 1.00 56.47 577 ARG A C 1
ATOM 2595 O O . ARG A 1 343 ? 25.234 21.314 -0.048 1.00 51.44 577 ARG A O 1
ATOM 2603 N N . HIS A 1 344 ? 24.645 23.321 -0.919 1.00 53.01 578 HIS A N 1
ATOM 2604 C CA . HIS A 1 344 ? 23.249 22.998 -1.227 1.00 58.03 578 HIS A CA 1
ATOM 2605 C C . HIS A 1 344 ? 22.317 22.921 -0.027 1.00 54.95 578 HIS A C 1
ATOM 2606 O O . HIS A 1 344 ? 21.102 22.808 -0.188 1.00 53.48 578 HIS A O 1
ATOM 2613 N N . ILE A 1 345 ? 22.876 22.975 1.173 1.00 56.50 579 ILE A N 1
ATOM 2614 C CA . ILE A 1 345 ? 22.052 22.886 2.363 1.00 53.85 579 ILE A CA 1
ATOM 2615 C C . ILE A 1 345 ? 21.105 24.067 2.407 1.00 55.19 579 ILE A C 1
ATOM 2616 O O . ILE A 1 345 ? 19.890 23.891 2.563 1.00 40.70 579 ILE A O 1
ATOM 2621 N N . SER A 1 346 ? 21.656 25.266 2.247 1.00 49.09 580 SER A N 1
ATOM 2622 C CA . SER A 1 346 ? 20.831 26.462 2.266 1.00 47.75 580 SER A CA 1
ATOM 2623 C C . SER A 1 346 ? 19.682 26.316 1.268 1.00 48.35 580 SER A C 1
ATOM 2624 O O . SER A 1 346 ? 18.515 26.471 1.627 1.00 41.62 580 SER A O 1
ATOM 2627 N N . THR A 1 347 ? 20.020 26.000 0.021 1.00 47.07 581 THR A N 1
ATOM 2628 C CA . THR A 1 347 ? 19.019 25.835 -1.028 1.00 55.93 581 THR A CA 1
ATOM 2629 C C . THR A 1 347 ? 18.012 24.739 -0.693 1.00 61.87 581 THR A C 1
ATOM 2630 O O . THR A 1 347 ? 16.803 24.942 -0.810 1.00 58.23 581 THR A O 1
ATOM 2634 N N . LEU A 1 348 ? 18.515 23.581 -0.277 1.00 60.90 582 LEU A N 1
ATOM 2635 C CA . LEU A 1 348 ? 17.664 22.445 0.075 1.00 53.93 582 LEU A CA 1
ATOM 2636 C C . LEU A 1 348 ? 16.732 22.723 1.253 1.00 53.09 582 LEU A C 1
ATOM 2637 O O . LEU A 1 348 ? 15.620 22.202 1.304 1.00 51.77 582 LEU A O 1
ATOM 2642 N N . TRP A 1 349 ? 17.187 23.532 2.205 1.00 52.31 583 TRP A N 1
ATOM 2643 C CA . TRP A 1 349 ? 16.363 23.864 3.363 1.00 46.24 583 TRP A CA 1
ATOM 2644 C C . TRP A 1 349 ? 15.323 24.926 2.985 1.00 49.69 583 TRP A C 1
ATOM 2645 O O . TRP A 1 349 ? 14.188 24.894 3.465 1.00 37.59 583 TRP A O 1
ATOM 2656 N N . GLN A 1 350 ? 15.725 25.870 2.135 1.00 46.28 584 GLN A N 1
ATOM 2657 C CA . GLN A 1 350 ? 14.834 26.931 1.685 1.00 42.44 584 GLN A CA 1
ATOM 2658 C C . GLN A 1 350 ? 13.732 26.344 0.821 1.00 48.27 584 GLN A C 1
ATOM 2659 O O . GLN A 1 350 ? 12.685 26.948 0.649 1.00 58.01 584 GLN A O 1
ATOM 2665 N N . GLU A 1 351 ? 13.963 25.151 0.290 1.00 53.63 585 GLU A N 1
ATOM 2666 C CA . GLU A 1 351 ? 12.972 24.496 -0.557 1.00 58.60 585 GLU A CA 1
ATOM 2667 C C . GLU A 1 351 ? 11.900 23.694 0.185 1.00 53.91 585 GLU A C 1
ATOM 2668 O O . GLU A 1 351 ? 10.776 23.580 -0.293 1.00 58.93 585 GLU A O 1
ATOM 2674 N N . GLY A 1 352 ? 12.248 23.142 1.342 1.00 48.58 586 GLY A N 1
ATOM 2675 C CA . GLY A 1 352 ? 11.307 22.332 2.096 1.00 37.14 586 GLY A CA 1
ATOM 2676 C C . GLY A 1 352 ? 11.825 20.904 2.042 1.00 44.87 586 GLY A C 1
ATOM 2677 O O . GLY A 1 352 ? 11.297 19.990 2.688 1.00 32.77 586 GLY A O 1
ATOM 2678 N N . ILE A 1 353 ? 12.875 20.726 1.242 1.00 41.19 587 I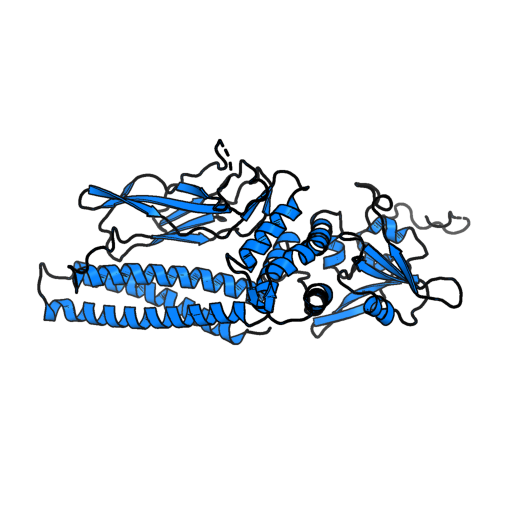LE A N 1
ATOM 2679 C CA . ILE A 1 353 ? 13.532 19.437 1.070 1.00 49.43 587 ILE A CA 1
ATOM 2680 C C . ILE A 1 353 ? 14.033 18.961 2.430 1.00 51.43 587 ILE A C 1
ATOM 2681 O O . ILE A 1 353 ? 13.801 17.822 2.821 1.00 60.72 587 ILE A O 1
ATOM 2686 N N . ILE A 1 354 ? 14.724 19.844 3.142 1.00 51.37 588 ILE A N 1
ATOM 2687 C CA . ILE A 1 354 ? 15.224 19.550 4.480 1.00 42.20 588 ILE A CA 1
ATOM 2688 C C . ILE A 1 354 ? 14.308 20.331 5.408 1.00 41.04 588 ILE A C 1
ATOM 2689 O O . ILE A 1 354 ? 14.173 21.538 5.247 1.00 46.47 588 ILE A O 1
ATOM 2694 N N . TYR A 1 355 ? 13.664 19.673 6.363 1.00 39.22 589 TYR A N 1
ATOM 2695 C CA . TYR A 1 355 ? 12.815 20.426 7.267 1.00 46.45 589 TYR A CA 1
ATOM 2696 C C . TYR A 1 355 ? 13.687 21.253 8.212 1.00 60.17 589 TYR A C 1
ATOM 2697 O O . TYR A 1 355 ? 13.484 22.465 8.359 1.00 63.91 589 TYR A O 1
ATOM 2706 N N . GLY A 1 356 ? 14.636 20.589 8.872 1.00 59.32 590 GLY A N 1
ATOM 2707 C CA . GLY A 1 356 ? 15.528 21.290 9.786 1.00 58.76 590 GLY A CA 1
ATOM 2708 C C . GLY A 1 356 ? 15.252 21.231 11.286 1.00 44.87 590 GLY A C 1
ATOM 2709 O O . GLY A 1 356 ? 15.516 20.219 11.928 1.00 46.26 590 GLY A O 1
ATOM 2710 N N . TYR A 1 357 ? 14.721 22.316 11.847 1.00 39.61 591 TYR A N 1
ATOM 2711 C CA . TYR A 1 357 ? 14.452 22.399 13.284 1.00 42.49 591 TYR A CA 1
ATOM 2712 C C . TYR A 1 357 ? 13.255 21.622 13.778 1.00 38.07 591 TYR A C 1
ATOM 2713 O O . TYR A 1 357 ? 12.143 22.135 13.771 1.00 52.82 591 TYR A O 1
ATOM 2722 N N . MET A 1 358 ? 13.496 20.403 14.248 1.00 47.25 592 MET A N 1
ATOM 2723 C CA . MET A 1 358 ? 12.429 19.538 14.747 1.00 53.07 592 MET A CA 1
ATOM 2724 C C . MET A 1 358 ? 12.950 18.630 15.868 1.00 55.26 592 MET A C 1
ATOM 2725 O O . MET A 1 358 ? 14.086 18.167 15.811 1.00 67.56 592 MET A O 1
ATOM 2730 N N . GLY A 1 359 ? 12.137 18.389 16.893 1.00 49.49 593 GLY A N 1
ATOM 2731 C CA . GLY A 1 359 ? 12.576 17.521 17.977 1.00 61.78 593 GLY A CA 1
ATOM 2732 C C . GLY A 1 359 ? 12.148 16.069 17.790 1.00 69.71 593 GLY A C 1
ATOM 2733 O O . GLY A 1 359 ? 11.217 15.788 17.036 1.00 73.81 593 GLY A O 1
ATOM 2734 N N . ARG A 1 360 ? 12.813 15.141 18.474 1.00 70.51 594 ARG A N 1
ATOM 2735 C CA . ARG A 1 360 ? 12.474 13.721 18.360 1.00 69.68 594 ARG A CA 1
ATOM 2736 C C . ARG A 1 360 ? 10.981 13.463 18.234 1.00 71.38 594 ARG A C 1
ATOM 2737 O O . ARG A 1 360 ? 10.469 13.332 17.131 1.00 77.10 594 ARG A O 1
ATOM 2745 N N . GLN A 1 361 ? 10.285 13.387 19.365 1.00 72.48 595 GLN A N 1
ATOM 2746 C CA . GLN A 1 361 ? 8.848 13.126 19.359 1.00 82.62 595 GLN A CA 1
ATOM 2747 C C . GLN A 1 361 ? 8.148 13.657 18.118 1.00 80.58 595 GLN A C 1
ATOM 2748 O O . GLN A 1 361 ? 7.371 12.944 17.492 1.00 89.05 595 GLN A O 1
ATOM 2754 N N . GLU A 1 362 ? 8.433 14.903 17.757 1.00 78.80 596 GLU A N 1
ATOM 2755 C CA . GLU A 1 362 ? 7.806 15.518 16.595 1.00 84.19 596 GLU A CA 1
ATOM 2756 C C . GLU A 1 362 ? 8.162 14.840 15.272 1.00 78.74 596 GLU A C 1
ATOM 2757 O O . GLU A 1 362 ? 7.289 14.640 14.431 1.00 75.77 596 GLU A O 1
ATOM 2763 N N . VAL A 1 363 ? 9.433 14.493 15.084 1.00 71.17 597 VAL A N 1
ATOM 2764 C CA . VAL A 1 363 ? 9.867 13.826 13.857 1.00 70.13 597 VAL A CA 1
ATOM 2765 C C . VAL A 1 363 ? 9.184 12.466 13.759 1.00 77.13 597 VAL A C 1
ATOM 2766 O O . VAL A 1 363 ? 8.757 12.054 12.679 1.00 77.39 597 VAL A O 1
ATOM 2770 N N . ASN A 1 364 ? 9.085 11.774 14.895 1.00 82.65 598 ASN A N 1
ATOM 2771 C CA . ASN A 1 364 ? 8.458 10.454 14.948 1.00 82.80 598 ASN A CA 1
ATOM 2772 C C . ASN A 1 364 ? 6.953 10.522 14.713 1.00 83.69 598 ASN A C 1
ATOM 2773 O O . ASN A 1 364 ? 6.428 9.797 13.874 1.00 97.37 598 ASN A O 1
ATOM 2778 N N . ASP A 1 365 ? 6.259 11.388 15.446 1.00 84.41 599 ASP A N 1
ATOM 2779 C CA . ASP A 1 365 ? 4.810 11.517 15.292 1.00 88.04 599 ASP A CA 1
ATOM 2780 C C . ASP A 1 365 ? 4.412 11.887 13.861 1.00 83.12 599 ASP A C 1
ATOM 2781 O O . ASP A 1 365 ? 3.317 11.557 13.406 1.00 85.99 599 ASP A O 1
ATOM 2786 N N . ALA A 1 366 ? 5.312 12.558 13.151 1.00 74.80 600 ALA A N 1
ATOM 2787 C CA . ALA A 1 366 ? 5.055 12.960 11.773 1.00 68.85 600 ALA A CA 1
ATOM 2788 C C . ALA A 1 366 ? 5.247 11.780 10.835 1.00 71.11 600 ALA A C 1
ATOM 2789 O O . ALA A 1 366 ? 4.885 11.834 9.663 1.00 75.55 600 ALA A O 1
ATOM 2791 N N . LEU A 1 367 ? 5.827 10.711 11.357 1.00 76.09 601 LEU A N 1
ATOM 2792 C CA . LEU A 1 367 ? 6.065 9.527 10.556 1.00 75.13 601 LEU A CA 1
ATOM 2793 C C . LEU A 1 367 ? 5.261 8.334 11.038 1.00 80.17 601 LEU A C 1
ATOM 2794 O O . LEU A 1 367 ? 5.354 7.263 10.443 1.00 84.19 601 LEU A O 1
ATOM 2799 N N . GLN A 1 368 ? 4.465 8.508 12.094 1.00 81.78 602 GLN A N 1
ATOM 2800 C CA . GLN A 1 368 ? 3.697 7.383 12.614 1.00 90.28 602 GLN A CA 1
ATOM 2801 C C . GLN A 1 368 ? 2.942 6.669 11.499 1.00 95.83 602 GLN A C 1
ATOM 2802 O O . GLN A 1 368 ? 1.969 7.184 10.949 1.00 100.66 602 GLN A O 1
ATOM 2808 N N . ASN A 1 369 ? 3.449 5.479 11.178 1.00 101.63 603 ASN A N 1
ATOM 2809 C CA . ASN A 1 369 ? 2.954 4.583 10.132 1.00 98.32 603 ASN A CA 1
ATOM 2810 C C . ASN A 1 369 ? 2.872 5.172 8.730 1.00 85.67 603 ASN A C 1
ATOM 2811 O O . ASN A 1 369 ? 1.830 5.621 8.272 1.00 83.97 603 ASN A O 1
ATOM 2816 N N . GLN A 1 370 ? 4.009 5.159 8.0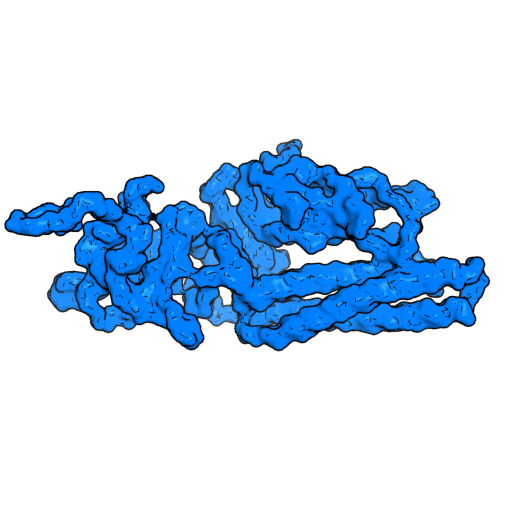54 1.00 79.23 604 GLN A N 1
ATOM 2817 C CA . GLN A 1 370 ? 4.114 5.639 6.689 1.00 73.66 604 GLN A CA 1
ATOM 2818 C C . GLN A 1 370 ? 4.734 4.450 5.984 1.00 67.63 604 GLN A C 1
ATOM 2819 O O . GLN A 1 370 ? 5.285 3.571 6.635 1.00 58.91 604 GLN A O 1
ATOM 2825 N N . ASP A 1 371 ? 4.649 4.398 4.665 1.00 78.66 605 ASP A N 1
ATOM 2826 C CA . ASP A 1 371 ? 5.240 3.266 3.972 1.00 85.36 605 ASP A CA 1
ATOM 2827 C C . ASP A 1 371 ? 6.733 3.246 4.264 1.00 77.78 605 ASP A C 1
ATOM 2828 O O . ASP A 1 371 ? 7.336 4.282 4.526 1.00 73.87 605 ASP A O 1
ATOM 2833 N N . PRO A 1 372 ? 7.340 2.056 4.276 1.00 80.15 606 PRO A N 1
ATOM 2834 C CA . PRO A 1 372 ? 8.777 2.006 4.542 1.00 81.87 606 PRO A CA 1
ATOM 2835 C C . PRO A 1 372 ? 9.483 2.841 3.478 1.00 79.77 606 PRO A C 1
ATOM 2836 O O . PRO A 1 372 ? 9.039 2.883 2.335 1.00 80.22 606 PRO A O 1
ATOM 2840 N N . GLY A 1 373 ? 10.564 3.518 3.852 1.00 81.73 607 GLY A N 1
ATOM 2841 C CA . GLY A 1 373 ? 11.276 4.343 2.892 1.00 75.54 607 GLY A CA 1
ATOM 2842 C C . GLY A 1 373 ? 10.922 5.818 2.999 1.00 69.73 607 GLY A C 1
ATOM 2843 O O . GLY A 1 373 ? 11.522 6.650 2.316 1.00 62.70 607 GLY A O 1
ATOM 2844 N N . THR A 1 374 ? 9.943 6.137 3.845 1.00 68.53 608 THR A N 1
ATOM 2845 C CA . THR A 1 374 ? 9.515 7.521 4.067 1.00 73.62 608 THR A CA 1
ATOM 2846 C C . THR A 1 374 ? 10.497 8.162 5.054 1.00 77.38 608 THR A C 1
ATOM 2847 O O . THR A 1 374 ? 10.909 7.535 6.035 1.00 80.70 608 THR A O 1
ATOM 2851 N N . PHE A 1 375 ? 10.853 9.417 4.814 1.00 71.08 609 PHE A N 1
ATOM 2852 C CA . PHE A 1 375 ? 11.819 10.076 5.679 1.00 60.83 609 PHE A CA 1
ATOM 2853 C C . PHE A 1 375 ? 11.731 11.585 5.703 1.00 57.34 609 PHE A C 1
ATOM 2854 O O . PHE A 1 375 ? 11.249 12.220 4.774 1.00 66.12 609 PHE A O 1
ATOM 2862 N N . ILE A 1 376 ? 12.252 12.147 6.780 1.00 61.58 610 ILE A N 1
ATOM 2863 C CA . ILE A 1 376 ? 12.299 13.581 6.964 1.00 61.07 610 ILE A CA 1
ATOM 2864 C C . ILE A 1 376 ? 13.725 13.881 7.444 1.00 54.26 610 ILE A C 1
ATOM 2865 O O . ILE A 1 376 ? 14.301 13.111 8.206 1.00 58.03 610 ILE A O 1
ATOM 2870 N N . ILE A 1 377 ? 14.311 14.966 6.953 1.00 52.72 611 ILE A N 1
ATOM 2871 C CA . ILE A 1 377 ? 15.663 15.333 7.330 1.00 42.16 611 ILE A CA 1
ATOM 2872 C C . ILE A 1 377 ? 15.592 16.493 8.287 1.00 52.53 611 ILE A C 1
ATOM 2873 O O . ILE A 1 377 ? 14.900 17.479 8.025 1.00 64.40 611 ILE A O 1
ATOM 2878 N N . ARG A 1 378 ? 16.313 16.383 9.394 1.00 55.93 612 ARG A N 1
ATOM 2879 C CA . ARG A 1 378 ? 16.304 17.443 10.376 1.00 53.46 612 ARG A CA 1
ATOM 2880 C C . ARG A 1 378 ? 17.632 17.555 11.117 1.00 49.63 612 ARG A C 1
ATOM 2881 O O . ARG A 1 378 ? 18.547 16.766 10.912 1.00 53.70 612 ARG A O 1
ATOM 2889 N N . PHE A 1 379 ? 17.737 18.562 11.968 1.00 53.75 613 PHE A N 1
ATOM 2890 C CA . PHE A 1 379 ? 18.953 18.795 12.725 1.00 51.26 613 PHE A CA 1
ATOM 2891 C C . PHE A 1 379 ? 19.087 17.920 13.964 1.00 49.56 613 PHE A C 1
ATOM 2892 O O . PHE A 1 379 ? 18.143 17.789 14.754 1.00 49.01 613 PHE A O 1
ATOM 2900 N N . SER A 1 380 ? 20.266 17.329 14.134 1.00 43.07 614 SER A N 1
ATOM 2901 C CA . SER A 1 380 ? 20.524 16.511 15.307 1.00 46.01 614 SER A CA 1
ATOM 2902 C C . SER A 1 380 ? 20.591 17.470 16.484 1.00 44.25 614 SER A C 1
ATOM 2903 O O . SER A 1 380 ? 21.199 18.529 16.379 1.00 51.31 614 SER A O 1
ATOM 2906 N N . GLU A 1 381 ? 19.965 17.107 17.596 1.00 44.15 615 GLU A N 1
ATOM 2907 C CA . GLU A 1 381 ? 19.961 17.960 18.777 1.00 51.59 615 GLU A CA 1
ATOM 2908 C C . GLU A 1 381 ? 21.210 17.747 19.639 1.00 55.02 615 GLU A C 1
ATOM 2909 O O . GLU A 1 381 ? 21.605 18.628 20.400 1.00 61.71 615 GLU A O 1
ATOM 2915 N N . ARG A 1 382 ? 21.832 16.580 19.506 1.00 51.73 616 ARG A N 1
ATOM 2916 C CA . ARG A 1 382 ? 23.027 16.243 20.276 1.00 62.52 616 ARG A CA 1
ATOM 2917 C C . ARG A 1 382 ? 24.274 16.433 19.420 1.00 66.87 616 ARG A C 1
ATOM 2918 O O . ARG A 1 382 ? 25.398 16.482 19.924 1.00 63.36 616 ARG A O 1
ATOM 2926 N N . ASN A 1 383 ? 24.062 16.549 18.117 1.00 69.41 617 ASN A N 1
ATOM 2927 C CA . ASN A 1 383 ? 25.155 16.734 17.179 1.00 68.43 617 ASN A CA 1
ATOM 2928 C C . ASN A 1 383 ? 24.959 18.028 16.407 1.00 67.50 617 ASN A C 1
ATOM 2929 O O . ASN A 1 383 ? 24.542 18.024 15.246 1.00 70.56 617 ASN A O 1
ATOM 2934 N N . PRO A 1 384 ? 25.267 19.161 17.054 1.00 64.09 618 PRO A N 1
ATOM 2935 C CA . PRO A 1 384 ? 25.134 20.493 16.465 1.00 63.29 618 PRO A CA 1
ATOM 2936 C C . PRO A 1 384 ? 25.759 20.606 15.080 1.00 60.94 618 PRO A C 1
ATOM 2937 O O . PRO A 1 384 ? 26.902 20.202 14.863 1.00 55.53 618 PRO A O 1
ATOM 2941 N N . GLY A 1 385 ? 24.986 21.143 14.140 1.00 61.31 619 GLY A N 1
ATOM 2942 C CA . GLY A 1 385 ? 25.471 21.310 12.783 1.00 49.51 619 GLY A CA 1
ATOM 2943 C C . GLY A 1 385 ? 25.371 20.050 11.951 1.00 54.75 619 GLY A C 1
ATOM 2944 O O . GLY A 1 385 ? 25.884 20.003 10.836 1.00 55.25 619 GLY A O 1
ATOM 2945 N N . GLN A 1 386 ? 24.706 19.027 12.480 1.00 58.47 620 GLN A N 1
ATOM 2946 C CA . GLN A 1 386 ? 24.572 17.776 11.748 1.00 52.51 620 GLN A CA 1
ATOM 2947 C C . GLN A 1 386 ? 23.129 17.392 11.530 1.00 48.95 620 GLN A C 1
ATOM 2948 O O . GLN A 1 386 ? 22.242 17.782 12.295 1.00 39.36 620 GLN A O 1
ATOM 2954 N N . PHE A 1 387 ? 22.906 16.616 10.479 1.00 44.74 621 PHE A N 1
ATOM 2955 C CA . PHE A 1 387 ? 21.566 16.171 10.154 1.00 52.84 621 PHE A CA 1
ATOM 2956 C C . PHE A 1 387 ? 21.261 14.767 10.624 1.00 52.09 621 PHE A C 1
ATOM 2957 O O . PHE A 1 387 ? 22.141 13.918 10.719 1.00 56.46 621 PHE A O 1
ATOM 2965 N N . GLY A 1 388 ? 19.990 14.529 10.905 1.00 50.77 622 GLY A N 1
ATOM 2966 C CA . GLY A 1 388 ? 19.575 13.219 11.349 1.00 60.65 622 GLY A CA 1
ATOM 2967 C C . GLY A 1 388 ? 18.371 12.766 10.557 1.00 61.30 622 GLY A C 1
ATOM 2968 O O . GLY A 1 388 ? 17.241 13.151 10.861 1.00 62.77 622 GLY A O 1
ATOM 2969 N N . ILE A 1 389 ? 18.609 11.955 9.534 1.00 55.03 623 ILE A N 1
ATOM 2970 C CA . ILE A 1 389 ? 17.516 11.457 8.722 1.00 51.62 623 ILE A CA 1
ATOM 2971 C C . ILE A 1 389 ? 16.670 10.483 9.523 1.00 47.11 623 ILE A C 1
ATOM 2972 O O . ILE A 1 389 ? 17.183 9.535 10.107 1.00 52.35 623 ILE A O 1
ATOM 2977 N N . ALA A 1 390 ? 15.370 10.735 9.566 1.00 44.12 624 ALA A N 1
ATOM 2978 C CA . ALA A 1 390 ? 14.455 9.867 10.284 1.00 51.32 624 ALA A CA 1
ATOM 2979 C C . ALA A 1 390 ? 13.610 9.196 9.212 1.00 54.87 624 ALA A C 1
ATOM 2980 O O . ALA A 1 390 ? 12.742 9.817 8.611 1.00 61.42 624 ALA A O 1
ATOM 2982 N N . TYR A 1 391 ? 13.886 7.923 8.970 1.00 62.84 625 TYR A N 1
ATOM 2983 C CA . TYR A 1 391 ? 13.188 7.166 7.945 1.00 61.28 625 TYR A CA 1
ATOM 2984 C C . TYR A 1 391 ? 12.562 5.912 8.501 1.00 64.29 625 TYR A C 1
ATOM 2985 O O . TYR A 1 391 ? 12.953 5.426 9.557 1.00 59.45 625 TYR A O 1
ATOM 2994 N N . ILE A 1 392 ? 11.590 5.383 7.769 1.00 76.97 626 ILE A N 1
ATOM 2995 C CA . ILE A 1 392 ? 10.933 4.152 8.171 1.00 77.33 626 ILE A CA 1
ATOM 2996 C C . ILE A 1 392 ? 11.675 2.982 7.534 1.00 72.62 626 ILE A C 1
ATOM 2997 O O . ILE A 1 392 ? 11.966 2.982 6.336 1.00 59.02 626 ILE A O 1
ATOM 3002 N N . GLY A 1 393 ? 12.001 1.994 8.354 1.00 76.94 627 GLY A N 1
ATOM 3003 C CA . GLY A 1 393 ? 12.752 0.859 7.862 1.00 79.69 627 GLY A CA 1
ATOM 3004 C C . GLY A 1 393 ? 12.016 -0.237 7.120 1.00 81.61 627 GLY A C 1
ATOM 3005 O O . GLY A 1 393 ? 10.783 -0.309 7.100 1.00 69.75 627 GLY A O 1
ATOM 3006 N N . VAL A 1 394 ? 12.822 -1.100 6.509 1.00 82.73 628 VAL A N 1
ATOM 3007 C CA . VAL A 1 394 ? 12.357 -2.248 5.747 1.00 82.87 628 VAL A CA 1
ATOM 3008 C C . VAL A 1 394 ? 11.895 -3.372 6.679 1.00 88.98 628 VAL A C 1
ATOM 3009 O O . VAL A 1 394 ? 10.783 -3.889 6.543 1.00 80.81 628 VAL A O 1
ATOM 3013 N N . GLU A 1 395 ? 12.763 -3.733 7.623 1.00 93.60 629 GLU A N 1
ATOM 3014 C CA . GLU A 1 395 ? 12.495 -4.792 8.592 1.00 94.59 629 GLU A CA 1
ATOM 3015 C C . GLU A 1 395 ? 11.119 -4.715 9.248 1.00 97.06 629 GLU A C 1
ATOM 3016 O O . GLU A 1 395 ? 10.620 -3.627 9.540 1.00 98.94 629 GLU A O 1
ATOM 3022 N N . MET A 1 396 ? 10.515 -5.881 9.476 1.00 96.43 630 MET A N 1
ATOM 3023 C CA . MET A 1 396 ? 9.201 -5.962 10.105 1.00 93.27 630 MET A CA 1
ATOM 3024 C C . MET A 1 396 ? 9.253 -6.475 11.544 1.00 88.68 630 MET A C 1
ATOM 3025 O O . MET A 1 396 ? 10.070 -7.325 11.889 1.00 86.81 630 MET A O 1
ATOM 3030 N N . PRO A 1 397 ? 8.399 -5.916 12.413 1.00 89.41 631 PRO A N 1
ATOM 3031 C CA . PRO A 1 397 ? 7.487 -4.863 11.961 1.00 92.74 631 PRO A CA 1
ATOM 3032 C C . PRO A 1 397 ? 8.289 -3.578 11.722 1.00 91.14 631 PRO A C 1
ATOM 3033 O O . PRO A 1 397 ? 9.300 -3.328 12.386 1.00 84.05 631 PRO A O 1
ATOM 3037 N N . ALA A 1 398 ? 7.856 -2.790 10.743 1.00 93.13 632 ALA A N 1
ATOM 3038 C CA . ALA A 1 398 ? 8.540 -1.551 10.402 1.00 95.39 632 ALA A CA 1
ATOM 3039 C C . ALA A 1 398 ? 8.540 -0.588 11.574 1.00 97.51 632 ALA A C 1
ATOM 3040 O O . ALA A 1 398 ? 7.499 -0.308 12.163 1.00 103.88 632 ALA A O 1
ATOM 3042 N N . ARG A 1 399 ? 9.719 -0.084 11.911 1.00 93.17 633 ARG A N 1
ATOM 3043 C CA . ARG A 1 399 ? 9.848 0.854 13.010 1.00 89.88 633 ARG A CA 1
ATOM 3044 C C . ARG A 1 399 ? 10.614 2.071 12.507 1.00 93.95 633 ARG A C 1
ATOM 3045 O O . ARG A 1 399 ? 11.300 2.001 11.478 1.00 90.76 633 ARG A O 1
ATOM 3053 N N . ILE A 1 400 ? 10.492 3.182 13.228 1.00 90.63 634 ILE A N 1
ATOM 3054 C CA . ILE A 1 400 ? 11.174 4.419 12.855 1.00 84.34 634 ILE A CA 1
ATOM 3055 C C . ILE A 1 400 ? 12.662 4.396 13.210 1.00 73.21 634 ILE A C 1
ATOM 3056 O O . ILE A 1 400 ? 13.036 4.240 14.370 1.00 71.91 634 ILE A O 1
ATOM 3061 N N . LYS A 1 401 ? 13.503 4.553 12.193 1.00 63.01 635 LYS A N 1
ATOM 3062 C CA . LYS A 1 401 ? 14.947 4.540 12.373 1.00 58.29 635 LYS A CA 1
ATOM 3063 C C . LYS A 1 401 ? 15.624 5.859 12.034 1.00 58.88 635 LYS A C 1
ATOM 3064 O O . LYS A 1 401 ? 15.473 6.399 10.941 1.00 60.18 635 LYS A O 1
ATOM 3070 N N . HIS A 1 402 ? 16.391 6.357 12.990 1.00 59.09 636 HIS A N 1
ATOM 3071 C CA . HIS A 1 402 ? 17.115 7.602 12.838 1.00 46.43 636 HIS A CA 1
ATOM 3072 C C . HIS A 1 402 ? 18.534 7.314 12.389 1.00 38.05 636 HIS A C 1
ATOM 3073 O O . HIS A 1 402 ? 19.098 6.273 12.702 1.00 53.70 636 HIS A O 1
ATOM 3080 N N . TYR A 1 403 ? 19.099 8.231 11.622 1.00 35.27 637 TYR A N 1
ATOM 3081 C CA . TYR A 1 403 ? 20.459 8.070 11.144 1.00 44.95 637 TYR A CA 1
ATOM 3082 C C . TYR A 1 403 ? 21.194 9.400 11.158 1.00 54.59 637 TYR A C 1
ATOM 3083 O O . TYR A 1 403 ? 20.743 10.385 10.560 1.00 50.62 637 TYR A O 1
ATOM 3092 N N . LEU A 1 404 ? 22.334 9.416 11.837 1.00 52.41 638 LEU A N 1
ATOM 3093 C CA . LEU A 1 404 ? 23.140 10.617 11.934 1.00 48.99 638 LEU A CA 1
ATOM 3094 C C . LEU A 1 404 ? 24.033 10.724 10.707 1.00 48.84 638 LEU A C 1
ATOM 3095 O O . LEU A 1 404 ? 24.892 9.879 10.480 1.00 45.39 638 LEU A O 1
ATOM 3100 N N . VAL A 1 405 ? 23.821 11.749 9.893 1.00 58.85 639 VAL A N 1
ATOM 3101 C CA . VAL A 1 405 ? 24.660 11.897 8.719 1.00 58.46 639 VAL A CA 1
ATOM 3102 C C . VAL A 1 405 ? 25.944 12.496 9.246 1.00 61.45 639 VAL A C 1
ATOM 3103 O O . VAL A 1 405 ? 25.936 13.538 9.900 1.00 73.08 639 VAL A O 1
ATOM 3107 N N . GLN A 1 406 ? 27.050 11.821 8.986 1.00 68.30 640 GLN A N 1
ATOM 3108 C CA . GLN A 1 406 ? 28.321 12.306 9.475 1.00 76.80 640 GLN A CA 1
ATOM 3109 C C . GLN A 1 406 ? 29.169 12.922 8.384 1.00 81.46 640 GLN A C 1
ATOM 3110 O O . GLN A 1 406 ? 28.940 12.680 7.205 1.00 84.73 640 GLN A O 1
ATOM 3116 N N . PRO A 1 407 ? 30.160 13.741 8.770 1.00 91.41 641 PRO A N 1
ATOM 3117 C CA . PRO A 1 407 ? 31.063 14.416 7.834 1.00 93.83 641 PRO A CA 1
ATOM 3118 C C . PRO A 1 407 ? 31.569 13.563 6.673 1.00 99.42 641 PRO A C 1
ATOM 3119 O O . PRO A 1 407 ? 31.472 13.988 5.526 1.00 107.76 641 PRO A O 1
ATOM 3123 N N . ASN A 1 408 ? 32.078 12.364 6.955 1.00 105.89 642 ASN A N 1
ATOM 3124 C CA . ASN A 1 408 ? 32.589 11.491 5.896 1.00 108.08 642 ASN A CA 1
ATOM 3125 C C . ASN A 1 408 ? 31.539 11.061 4.862 1.00 111.02 642 ASN A C 1
ATOM 3126 O O . ASN A 1 408 ? 31.900 10.662 3.752 1.00 114.73 642 ASN A O 1
ATOM 3131 N N . ASP A 1 409 ? 30.252 11.147 5.215 1.00 108.20 643 ASP A N 1
ATOM 3132 C CA . ASP A 1 409 ? 29.165 10.796 4.281 1.00 103.16 643 ASP A CA 1
ATOM 3133 C C . ASP A 1 409 ? 29.221 11.790 3.144 1.00 106.23 643 ASP A C 1
ATOM 3134 O O . ASP A 1 409 ? 28.862 11.493 1.998 1.00 105.48 643 ASP A O 1
ATOM 3139 N N . THR A 1 410 ? 29.638 12.994 3.513 1.00 110.46 644 THR A N 1
ATOM 3140 C CA . THR A 1 410 ? 29.830 14.050 2.563 1.00 114.18 644 THR A CA 1
ATOM 3141 C C . THR A 1 410 ? 31.319 14.290 2.433 1.00 117.61 644 THR A C 1
ATOM 3142 O O . THR A 1 410 ? 32.127 14.036 3.339 1.00 118.64 644 THR A O 1
ATOM 3146 N N . ALA A 1 411 ? 31.647 14.743 1.235 1.00 121.45 645 ALA A N 1
ATOM 3147 C CA . ALA A 1 411 ? 32.991 15.079 0.803 1.00 124.06 645 ALA A CA 1
ATOM 3148 C C . ALA A 1 411 ? 32.845 16.324 -0.115 1.00 129.09 645 ALA A C 1
ATOM 3149 O O . ALA A 1 411 ? 32.047 16.326 -1.054 1.00 132.67 645 ALA A O 1
ATOM 3151 N N . ALA A 1 412 ? 33.629 17.357 0.223 1.00 130.81 646 ALA A N 1
ATOM 3152 C CA . ALA A 1 412 ? 33.746 18.714 -0.358 1.00 130.97 646 ALA A CA 1
ATOM 3153 C C . ALA A 1 412 ? 33.231 19.074 -1.746 1.00 130.57 646 ALA A C 1
ATOM 3154 O O . ALA A 1 412 ? 32.600 20.119 -1.919 1.00 127.73 646 ALA A O 1
ATOM 3156 N N . ALA A 1 413 ? 33.507 18.214 -2.723 1.00 130.61 647 ALA A N 1
ATOM 3157 C CA . ALA A 1 413 ? 33.107 18.438 -4.113 1.00 129.37 647 ALA A CA 1
ATOM 3158 C C . ALA A 1 413 ? 32.121 17.388 -4.649 1.00 129.93 647 ALA A C 1
ATOM 3159 O O . ALA A 1 413 ? 31.027 17.728 -5.093 1.00 129.72 647 ALA A O 1
ATOM 3161 N N . LYS A 1 414 ? 32.530 16.119 -4.568 1.00 128.10 648 LYS A N 1
ATOM 3162 C CA . LYS A 1 414 ? 31.813 14.932 -5.067 1.00 124.90 648 LYS A CA 1
ATOM 3163 C C . LYS A 1 414 ? 30.518 14.555 -4.404 1.00 123.62 648 LYS A C 1
ATOM 3164 O O . LYS A 1 414 ? 29.499 14.293 -5.072 1.00 121.70 648 LYS A O 1
ATOM 3170 N N . LYS A 1 415 ? 30.611 14.329 -3.102 1.00 121.88 649 LYS A N 1
ATOM 3171 C CA . LYS A 1 415 ? 29.395 14.013 -2.431 1.00 115.03 649 LYS A CA 1
ATOM 3172 C C . LYS A 1 415 ? 29.014 15.066 -1.477 1.00 110.12 649 LYS A C 1
ATOM 3173 O O . LYS A 1 415 ? 29.683 15.436 -0.500 1.00 111.08 649 LYS A O 1
ATOM 3179 N N . THR A 1 416 ? 27.877 15.554 -1.873 1.00 101.65 650 THR A N 1
ATOM 3180 C CA . THR A 1 416 ? 27.231 16.549 -1.199 1.00 93.82 650 THR A CA 1
ATOM 3181 C C . THR A 1 416 ? 26.022 15.828 -0.758 1.00 92.85 650 THR A C 1
ATOM 3182 O O . THR A 1 416 ? 25.549 14.822 -1.286 1.00 95.14 650 THR A O 1
ATOM 3186 N N . PHE A 1 417 ? 25.560 16.354 0.322 1.00 86.28 651 PHE A N 1
ATOM 3187 C CA . PHE A 1 417 ? 24.399 15.829 0.929 1.00 83.27 651 PHE A CA 1
ATOM 3188 C C . PHE A 1 417 ? 23.329 15.295 -0.028 1.00 83.20 651 PHE A C 1
ATOM 3189 O O . PHE A 1 417 ? 22.709 14.268 0.249 1.00 81.87 651 PHE A O 1
ATOM 3197 N N . PRO A 1 418 ? 23.070 15.997 -1.145 1.00 79.14 652 PRO A N 1
ATOM 3198 C CA . PRO A 1 418 ? 22.043 15.495 -2.063 1.00 78.28 652 PRO A CA 1
ATOM 3199 C C . PRO A 1 418 ? 22.469 14.229 -2.816 1.00 77.40 652 PRO A C 1
ATOM 3200 O O . PRO A 1 418 ? 21.628 13.398 -3.172 1.00 69.61 652 PRO A O 1
ATOM 3204 N N . ASP A 1 419 ? 23.769 14.080 -3.059 1.00 73.86 653 ASP A N 1
ATOM 3205 C CA . ASP A 1 419 ? 24.270 12.882 -3.732 1.00 75.87 653 ASP A CA 1
ATOM 3206 C C . ASP A 1 419 ? 24.011 11.720 -2.778 1.00 76.25 653 ASP A C 1
ATOM 3207 O O . ASP A 1 419 ? 23.298 10.766 -3.106 1.00 68.56 653 ASP A O 1
ATOM 3212 N N . PHE A 1 420 ? 24.597 11.829 -1.589 1.00 70.39 654 PHE A N 1
ATOM 3213 C CA . PHE A 1 420 ? 24.465 10.831 -0.534 1.00 66.62 654 PHE A CA 1
ATOM 3214 C C . PHE A 1 420 ? 23.029 10.306 -0.382 1.00 60.76 654 PHE A C 1
ATOM 3215 O O . PHE A 1 420 ? 22.802 9.102 -0.232 1.00 49.30 654 PHE A O 1
ATOM 3223 N N . LEU A 1 421 ? 22.068 11.221 -0.419 1.00 63.27 655 LEU A N 1
ATOM 3224 C CA . LEU A 1 421 ? 20.658 10.883 -0.261 1.00 70.63 655 LEU A CA 1
ATOM 3225 C C . LEU A 1 421 ? 20.096 9.960 -1.321 1.00 73.02 655 LEU A C 1
ATOM 3226 O O . LEU A 1 421 ? 19.341 9.040 -1.009 1.00 61.70 655 LEU A O 1
ATOM 3231 N N . SER A 1 422 ? 20.451 10.222 -2.573 1.00 84.09 656 SER A N 1
ATOM 3232 C CA . SER A 1 422 ? 19.973 9.416 -3.686 1.00 94.85 656 SER A CA 1
ATOM 3233 C C . SER A 1 422 ? 20.773 8.132 -3.908 1.00 101.24 656 SER A C 1
ATOM 3234 O O . SER A 1 422 ? 20.588 7.446 -4.913 1.00 109.94 656 SER A O 1
ATOM 3237 N N . GLU A 1 423 ? 21.648 7.801 -2.962 1.00 98.58 657 GLU A N 1
ATOM 3238 C CA . GLU A 1 423 ? 22.462 6.594 -3.056 1.00 89.31 657 GLU A CA 1
ATOM 3239 C C . GLU A 1 423 ? 21.970 5.470 -2.147 1.00 90.73 657 GLU A C 1
ATOM 3240 O O . GLU A 1 423 ? 22.493 4.359 -2.199 1.00 102.31 657 GLU A O 1
ATOM 3246 N N . HIS A 1 424 ? 20.976 5.737 -1.309 1.00 78.55 658 HIS A N 1
ATOM 3247 C CA . HIS A 1 424 ? 20.509 4.689 -0.416 1.00 76.97 658 HIS A CA 1
ATOM 3248 C C . HIS A 1 424 ? 19.043 4.360 -0.576 1.00 78.57 658 HIS A C 1
ATOM 3249 O O . HIS A 1 424 ? 18.174 5.177 -0.277 1.00 77.15 658 HIS A O 1
ATOM 3256 N N . SER A 1 425 ? 18.786 3.145 -1.053 1.00 78.35 659 SER A N 1
ATOM 3257 C CA . SER A 1 425 ? 17.432 2.659 -1.287 1.00 77.35 659 SER A CA 1
ATOM 3258 C C . SER A 1 425 ? 16.616 2.684 -0.003 1.00 81.61 659 SER A C 1
ATOM 3259 O O . SER A 1 425 ? 15.433 2.334 0.009 1.00 80.67 659 SER A O 1
ATOM 3262 N N . GLN A 1 426 ? 17.265 3.109 1.072 1.00 75.64 660 GLN A N 1
ATOM 3263 C CA . GLN A 1 426 ? 16.647 3.191 2.386 1.00 74.28 660 GLN A CA 1
ATOM 3264 C C . GLN A 1 426 ? 15.896 4.506 2.506 1.00 73.49 660 GLN A C 1
ATOM 3265 O O . GLN A 1 426 ? 15.074 4.708 3.402 1.00 71.94 660 GLN A O 1
ATOM 3271 N N . PHE A 1 427 ? 16.188 5.392 1.564 1.00 71.76 661 PHE A N 1
ATOM 3272 C CA . PHE A 1 427 ? 15.558 6.698 1.489 1.00 72.42 661 PHE A CA 1
ATOM 3273 C C . PHE A 1 427 ? 14.796 6.699 0.165 1.00 72.88 661 PHE A C 1
ATOM 3274 O O . PHE A 1 427 ? 15.392 6.844 -0.911 1.00 52.52 661 PHE A O 1
ATOM 3282 N N . VAL A 1 428 ? 13.480 6.519 0.258 1.00 69.13 662 VAL A N 1
ATOM 3283 C CA . VAL A 1 428 ? 12.626 6.454 -0.919 1.00 72.66 662 VAL A CA 1
ATOM 3284 C C . VAL A 1 428 ? 11.808 7.708 -1.178 1.00 70.24 662 VAL A C 1
ATOM 3285 O O . VAL A 1 428 ? 12.190 8.549 -1.989 1.00 62.51 662 VAL A O 1
ATOM 3289 N N . ASN A 1 429 ? 10.666 7.821 -0.509 1.00 78.81 663 ASN A N 1
ATOM 3290 C CA . ASN A 1 429 ? 9.812 8.983 -0.696 1.00 86.80 663 ASN A CA 1
ATOM 3291 C C . ASN A 1 429 ? 9.841 9.969 0.475 1.00 83.82 663 ASN A C 1
ATOM 3292 O O . ASN A 1 429 ? 9.425 9.656 1.595 1.00 75.50 663 ASN A O 1
ATOM 3297 N N . LEU A 1 430 ? 10.338 11.168 0.181 1.00 77.97 664 LEU A N 1
ATOM 3298 C CA . LEU A 1 430 ? 10.476 12.257 1.143 1.00 67.62 664 LEU A CA 1
ATOM 3299 C C . LEU A 1 430 ? 9.175 12.923 1.573 1.00 62.49 664 LEU A C 1
ATOM 3300 O O . LEU A 1 430 ? 8.184 12.909 0.852 1.00 64.96 664 LEU A O 1
ATOM 3305 N N . LEU A 1 431 ? 9.190 13.498 2.769 1.00 60.20 665 LEU A N 1
ATOM 3306 C CA . LEU A 1 431 ? 8.047 14.239 3.279 1.00 67.02 665 LEU A CA 1
ATOM 3307 C C . LEU A 1 431 ? 8.481 15.697 3.189 1.00 71.53 665 LEU A C 1
ATOM 3308 O O . LEU A 1 431 ? 9.108 16.231 4.107 1.00 77.90 665 LEU A O 1
ATOM 3313 N N . GLN A 1 432 ? 8.167 16.332 2.065 1.00 72.04 666 GLN A N 1
ATOM 3314 C CA . GLN A 1 432 ? 8.550 17.717 1.853 1.00 73.79 666 GLN A CA 1
ATOM 3315 C C . GLN A 1 432 ? 7.655 18.740 2.543 1.00 77.56 666 GLN A C 1
ATOM 3316 O O . GLN A 1 432 ? 6.445 18.544 2.689 1.00 69.50 666 GLN A O 1
ATOM 3322 N N . TRP A 1 433 ? 8.288 19.832 2.969 1.00 82.24 667 TRP A N 1
ATOM 3323 C CA . TRP A 1 433 ? 7.631 20.953 3.631 1.00 78.86 667 TRP A CA 1
ATOM 3324 C C . TRP A 1 433 ? 7.238 21.912 2.500 1.00 85.29 667 TRP A C 1
ATOM 3325 O O . TRP A 1 433 ? 8.054 22.714 2.047 1.00 76.49 667 TRP A O 1
ATOM 3336 N N . THR A 1 434 ? 5.991 21.819 2.043 1.00 92.65 668 THR A N 1
ATOM 3337 C CA . THR A 1 434 ? 5.496 22.649 0.939 1.00 100.96 668 THR A CA 1
ATOM 3338 C C . THR A 1 434 ? 4.452 23.688 1.391 1.00 107.40 668 THR A C 1
ATOM 3339 O O . THR A 1 434 ? 3.826 23.517 2.414 1.00 100.97 668 THR A O 1
ATOM 3343 N N . LYS A 1 435 ? 4.199 24.708 0.575 1.00 118.95 669 LYS A N 1
ATOM 3344 C CA . LYS A 1 435 ? 3.291 25.806 0.920 1.00 126.33 669 LYS A CA 1
ATOM 3345 C C . LYS A 1 435 ? 1.992 25.522 0.164 1.00 129.82 669 LYS A C 1
ATOM 3346 O O . LYS A 1 435 ? 2.077 25.099 -1.016 1.00 125.77 669 LYS A O 1
ATOM 3352 N N . ASP A 1 436 ? 0.848 25.691 0.866 1.00 136.90 670 ASP A N 1
ATOM 3353 C CA . ASP A 1 436 ? -0.483 25.468 0.348 1.00 147.18 670 ASP A CA 1
ATOM 3354 C C . ASP A 1 436 ? -1.028 26.763 -0.119 1.00 149.12 670 ASP A C 1
ATOM 3355 O O . ASP A 1 436 ? -0.536 27.860 -0.036 1.00 148.85 670 ASP A O 1
ATOM 3360 N N . THR A 1 437 ? -2.178 26.560 -0.595 1.00 148.49 671 THR A N 1
ATOM 3361 C CA . THR A 1 437 ? -2.922 27.549 -1.213 1.00 146.12 671 THR A CA 1
ATOM 3362 C C . THR A 1 437 ? -3.413 28.732 -0.395 1.00 147.35 671 THR A C 1
ATOM 3363 O O . THR A 1 437 ? -3.904 29.689 -0.954 1.00 148.14 671 THR A O 1
ATOM 3367 N N . ASN A 1 438 ? -3.624 28.483 0.888 1.00 147.82 672 ASN A N 1
ATOM 3368 C CA . ASN A 1 438 ? -4.019 29.539 1.812 1.00 152.27 672 ASN A CA 1
ATOM 3369 C C . ASN A 1 438 ? -2.635 29.910 2.343 1.00 157.46 672 ASN A C 1
ATOM 3370 O O . ASN A 1 438 ? -2.485 30.532 3.397 1.00 160.58 672 ASN A O 1
ATOM 3375 N N . GLY A 1 439 ? -1.626 29.478 1.587 1.00 160.00 673 GLY A N 1
ATOM 3376 C CA . GLY A 1 439 ? -0.238 29.736 1.927 1.00 160.65 673 GLY A CA 1
ATOM 3377 C C . GLY A 1 439 ? 0.309 28.873 3.048 1.00 160.59 673 GLY A C 1
ATOM 3378 O O . GLY A 1 439 ? 1.524 28.830 3.264 1.00 160.99 673 GLY A O 1
ATOM 3379 N N . ALA A 1 440 ? -0.581 28.185 3.761 1.00 157.87 674 ALA A N 1
ATOM 3380 C CA . ALA A 1 440 ? -0.184 27.331 4.876 1.00 152.77 674 ALA A CA 1
ATOM 3381 C C . ALA A 1 440 ? 0.826 26.269 4.450 1.00 152.04 674 ALA A C 1
ATOM 3382 O O . ALA A 1 440 ? 0.666 25.625 3.413 1.00 153.30 674 ALA A O 1
ATOM 3384 N N . PRO A 1 441 ? 1.888 26.076 5.251 1.00 149.08 675 PRO A N 1
ATOM 3385 C CA . PRO A 1 441 ? 2.922 25.084 4.946 1.00 142.46 675 PRO A CA 1
ATOM 3386 C C . PRO A 1 441 ? 2.331 23.700 5.187 1.00 136.50 675 PRO A C 1
ATOM 3387 O O . PRO A 1 441 ? 1.503 23.528 6.085 1.00 133.93 675 PRO A O 1
ATOM 3391 N N . ARG A 1 442 ? 2.751 22.716 4.398 1.00 127.05 676 ARG A N 1
ATOM 3392 C CA . ARG A 1 442 ? 2.229 21.364 4.549 1.00 116.89 676 ARG A CA 1
ATOM 3393 C C . ARG A 1 442 ? 3.271 20.307 4.247 1.00 108.72 676 ARG A C 1
ATOM 3394 O O . ARG A 1 442 ? 4.369 20.604 3.778 1.00 105.95 676 ARG A O 1
ATOM 3402 N N . PHE A 1 443 ? 2.899 19.064 4.522 1.00 101.14 677 PHE A N 1
ATOM 3403 C CA . PHE A 1 443 ? 3.750 17.917 4.267 1.00 93.78 677 PHE A CA 1
ATOM 3404 C C . PHE A 1 443 ? 3.118 17.107 3.145 1.00 88.58 677 PHE A C 1
ATOM 3405 O O . PHE A 1 443 ? 2.034 16.550 3.301 1.00 90.67 677 PHE A O 1
ATOM 3413 N N . LEU A 1 444 ? 3.795 17.060 2.005 1.00 87.39 678 LEU A N 1
ATOM 3414 C CA . LEU A 1 444 ? 3.306 16.316 0.855 1.00 84.24 678 LEU A CA 1
ATOM 3415 C C . LEU A 1 444 ? 4.395 15.356 0.386 1.00 83.20 678 LEU A C 1
ATOM 3416 O O . LEU A 1 444 ? 5.486 15.784 0.002 1.00 79.74 678 LEU A O 1
ATOM 3418 N N . LYS A 1 445 ? 4.096 14.061 0.413 1.00 78.19 679 LYS A N 1
ATOM 3419 C CA . LYS A 1 445 ? 5.060 13.049 0.003 1.00 74.64 679 LYS A CA 1
ATOM 3420 C C . LYS A 1 445 ? 5.550 13.114 -1.431 1.00 74.30 679 LYS A C 1
ATOM 3421 O O . LYS A 1 445 ? 4.902 12.587 -2.329 1.00 82.82 679 LYS A O 1
ATOM 3427 N N . LEU A 1 446 ? 6.671 13.784 -1.661 1.00 76.38 680 LEU A N 1
ATOM 3428 C CA . LEU A 1 446 ? 7.247 13.787 -2.997 1.00 73.20 680 LEU A CA 1
ATOM 3429 C C . LEU A 1 446 ? 8.003 12.457 -3.097 1.00 67.63 680 LEU A C 1
ATOM 3430 O O . LEU A 1 446 ? 7.739 11.526 -2.346 1.00 62.67 680 LEU A O 1
ATOM 3435 N N . HIS A 1 447 ? 8.924 12.358 -4.039 1.00 64.64 681 HIS A N 1
ATOM 3436 C CA . HIS A 1 447 ? 9.709 11.148 -4.182 1.00 62.36 681 HIS A CA 1
ATOM 3437 C C . HIS A 1 447 ? 11.142 11.611 -4.186 1.00 64.01 681 HIS A C 1
ATOM 3438 O O . HIS A 1 447 ? 11.511 12.463 -4.981 1.00 60.00 681 HIS A O 1
ATOM 3445 N N . LYS A 1 448 ? 11.942 11.062 -3.285 1.00 64.79 682 LYS A N 1
ATOM 3446 C CA . LYS A 1 448 ? 13.352 11.408 -3.197 1.00 73.45 682 LYS A CA 1
ATOM 3447 C C . LYS A 1 448 ? 13.946 11.876 -4.526 1.00 80.75 682 LYS A C 1
ATOM 3448 O O . LYS A 1 448 ? 14.761 12.797 -4.550 1.00 88.33 682 LYS A O 1
ATOM 3454 N N . ASP A 1 449 ? 13.537 11.257 -5.629 1.00 83.48 683 ASP A N 1
ATOM 3455 C CA . ASP A 1 449 ? 14.063 11.637 -6.938 1.00 88.41 683 ASP A CA 1
ATOM 3456 C C . ASP A 1 449 ? 13.358 12.862 -7.530 1.00 84.49 683 ASP A C 1
ATOM 3457 O O . ASP A 1 449 ? 13.981 13.668 -8.224 1.00 75.45 683 ASP A O 1
ATOM 3462 N N . THR A 1 450 ? 12.061 12.994 -7.258 1.00 84.37 684 THR A N 1
ATOM 3463 C CA . THR A 1 450 ? 11.272 14.127 -7.741 1.00 85.18 684 THR A CA 1
ATOM 3464 C C . THR A 1 450 ? 11.712 15.397 -7.023 1.00 91.50 684 THR A C 1
ATOM 3465 O O . THR A 1 450 ? 11.974 16.422 -7.651 1.00 92.87 684 THR A O 1
ATOM 3469 N N . ALA A 1 451 ? 11.775 15.318 -5.698 1.00 89.88 685 ALA A N 1
ATOM 3470 C CA . ALA A 1 451 ? 12.185 16.442 -4.871 1.00 83.69 685 ALA A CA 1
ATOM 3471 C C . ALA A 1 451 ? 13.629 16.858 -5.168 1.00 82.79 685 ALA A C 1
ATOM 3472 O O . ALA A 1 451 ? 13.911 18.038 -5.370 1.00 81.34 685 ALA A O 1
ATOM 3474 N N . LEU A 1 452 ? 14.546 15.896 -5.187 1.00 81.76 686 LEU A N 1
ATOM 3475 C CA . LEU A 1 452 ? 15.942 16.202 -5.476 1.00 87.23 686 LEU A CA 1
ATOM 3476 C C . LEU A 1 452 ? 16.103 16.475 -6.955 1.00 98.56 686 LEU A C 1
ATOM 3477 O O . LEU A 1 452 ? 17.211 16.720 -7.428 1.00 109.18 686 LEU A O 1
ATOM 3482 N N . GLY A 1 453 ? 14.989 16.417 -7.676 1.00 104.80 687 GLY A N 1
ATOM 3483 C CA . GLY A 1 453 ? 15.005 16.646 -9.106 1.00 103.76 687 GLY A CA 1
ATOM 3484 C C . GLY A 1 453 ? 16.175 17.485 -9.571 1.00 110.20 687 GLY A C 1
ATOM 3485 O O . GLY A 1 453 ? 17.115 16.977 -10.187 1.00 115.02 687 GLY A O 1
ATOM 3486 N N . SER A 1 454 ? 16.127 18.771 -9.244 1.00 108.26 688 SER A N 1
ATOM 3487 C CA . SER A 1 454 ? 17.161 19.718 -9.640 1.00 112.79 688 SER A CA 1
ATOM 3488 C C . SER A 1 454 ? 18.617 19.384 -9.279 1.00 116.52 688 SER A C 1
ATOM 3489 O O . SER A 1 454 ? 19.532 20.013 -9.809 1.00 113.35 688 SER A O 1
ATOM 3492 N N . PHE A 1 455 ? 18.847 18.406 -8.402 1.00 121.05 689 PHE A N 1
ATOM 3493 C CA . PHE A 1 455 ? 20.218 18.054 -8.013 1.00 124.19 689 PHE A CA 1
ATOM 3494 C C . PHE A 1 455 ? 20.704 16.699 -8.504 1.00 129.20 689 PHE A C 1
ATOM 3495 O O . PHE A 1 455 ? 21.907 16.434 -8.515 1.00 133.19 689 PHE A O 1
ATOM 3503 N N . ALA A 1 456 ? 19.769 15.846 -8.900 1.00 130.84 690 ALA A N 1
ATOM 3504 C CA . ALA A 1 456 ? 20.091 14.506 -9.370 1.00 135.67 690 ALA A CA 1
ATOM 3505 C C . ALA A 1 456 ? 21.196 14.447 -10.421 1.00 142.30 690 ALA A C 1
ATOM 3506 O O . ALA A 1 456 ? 21.536 15.455 -11.049 1.00 143.84 690 ALA A O 1
ATOM 3508 N N . PRO A 1 457 ? 21.821 13.268 -10.573 1.00 147.60 691 PRO A N 1
ATOM 3509 C CA . PRO A 1 457 ? 22.873 13.159 -11.589 1.00 146.54 691 PRO A CA 1
ATOM 3510 C C . PRO A 1 457 ? 22.159 12.974 -12.933 1.00 145.68 691 PRO A C 1
ATOM 3511 O O . PRO A 1 457 ? 21.398 12.022 -13.121 1.00 142.60 691 PRO A O 1
ATOM 3515 N N . LYS A 1 458 ? 22.384 13.910 -13.850 1.00 144.39 692 LYS A N 1
ATOM 3516 C CA . LYS A 1 458 ? 21.741 13.878 -15.158 1.00 140.91 692 LYS A CA 1
ATOM 3517 C C . LYS A 1 458 ? 22.202 12.725 -16.035 1.00 143.85 692 LYS A C 1
ATOM 3518 O O . LYS A 1 458 ? 23.289 12.757 -16.613 1.00 147.41 692 LYS A O 1
ATOM 3524 N N . ARG A 1 459 ? 21.348 11.713 -16.128 1.00 140.67 693 ARG A N 1
ATOM 3525 C CA . ARG A 1 459 ? 21.613 10.515 -16.910 1.00 135.81 693 ARG A CA 1
ATOM 3526 C C . ARG A 1 459 ? 21.926 10.855 -18.373 1.00 134.76 693 ARG A C 1
ATOM 3527 O O . ARG A 1 459 ? 21.098 11.457 -19.062 1.00 135.33 693 ARG A O 1
ATOM 3535 N N . THR A 1 460 ? 23.123 10.492 -18.840 1.00 128.49 694 THR A N 1
ATOM 3536 C CA . THR A 1 460 ? 23.499 10.751 -20.231 1.00 117.22 694 THR A CA 1
ATOM 3537 C C . THR A 1 460 ? 22.681 9.803 -21.096 1.00 109.44 694 THR A C 1
ATOM 3538 O O . THR A 1 460 ? 21.537 10.093 -21.454 1.00 108.69 694 THR A O 1
ATOM 3542 N N . ALA A 1 461 ? 23.269 8.659 -21.419 1.00 101.04 695 ALA A N 1
ATOM 3543 C CA . ALA A 1 461 ? 22.582 7.671 -22.229 1.00 95.22 695 ALA A CA 1
ATOM 3544 C C . ALA A 1 461 ? 21.317 7.227 -21.485 1.00 98.70 695 ALA A C 1
ATOM 3545 O O . ALA A 1 461 ? 21.309 7.143 -20.256 1.00 92.08 695 ALA A O 1
ATOM 3547 N N . PRO A 1 462 ? 20.227 6.956 -22.224 1.00 105.21 696 PRO A N 1
ATOM 3548 C CA . PRO A 1 462 ? 18.940 6.520 -21.661 1.00 104.10 696 PRO A CA 1
ATOM 3549 C C . PRO A 1 462 ? 18.962 5.161 -20.939 1.00 102.68 696 PRO A C 1
ATOM 3550 O O . PRO A 1 462 ? 19.856 4.345 -21.149 1.00 99.81 696 PRO A O 1
ATOM 3554 N N . VAL A 1 463 ? 17.953 4.933 -20.100 1.00 106.69 697 VAL A N 1
ATOM 3555 C CA . VAL A 1 463 ? 17.819 3.713 -19.294 1.00 102.96 697 VAL A CA 1
ATOM 3556 C C . VAL A 1 463 ? 17.899 2.369 -20.022 1.00 96.49 697 VAL A C 1
ATOM 3557 O O . VAL A 1 463 ? 17.109 2.099 -20.926 1.00 82.98 697 VAL A O 1
ATOM 3561 N N . PRO A 1 464 ? 18.851 1.502 -19.615 1.00 102.43 698 PRO A N 1
ATOM 3562 C CA . PRO A 1 464 ? 19.045 0.173 -20.209 1.00 105.68 698 PRO A CA 1
ATOM 3563 C C . PRO A 1 464 ? 17.796 -0.697 -20.063 1.00 104.38 698 PRO A C 1
ATOM 3564 O O . PRO A 1 464 ? 17.156 -0.687 -19.015 1.00 112.08 698 PRO A O 1
ATOM 3568 N N . VAL A 1 465 ? 17.455 -1.450 -21.105 1.00 100.96 699 VAL A N 1
ATOM 3569 C CA . VAL A 1 465 ? 16.278 -2.318 -21.064 1.00 100.45 699 VAL A CA 1
ATOM 3570 C C . VAL A 1 465 ? 16.564 -3.706 -21.632 1.00 103.55 699 VAL A C 1
ATOM 3571 O O . VAL A 1 465 ? 16.839 -3.835 -22.824 1.00 109.37 699 VAL A O 1
ATOM 3575 N N . GLY A 1 466 ? 16.498 -4.741 -20.794 1.00 98.60 700 GLY A N 1
ATOM 3576 C CA . GLY A 1 466 ? 16.725 -6.088 -21.305 1.00 85.63 700 GLY A CA 1
ATOM 3577 C C . GLY A 1 466 ? 17.634 -7.067 -20.574 1.00 72.81 700 GLY A C 1
ATOM 3578 O O . GLY A 1 466 ? 17.346 -8.263 -20.527 1.00 69.71 700 GLY A O 1
ATOM 3579 N N . GLY A 1 467 ? 18.737 -6.581 -20.018 1.00 60.64 701 GLY A N 1
ATOM 3580 C CA . GLY A 1 467 ? 19.650 -7.471 -19.327 1.00 53.21 701 GLY A CA 1
ATOM 3581 C C . GLY A 1 467 ? 19.673 -7.309 -17.820 1.00 56.18 701 GLY A C 1
ATOM 3582 O O . GLY A 1 467 ? 18.642 -7.412 -17.150 1.00 54.85 701 GLY A O 1
ATOM 3599 N N . GLU A 1 469 ? 21.524 -4.972 -14.509 1.00 65.64 703 GLU A N 1
ATOM 3600 C CA . GLU A 1 469 ? 22.179 -3.716 -14.166 1.00 64.35 703 GLU A CA 1
ATOM 3601 C C . GLU A 1 469 ? 22.730 -3.854 -12.765 1.00 65.77 703 GLU A C 1
ATOM 3602 O O . GLU A 1 469 ? 22.433 -4.824 -12.073 1.00 76.22 703 GLU A O 1
ATOM 3608 N N . PRO A 1 470 ? 23.558 -2.892 -12.333 1.00 68.35 704 PRO A N 1
ATOM 3609 C CA . PRO A 1 470 ? 24.107 -2.966 -10.978 1.00 66.94 704 PRO A CA 1
ATOM 3610 C C . PRO A 1 470 ? 22.959 -2.575 -10.065 1.00 76.28 704 PRO A C 1
ATOM 3611 O O . PRO A 1 470 ? 21.978 -1.978 -10.524 1.00 64.21 704 PRO A O 1
ATOM 3615 N N . LEU A 1 471 ? 23.081 -2.897 -8.784 1.00 87.30 705 LEU A N 1
ATOM 3616 C CA . LEU A 1 471 ? 22.010 -2.637 -7.834 1.00 93.73 705 LEU A CA 1
ATOM 3617 C C . LEU A 1 471 ? 21.558 -1.212 -7.574 1.00 99.69 705 LEU A C 1
ATOM 3618 O O . LEU A 1 471 ? 20.396 -0.878 -7.819 1.00 92.70 705 LEU A O 1
ATOM 3623 N N . ASN A 1 472 ? 22.453 -0.369 -7.076 1.00 110.50 706 ASN A N 1
ATOM 3624 C CA . ASN A 1 472 ? 22.066 1.002 -6.771 1.00 120.34 706 ASN A CA 1
ATOM 3625 C C . ASN A 1 472 ? 22.170 1.975 -7.943 1.00 126.76 706 ASN A C 1
ATOM 3626 O O . ASN A 1 472 ? 21.273 2.795 -8.161 1.00 126.80 706 ASN A O 1
ATOM 3631 N N . SER A 1 473 ? 23.265 1.889 -8.691 1.00 132.06 707 SER A N 1
ATOM 3632 C CA . SER A 1 473 ? 23.478 2.779 -9.825 1.00 139.46 707 SER A CA 1
ATOM 3633 C C . SER A 1 473 ? 24.131 2.061 -11.000 1.00 143.74 707 SER A C 1
ATOM 3634 O O . SER A 1 473 ? 25.367 2.175 -11.150 1.00 145.70 707 SER A O 1
#

B-factor: mean 67.57, std 27.49, range [3.54, 162.68]

Sequence (460 aa):
SSPQPILDTIYKLLSEQEQTLVQMIHEQSLLLNRLPPTLDENSLAPLKSLSQKQITLSGQMNTEMSALDATKKGMILEPTDLAKLFALKQDLQIQFKQLSLLHNEIQSILNPQHSAPKPNVALVLKSQPFPVVISKGKQLGENQLVVLVLTGARSNFHINGPVKATMICDSHPPTTPLEMDSQPIYPATLTAHFPLKFLAGTRKCSVNLKFGVNIRDLDNVTTTVESDASNPFVVITNECQWEGSAGVLLKKDAFDGQLEITWAQFINTLQRHFLIATKQDPVRPKRPLSSYDLKYIQTHFFGNRSIIHQQDFDKFWVWFGKSMQTLRYQRHISTLWQEGIIYGYMGRQEVNDALQNQDPGTFIIRFSERNPGQFGIAYIGVEMPARIKHYLVQPNDTAAAKKTFPDFLSEHSQFVNLLQWTKDTNGAPRFLKLHKDTALGSFAPKRTAPVPVGGEPLNS

Organism: Dictyostelium discoideum (NCBI:txid44689)

InterPro domains:
  IPR000980 SH2 domain [PF00017] (589-645)
  IPR000980 SH2 domain [PS50001] (583-664)
  IPR000980 SH2 domain [SM00252] (585-671)
  IPR001217 Transcription factor STAT [PTHR11801] (71-629)
  IPR008967 p53-like transcription factor, DNA-binding domain superfamily [SSF49417] (362-576)
  IPR015347 STAT transcription factor homologue, coiled coil [PF09267] (245-358)
  IPR015988 STAT transcription factor, coiled coil [SSF47655] (242-359)
  IPR036860 SH2 domain superfamily [G3DSA:3.30.505.10] (575-707)
  IPR036860 SH2 domain superfamily [SSF55550] (579-705)
  IPR037059 Rel homology domain (RHD), DNA-binding domain superfamily [G3DSA:2.60.40.340] (353-485)
  IPR041410 STATa immunoglobulin-like domain [PF18214] (362-482)
  IPR041604 STAT, EF-hand fold domain [PF17901] (484-576)

Radius of gyration: 28.36 Å; Cα contacts (8 Å, |Δi|>4): 767; chains: 1; bounding box: 52×102×53 Å

Solvent-accessible surface area: 24271 Å² total

Nearest PDB structures (foldseek):
  1uur-assembly1_A-2  TM=1.002E+00  e=1.217E-90  Dictyostelium discoideum
  1uus-assembly1_A-2  TM=9.984E-01  e=1.135E-83  Dictyostelium discoideum
  7uc6-assembly1_A  TM=5.748E-01  e=3.175E-19  Homo sapiens
  4y5u-assembly1_B  TM=5.473E-01  e=9.740E-18  Homo sapiens
  5yny-assembly1_A  TM=6.771E-01  e=1.779E+00  Dermatophagoides farinae

CATH classification: 1.20.58.240 (+3 more: 2.60.40.340, 1.10.238.10, 3.30.505.10)